Protein AF-0000000066831039 (afdb_homodimer)

Secondary structure (DSSP, 8-state):
----GGG--SS---GGGT--GGGSHHHHHHHHHHHHHHHHHHHHHHHGGGT--HHHHHHHHHHHHSTTTGGGSHHHHHHHS-HHHHHHHHHHHHHHHHHHHHHHHHHS-HHHHHHTHHHHHHHHHHHHHHHHHHHHHHHHHHHHHTT---TTS-HHHHHHHHHHHHH---HHHHHHHHHHTT-TTSHHHHHHHHHHHHHHHHHHHHHHHHHHHHSS-HHHHHHHHHHHHHHHHHHHHHIIIIIHHHHHHHHHHHHHS-S---HHHHHHHHHHHHHHHHHHHHHTS-HHHHHHHHHHTSPTTSHHHHHHHHHHHHHIIIIIHHHHHHHHHHT--GGG--SHHHHHHHHHHHHHHHHHHHHHHHHHHHHHHHHHHHH-/----GGG--SS---GGGT--GGGSHHHHHHHHHHHHHHHHHHHHHHHGGGT--HHHHHHHHHHHHSTTTGGGSHHHHHHHS-HHHHHHHHHHHHHHHHHHHHHHHHHS-HHHHHHTHHHHHHHHHHHHHHHHHHHHHHHHHHHHHTT---TTS-HHHHHHHHHHHHH---HHHHHHHHHHTT-TTSHHHHHHHHHHHHHHHHHHHHHHHHHHHHSS-HHHHHHHHHHHHHHHHHHHHHIIIIIHHHHHHHHHHHHHS-S---HHHHHHHHHHHHHHHHHHHHHTS-HHHHHHHHHHHSPTTSHHHHHHHHHHHHHIIIIIHHHHHHHHHHT--GGG--SHHHHHHHHHHHHHHHHHHHHHHHHHHHHHHHHHHHH-

Structure (mmCIF, N/CA/C/O backbone):
data_AF-0000000066831039-model_v1
#
loop_
_entity.id
_entity.type
_entity.pdbx_description
1 polymer CHX1
#
loop_
_atom_site.group_PDB
_atom_site.id
_atom_site.type_symbol
_atom_site.label_atom_id
_atom_site.label_alt_id
_atom_site.label_comp_id
_atom_site.label_asym_id
_atom_site.label_entity_id
_atom_site.label_seq_id
_atom_site.pdbx_PDB_ins_code
_atom_site.Cartn_x
_atom_site.Cartn_y
_atom_site.Cartn_z
_atom_site.occupancy
_atom_site.B_iso_or_equiv
_atom_site.auth_seq_id
_atom_site.auth_comp_id
_atom_site.auth_asym_id
_atom_site.auth_atom_id
_atom_site.pdbx_PDB_model_num
ATOM 1 N N . MET A 1 1 ? 30.828 0.635 5.164 1 24.56 1 MET A N 1
ATOM 2 C CA . MET A 1 1 ? 30.406 -0.041 3.938 1 24.56 1 MET A CA 1
ATOM 3 C C . MET A 1 1 ? 29.156 0.607 3.359 1 24.56 1 MET A C 1
ATOM 5 O O . MET A 1 1 ? 28.156 0.773 4.062 1 24.56 1 MET A O 1
ATOM 9 N N . THR A 1 2 ? 29.266 1.379 2.457 1 29.72 2 THR A N 1
ATOM 10 C CA . THR A 1 2 ? 28.312 2.168 1.695 1 29.72 2 THR A CA 1
ATOM 11 C C . THR A 1 2 ? 27.156 1.295 1.212 1 29.72 2 THR A C 1
ATOM 13 O O . THR A 1 2 ? 27.359 0.335 0.468 1 29.72 2 THR A O 1
ATOM 16 N N . PHE A 1 3 ? 26.266 1.042 1.985 1 34.53 3 PHE A N 1
ATOM 17 C CA . PHE A 1 3 ? 25.078 0.245 1.706 1 34.53 3 PHE A CA 1
ATOM 18 C C . PHE A 1 3 ? 24.438 0.671 0.39 1 34.53 3 PHE A C 1
ATOM 20 O O . PHE A 1 3 ? 24.016 1.819 0.242 1 34.53 3 PHE A O 1
ATOM 27 N N . ASN A 1 4 ? 24.953 0.217 -0.651 1 38.75 4 ASN A N 1
ATOM 28 C CA . ASN A 1 4 ? 24.484 0.472 -2.008 1 38.75 4 ASN A CA 1
ATOM 29 C C . ASN A 1 4 ? 23.047 -0.01 -2.201 1 38.75 4 ASN A C 1
ATOM 31 O O . ASN A 1 4 ? 22.781 -1.211 -2.137 1 38.75 4 ASN A O 1
ATOM 35 N N . ALA A 1 5 ? 22.156 0.793 -2.066 1 46.84 5 ALA A N 1
ATOM 36 C CA . ALA A 1 5 ? 20.719 0.586 -2.256 1 46.84 5 ALA A CA 1
ATOM 37 C C . ALA A 1 5 ? 20.453 -0.319 -3.453 1 46.84 5 ALA A C 1
ATOM 39 O O . ALA A 1 5 ? 19.422 -1.007 -3.502 1 46.84 5 ALA A O 1
ATOM 40 N N . SER A 1 6 ? 21.438 -0.387 -4.43 1 47.12 6 SER A N 1
ATOM 41 C CA . SER A 1 6 ? 21.266 -1.157 -5.656 1 47.12 6 SER A CA 1
ATOM 42 C C . SER A 1 6 ? 21.312 -2.656 -5.375 1 47.12 6 SER A C 1
ATOM 44 O O . SER A 1 6 ? 20.875 -3.461 -6.207 1 47.12 6 SER A O 1
ATOM 46 N N . THR A 1 7 ? 21.828 -3.07 -4.168 1 48.62 7 THR A N 1
ATOM 47 C CA . THR A 1 7 ? 22.047 -4.492 -3.934 1 48.62 7 THR A CA 1
ATOM 48 C C . THR A 1 7 ? 20.906 -5.086 -3.107 1 48.62 7 THR A C 1
ATOM 50 O O . THR A 1 7 ? 20.891 -6.293 -2.842 1 48.62 7 THR A O 1
ATOM 53 N N . ILE A 1 8 ? 19.984 -4.184 -2.746 1 47.88 8 ILE A N 1
ATOM 54 C CA . ILE A 1 8 ? 18.922 -4.719 -1.901 1 47.88 8 ILE A CA 1
ATOM 55 C C . ILE A 1 8 ? 17.891 -5.441 -2.766 1 47.88 8 ILE A C 1
ATOM 57 O O . ILE A 1 8 ? 17.391 -4.883 -3.742 1 47.88 8 ILE A O 1
ATOM 61 N N . THR A 1 9 ? 17.781 -6.711 -2.43 1 66.12 9 THR A N 1
ATOM 62 C CA . THR A 1 9 ? 16.797 -7.523 -3.145 1 66.12 9 THR A CA 1
ATOM 63 C C . THR A 1 9 ? 15.445 -7.469 -2.455 1 66.12 9 THR A C 1
ATOM 65 O O . THR A 1 9 ? 15.352 -7.105 -1.279 1 66.12 9 THR A O 1
ATOM 68 N N . THR A 1 10 ? 14.477 -7.676 -3.117 1 67.94 10 THR A N 1
ATOM 69 C CA . THR A 1 10 ? 13.102 -7.617 -2.635 1 67.94 10 THR A CA 1
ATOM 70 C C . THR A 1 10 ? 12.828 -8.742 -1.646 1 67.94 10 THR A C 1
ATOM 72 O O . THR A 1 10 ? 12.258 -8.516 -0.576 1 67.94 10 THR A O 1
ATOM 75 N N . ALA A 1 11 ? 13.305 -9.938 -1.99 1 72.06 11 ALA A N 1
ATOM 76 C CA . ALA A 1 11 ? 12.992 -11.086 -1.153 1 72.06 11 ALA A CA 1
ATOM 77 C C . ALA A 1 11 ? 14.266 -11.766 -0.65 1 72.06 11 ALA A C 1
ATOM 79 O O . ALA A 1 11 ? 15.32 -11.648 -1.271 1 72.06 11 ALA A O 1
ATOM 80 N N . SER A 1 12 ? 14.109 -12.43 0.55 1 67.94 12 SER A N 1
ATOM 81 C CA . SER A 1 12 ? 15.234 -13.117 1.163 1 67.94 12 SER A CA 1
ATOM 82 C C . SER A 1 12 ? 15.359 -14.547 0.646 1 67.94 12 SER A C 1
ATOM 84 O O . SER A 1 12 ? 14.383 -15.125 0.165 1 67.94 12 SER A O 1
ATOM 86 N N . GLU A 1 13 ? 16.547 -15.07 0.644 1 65.75 13 GLU A N 1
ATOM 87 C CA . GLU A 1 13 ? 16.797 -16.469 0.32 1 65.75 13 GLU A CA 1
ATOM 88 C C . GLU A 1 13 ? 16.5 -17.375 1.516 1 65.75 13 GLU A C 1
ATOM 90 O O . GLU A 1 13 ? 16.562 -18.594 1.403 1 65.75 13 GLU A O 1
ATOM 95 N N . GLY A 1 14 ? 16.062 -16.781 2.635 1 72.19 14 GLY A N 1
ATOM 96 C CA . GLY A 1 14 ? 15.688 -17.547 3.816 1 72.19 14 GLY A CA 1
ATOM 97 C C . GLY A 1 14 ? 16.781 -17.609 4.859 1 72.19 14 GLY A C 1
ATOM 98 O O . GLY A 1 14 ? 17.969 -17.5 4.531 1 72.19 14 GLY A O 1
ATOM 99 N N . ALA A 1 15 ? 16.469 -17.781 6.117 1 67.5 15 ALA A N 1
ATOM 100 C CA . ALA A 1 15 ? 17.375 -17.797 7.258 1 67.5 15 ALA A CA 1
ATOM 101 C C . ALA A 1 15 ? 18.266 -19.047 7.234 1 67.5 15 ALA A C 1
ATOM 103 O O . ALA A 1 15 ? 19.406 -19.016 7.664 1 67.5 15 ALA A O 1
ATOM 104 N N . TRP A 1 16 ? 17.734 -20.094 6.695 1 67.5 16 TRP A N 1
ATOM 105 C CA . TRP A 1 16 ? 18.484 -21.359 6.691 1 67.5 16 TRP A CA 1
ATOM 106 C C . TRP A 1 16 ? 19.672 -21.281 5.742 1 67.5 16 TRP A C 1
ATOM 108 O O . TRP A 1 16 ? 20.641 -22.031 5.891 1 67.5 16 TRP A O 1
ATOM 118 N N . GLN A 1 17 ? 19.594 -20.359 4.855 1 67.38 17 GLN A N 1
ATOM 119 C CA . GLN A 1 17 ? 20.688 -20.188 3.908 1 67.38 17 GLN A CA 1
ATOM 120 C C . GLN A 1 17 ? 21.656 -19.109 4.375 1 67.38 17 GLN A C 1
ATOM 122 O O . GLN A 1 17 ? 22.547 -18.703 3.629 1 67.38 17 GLN A O 1
ATOM 127 N N . GLY A 1 18 ? 21.422 -18.656 5.672 1 66.81 18 GLY A N 1
ATOM 128 C CA . GLY A 1 18 ? 22.328 -17.672 6.246 1 66.81 18 GLY A CA 1
ATOM 129 C C . GLY A 1 18 ? 21.953 -16.25 5.918 1 66.81 18 GLY A C 1
ATOM 130 O O . GLY A 1 18 ? 22.656 -15.305 6.273 1 66.81 18 GLY A O 1
ATOM 131 N N . ASP A 1 19 ? 20.906 -16.172 5.191 1 71 19 ASP A N 1
ATOM 132 C CA . ASP A 1 19 ? 20.453 -14.828 4.801 1 71 19 ASP A CA 1
ATOM 133 C C . ASP A 1 19 ? 19.562 -14.219 5.879 1 71 19 ASP A C 1
ATOM 135 O O . ASP A 1 19 ? 18.766 -14.922 6.512 1 71 19 ASP A O 1
ATOM 139 N N . ASN A 1 20 ? 19.859 -12.984 6.293 1 72.06 20 ASN A N 1
ATOM 140 C CA . ASN A 1 20 ? 18.984 -12.266 7.211 1 72.06 20 ASN A CA 1
ATOM 141 C C . ASN A 1 20 ? 17.812 -11.609 6.477 1 72.06 20 ASN A C 1
ATOM 143 O O . ASN A 1 20 ? 18.016 -10.641 5.742 1 72.06 20 ASN A O 1
ATOM 147 N N . PRO A 1 21 ? 16.734 -12.148 6.625 1 74.31 21 PRO A N 1
ATOM 148 C CA . PRO A 1 21 ? 15.555 -11.641 5.91 1 74.31 21 PRO A CA 1
ATOM 149 C C . PRO A 1 21 ? 15.344 -10.141 6.109 1 74.31 21 PRO A C 1
ATOM 151 O O . PRO A 1 21 ? 14.742 -9.477 5.258 1 74.31 21 PRO A O 1
ATOM 154 N N . LEU A 1 22 ? 15.883 -9.586 7.105 1 72.69 22 LEU A N 1
ATOM 155 C CA . LEU A 1 22 ? 15.656 -8.18 7.422 1 72.69 22 LEU A CA 1
ATOM 156 C C . LEU A 1 22 ? 16.547 -7.277 6.574 1 72.69 22 LEU A C 1
ATOM 158 O O . LEU A 1 22 ? 16.391 -6.059 6.57 1 72.69 22 LEU A O 1
ATOM 162 N N . ASN A 1 23 ? 17.375 -7.949 5.797 1 72.12 23 ASN A N 1
ATOM 163 C CA . ASN A 1 23 ? 18.219 -7.18 4.891 1 72.12 23 ASN A CA 1
ATOM 164 C C . ASN A 1 23 ? 17.562 -7.008 3.523 1 72.12 23 ASN A C 1
ATOM 166 O O . ASN A 1 23 ? 18.141 -6.414 2.617 1 72.12 23 ASN A O 1
ATOM 170 N N . HIS A 1 24 ? 16.359 -7.539 3.512 1 78.62 24 HIS A N 1
ATOM 171 C CA . HIS A 1 24 ? 15.625 -7.426 2.264 1 78.62 24 HIS A CA 1
ATOM 172 C C . HIS A 1 24 ? 14.406 -6.523 2.428 1 78.62 24 HIS A C 1
ATOM 174 O O . HIS A 1 24 ? 13.852 -6.418 3.525 1 78.62 24 HIS A O 1
ATOM 180 N N . ALA A 1 25 ? 14.016 -5.895 1.436 1 81.94 25 ALA A N 1
ATOM 181 C CA . ALA A 1 25 ? 13.062 -4.789 1.456 1 81.94 25 ALA A CA 1
ATOM 182 C C . ALA A 1 25 ? 11.68 -5.27 1.89 1 81.94 25 ALA A C 1
ATOM 184 O O . ALA A 1 25 ? 11.062 -4.68 2.779 1 81.94 25 ALA A O 1
ATOM 185 N N . LEU A 1 26 ? 11.242 -6.375 1.343 1 84.44 26 LEU A N 1
ATOM 186 C CA . LEU A 1 26 ? 9.875 -6.793 1.61 1 84.44 26 LEU A CA 1
ATOM 187 C C . LEU A 1 26 ? 9.727 -7.309 3.039 1 84.44 26 LEU A C 1
ATOM 189 O O . LEU A 1 26 ? 8.867 -6.84 3.789 1 84.44 26 LEU A O 1
ATOM 193 N N . PRO A 1 27 ? 10.594 -8.25 3.473 1 86.62 27 PRO A N 1
ATOM 194 C CA . PRO A 1 27 ? 10.469 -8.711 4.859 1 86.62 27 PRO A CA 1
ATOM 195 C C . PRO A 1 27 ? 10.625 -7.578 5.867 1 86.62 27 PRO A C 1
ATOM 197 O O . PRO A 1 27 ? 9.938 -7.562 6.895 1 86.62 27 PRO A O 1
ATOM 200 N N . LEU A 1 28 ? 11.477 -6.73 5.57 1 88.06 28 LEU A N 1
ATOM 201 C CA . LEU A 1 28 ? 11.672 -5.594 6.461 1 88.06 28 LEU A CA 1
ATOM 202 C C . LEU A 1 28 ? 10.414 -4.734 6.527 1 88.06 28 LEU A C 1
ATOM 204 O O . LEU A 1 28 ? 10.008 -4.301 7.609 1 88.06 28 LEU A O 1
ATOM 208 N N . LEU A 1 29 ? 9.852 -4.441 5.391 1 88.69 29 LEU A N 1
ATOM 209 C CA . LEU A 1 29 ? 8.609 -3.668 5.344 1 88.69 29 LEU A CA 1
ATOM 210 C C . LEU A 1 29 ? 7.512 -4.355 6.141 1 88.69 29 LEU A C 1
ATOM 212 O O . LEU A 1 29 ? 6.746 -3.695 6.852 1 88.69 29 LEU A O 1
ATOM 216 N N . ILE A 1 30 ? 7.434 -5.629 6.031 1 91 30 ILE A N 1
ATOM 217 C CA . ILE A 1 30 ? 6.434 -6.414 6.746 1 91 30 ILE A CA 1
ATOM 218 C C . ILE A 1 30 ? 6.668 -6.301 8.25 1 91 30 ILE A C 1
ATOM 220 O O . ILE A 1 30 ? 5.742 -6.016 9.016 1 91 30 ILE A O 1
ATOM 224 N N . VAL A 1 31 ? 7.895 -6.461 8.68 1 91.12 31 VAL A N 1
ATOM 225 C CA . VAL A 1 31 ? 8.242 -6.391 10.094 1 91.12 31 VAL A CA 1
ATOM 226 C C . VAL A 1 31 ? 7.93 -4.996 10.633 1 91.12 31 VAL A C 1
ATOM 228 O O . VAL A 1 31 ? 7.359 -4.852 11.719 1 91.12 31 VAL A O 1
ATOM 231 N N . GLN A 1 32 ? 8.336 -4.008 9.906 1 93 32 GLN A N 1
ATOM 232 C CA . GLN A 1 32 ? 8.086 -2.627 10.312 1 93 32 GLN A CA 1
ATOM 233 C C . GLN A 1 32 ? 6.59 -2.359 10.461 1 93 32 GLN A C 1
ATOM 235 O O . GLN A 1 32 ? 6.156 -1.742 11.438 1 93 32 GLN A O 1
ATOM 240 N N . THR A 1 33 ? 5.844 -2.828 9.516 1 92.69 33 THR A N 1
ATOM 241 C CA . THR A 1 33 ? 4.402 -2.609 9.539 1 92.69 33 THR A CA 1
ATOM 242 C C . THR A 1 33 ? 3.766 -3.332 10.727 1 92.69 33 THR A C 1
ATOM 244 O O . THR A 1 33 ? 2.949 -2.754 11.445 1 92.69 33 THR A O 1
ATOM 247 N N . ILE A 1 34 ? 4.16 -4.551 10.953 1 92.5 34 ILE A N 1
ATOM 248 C CA . ILE A 1 34 ? 3.619 -5.332 12.062 1 92.5 34 ILE A CA 1
ATOM 249 C C . ILE A 1 34 ? 3.951 -4.648 13.383 1 92.5 34 ILE A C 1
ATOM 251 O O . ILE A 1 34 ? 3.084 -4.504 14.25 1 92.5 34 ILE A O 1
ATOM 255 N N . LEU A 1 35 ? 5.145 -4.273 13.477 1 92.94 35 LEU A N 1
ATOM 256 C CA . LEU A 1 35 ? 5.605 -3.658 14.719 1 92.94 35 LEU A CA 1
ATOM 257 C C . LEU A 1 35 ? 4.867 -2.35 14.984 1 92.94 35 LEU A C 1
ATOM 259 O O . LEU A 1 35 ? 4.387 -2.117 16.094 1 92.94 35 LEU A O 1
ATOM 263 N N . VAL A 1 36 ? 4.746 -1.49 14.008 1 94 36 VAL A N 1
ATOM 264 C CA . VAL A 1 36 ? 4.098 -0.189 14.141 1 94 36 VAL A CA 1
ATOM 265 C C . VAL A 1 36 ? 2.621 -0.38 14.477 1 94 36 VAL A C 1
ATOM 267 O O . VAL A 1 36 ? 2.092 0.271 15.383 1 94 36 VAL A O 1
ATOM 270 N N . VAL A 1 37 ? 2.008 -1.252 13.75 1 92.69 37 VAL A N 1
ATOM 271 C CA . VAL A 1 37 ? 0.583 -1.485 13.961 1 92.69 37 VAL A CA 1
ATOM 272 C C . VAL A 1 37 ? 0.363 -2.074 15.359 1 92.69 37 VAL A C 1
ATOM 274 O O . VAL A 1 37 ? -0.543 -1.652 16.078 1 92.69 37 VAL A O 1
ATOM 277 N N . PHE A 1 38 ? 1.183 -2.992 15.742 1 92.56 38 PHE A N 1
ATOM 278 C CA . PHE A 1 38 ? 1.052 -3.627 17.047 1 92.56 38 PHE A CA 1
ATOM 279 C C . PHE A 1 38 ? 1.222 -2.605 18.156 1 92.56 38 PHE A C 1
ATOM 281 O O . PHE A 1 38 ? 0.399 -2.535 19.078 1 92.56 38 PHE A O 1
ATOM 288 N N . VAL A 1 39 ? 2.25 -1.83 18.109 1 94 39 VAL A N 1
ATOM 289 C CA . VAL A 1 39 ? 2.539 -0.842 19.141 1 94 39 VAL A CA 1
ATOM 290 C C . VAL A 1 39 ? 1.438 0.216 19.172 1 94 39 VAL A C 1
ATOM 292 O O . VAL A 1 39 ? 0.961 0.597 20.234 1 94 39 VAL A O 1
ATOM 295 N N . SER A 1 40 ? 1.068 0.673 18 1 93.44 40 SER A N 1
ATOM 296 C CA . SER A 1 40 ? 0.041 1.706 17.906 1 93.44 40 SER A CA 1
ATOM 297 C C . SER A 1 40 ? -1.29 1.211 18.469 1 93.44 40 SER A C 1
ATOM 299 O O . SER A 1 40 ? -1.971 1.934 19.188 1 93.44 40 SER A O 1
ATOM 301 N N . ARG A 1 41 ? -1.654 0.004 18.172 1 91 41 ARG A N 1
ATOM 302 C CA . ARG A 1 41 ? -2.926 -0.54 18.641 1 91 41 ARG A CA 1
ATOM 303 C C . ARG A 1 41 ? -2.887 -0.805 20.141 1 91 41 ARG A C 1
ATOM 305 O O . ARG A 1 41 ? -3.885 -0.609 20.828 1 91 41 ARG A O 1
ATOM 312 N N . THR A 1 42 ? -1.826 -1.331 20.609 1 93.19 42 THR A N 1
ATOM 313 C CA . THR A 1 42 ? -1.674 -1.555 22.047 1 93.19 42 THR A CA 1
ATOM 314 C C . THR A 1 42 ? -1.777 -0.24 22.812 1 93.19 42 THR A C 1
ATOM 316 O O . THR A 1 42 ? -2.477 -0.158 23.828 1 93.19 42 THR A O 1
ATOM 319 N N . LEU A 1 43 ? -1.141 0.742 22.312 1 94.44 43 LEU A N 1
ATOM 320 C CA . LEU A 1 43 ? -1.186 2.051 22.953 1 94.44 43 LEU A CA 1
ATOM 321 C C . LEU A 1 43 ? -2.586 2.65 22.859 1 94.44 43 LEU A C 1
ATOM 323 O O . LEU A 1 43 ? -3.037 3.322 23.797 1 94.44 43 LEU A O 1
ATOM 327 N N . ALA A 1 44 ? -3.164 2.51 21.703 1 91.75 44 ALA A N 1
ATOM 328 C CA . ALA A 1 44 ? -4.527 3.006 21.547 1 91.75 44 ALA A CA 1
ATOM 329 C C . ALA A 1 44 ? -5.461 2.375 22.578 1 91.75 44 ALA A C 1
ATOM 331 O O . ALA A 1 44 ? -6.348 3.043 23.109 1 91.75 44 ALA A O 1
ATOM 332 N N . PHE A 1 45 ? -5.25 1.095 22.828 1 90.81 45 PHE A N 1
ATOM 333 C CA . PHE A 1 45 ? -6.047 0.383 23.812 1 90.81 45 PHE A CA 1
ATOM 334 C C . PHE A 1 45 ? -5.773 0.922 25.219 1 90.81 45 PHE A C 1
ATOM 336 O O . PHE A 1 45 ? -6.699 1.111 26 1 90.81 45 PHE A O 1
ATOM 343 N N . LEU A 1 46 ? -4.574 1.176 25.484 1 93.19 46 LEU A N 1
ATOM 344 C CA . LEU A 1 46 ? -4.18 1.66 26.797 1 93.19 46 LEU A CA 1
ATOM 345 C C . LEU A 1 46 ? -4.641 3.098 27.016 1 93.19 46 LEU A C 1
ATOM 347 O O . LEU A 1 46 ? -4.93 3.502 28.141 1 93.19 46 LEU A O 1
ATOM 351 N N . LEU A 1 47 ? -4.762 3.867 25.969 1 92.69 47 LEU A N 1
ATOM 352 C CA . LEU A 1 47 ? -5.098 5.281 26.078 1 92.69 47 LEU A CA 1
ATOM 353 C C . LEU A 1 47 ? -6.602 5.496 25.906 1 92.69 47 LEU A C 1
ATOM 355 O O . LEU A 1 47 ? -7.09 6.617 26.062 1 92.69 47 LEU A O 1
ATOM 359 N N . LYS A 1 48 ? -7.289 4.434 25.625 1 88.12 48 LYS A N 1
ATOM 360 C CA . LYS A 1 48 ? -8.727 4.504 25.391 1 88.12 48 LYS A CA 1
ATOM 361 C C . LYS A 1 48 ? -9.445 5.141 26.578 1 88.12 48 LYS A C 1
ATOM 363 O O . LYS A 1 48 ? -10.328 5.984 26.391 1 88.12 48 LYS A O 1
ATOM 368 N N . PRO A 1 49 ? -9.086 4.75 27.828 1 89.88 49 PRO A N 1
ATOM 369 C CA . PRO A 1 49 ? -9.773 5.355 28.969 1 89.88 49 PRO A CA 1
ATOM 370 C C . PRO A 1 49 ? -9.57 6.867 29.047 1 89.88 49 PRO A C 1
ATOM 372 O O . PRO A 1 49 ? -10.391 7.57 29.656 1 89.88 49 PRO A O 1
ATOM 375 N N . PHE A 1 50 ? -8.602 7.383 28.438 1 91.12 50 PHE A N 1
ATOM 376 C CA . PHE A 1 50 ? -8.32 8.812 28.453 1 91.12 50 PHE A CA 1
ATOM 377 C C . PHE A 1 50 ? -8.977 9.508 27.266 1 91.12 50 PHE A C 1
ATOM 379 O O . PHE A 1 50 ? -8.727 10.688 27.016 1 91.12 50 PHE A O 1
ATOM 386 N N . ARG A 1 51 ? -9.664 8.789 26.422 1 87.69 51 ARG A N 1
ATOM 387 C CA . ARG A 1 51 ? -10.438 9.289 25.297 1 87.69 51 ARG A CA 1
ATOM 388 C C . ARG A 1 51 ? -9.523 9.969 24.266 1 87.69 51 ARG A C 1
ATOM 390 O O . ARG A 1 51 ? -9.859 11.031 23.734 1 87.69 51 ARG A O 1
ATOM 397 N N . GLN A 1 52 ? -8.406 9.484 24.125 1 87.38 52 GLN A N 1
ATOM 398 C CA . GLN A 1 52 ? -7.461 10.023 23.141 1 87.38 52 GLN A CA 1
ATOM 399 C C . GLN A 1 52 ? -7.695 9.414 21.766 1 87.38 52 GLN A C 1
ATOM 401 O O . GLN A 1 52 ? -7.996 8.227 21.641 1 87.38 52 GLN A O 1
ATOM 406 N N . PRO A 1 53 ? -7.582 10.281 20.797 1 88.12 53 PRO A N 1
ATOM 407 C CA . PRO A 1 53 ? -7.719 9.758 19.422 1 88.12 53 PRO A CA 1
ATOM 408 C C . PRO A 1 53 ? -6.613 8.773 19.062 1 88.12 53 PRO A C 1
ATOM 410 O O . PRO A 1 53 ? -5.52 8.82 19.641 1 88.12 53 PRO A O 1
ATOM 413 N N . LYS A 1 54 ? -6.863 7.867 18.109 1 91 54 LYS A N 1
ATOM 414 C CA . LYS A 1 54 ? -5.938 6.824 17.688 1 91 54 LYS A CA 1
ATOM 415 C C . LYS A 1 54 ? -4.656 7.43 17.109 1 91 54 LYS A C 1
ATOM 417 O O . LYS A 1 54 ? -3.576 6.852 17.25 1 91 54 LYS A O 1
ATOM 422 N N . VAL A 1 55 ? -4.84 8.562 16.562 1 90.5 55 VAL A N 1
ATOM 423 C CA . VAL A 1 55 ? -3.695 9.203 15.914 1 90.5 55 VAL A CA 1
ATOM 424 C C . VAL A 1 55 ? -2.627 9.523 16.953 1 90.5 55 VAL A C 1
ATOM 426 O O . VAL A 1 55 ? -1.43 9.414 16.672 1 90.5 55 VAL A O 1
ATOM 429 N N . VAL A 1 56 ? -3.027 9.922 18.094 1 91 56 VAL A N 1
ATOM 430 C CA . VAL A 1 56 ? -2.096 10.227 19.172 1 91 56 VAL A CA 1
ATOM 431 C C . VAL A 1 56 ? -1.312 8.969 19.562 1 91 56 VAL A C 1
ATOM 433 O O . VAL A 1 56 ? -0.096 9.023 19.75 1 91 56 VAL A O 1
ATOM 436 N N . ALA A 1 57 ? -1.992 7.844 19.625 1 93.25 57 ALA A N 1
ATOM 437 C CA . ALA A 1 57 ? -1.348 6.566 19.938 1 93.25 57 ALA A CA 1
ATOM 438 C C . ALA A 1 57 ? -0.333 6.195 18.859 1 93.25 57 ALA A C 1
ATOM 440 O O . ALA A 1 57 ? 0.737 5.664 19.156 1 93.25 57 ALA A O 1
ATOM 441 N N . GLU A 1 58 ? -0.656 6.434 17.656 1 93.94 58 GLU A N 1
ATOM 442 C CA . GLU A 1 58 ? 0.229 6.117 16.547 1 93.94 58 GLU A CA 1
ATOM 443 C C . GLU A 1 58 ? 1.483 6.988 16.562 1 93.94 58 GLU A C 1
ATOM 445 O O . GLU A 1 58 ? 2.59 6.492 16.344 1 93.94 58 GLU A O 1
ATOM 450 N N . ILE A 1 59 ? 1.316 8.258 16.891 1 92.94 59 ILE A N 1
ATOM 451 C CA . ILE A 1 59 ? 2.451 9.172 16.969 1 92.94 59 ILE A CA 1
ATOM 452 C C . ILE A 1 59 ? 3.344 8.789 18.141 1 92.94 59 ILE A C 1
ATOM 454 O O . ILE A 1 59 ? 4.562 8.688 18 1 92.94 59 ILE A O 1
ATOM 458 N N . ILE A 1 60 ? 2.746 8.547 19.25 1 93.94 60 ILE A N 1
ATOM 459 C CA . ILE A 1 60 ? 3.492 8.141 20.438 1 93.94 60 ILE A CA 1
ATOM 460 C C . ILE A 1 60 ? 4.203 6.816 20.172 1 93.94 60 ILE A C 1
ATOM 462 O O . ILE A 1 60 ? 5.332 6.609 20.609 1 93.94 60 ILE A O 1
ATOM 466 N N . GLY A 1 61 ? 3.475 5.93 19.516 1 94.25 61 GLY A N 1
ATOM 467 C CA . GLY A 1 61 ? 4.113 4.68 19.125 1 94.25 61 GLY A CA 1
ATOM 468 C C . GLY A 1 61 ? 5.375 4.887 18.312 1 94.25 61 GLY A C 1
ATOM 469 O O . GLY A 1 61 ? 6.387 4.215 18.547 1 94.25 61 GLY A O 1
ATOM 470 N N . GLY A 1 62 ? 5.34 5.77 17.359 1 93.44 62 GLY A N 1
ATOM 471 C CA . GLY A 1 62 ? 6.52 6.117 16.594 1 93.44 62 GLY A CA 1
ATOM 472 C C . GLY A 1 62 ? 7.645 6.68 17.438 1 93.44 62 GLY A C 1
ATOM 473 O O . GLY A 1 62 ? 8.812 6.348 17.234 1 93.44 62 GLY A O 1
ATOM 474 N N . ILE A 1 63 ? 7.273 7.523 18.375 1 93.06 63 ILE A N 1
ATOM 475 C CA . ILE A 1 63 ? 8.258 8.125 19.266 1 93.06 63 ILE A CA 1
ATOM 476 C C . ILE A 1 63 ? 8.93 7.039 20.109 1 93.06 63 ILE A C 1
ATOM 478 O O . ILE A 1 63 ? 10.148 7.055 20.297 1 93.06 63 ILE A O 1
ATOM 482 N N . LEU A 1 64 ? 8.148 6.102 20.547 1 93.81 64 LEU A N 1
ATOM 483 C CA . LEU A 1 64 ? 8.664 5.016 21.375 1 93.81 64 LEU A CA 1
ATOM 484 C C . LEU A 1 64 ? 9.602 4.121 20.578 1 93.81 64 LEU A C 1
ATOM 486 O O . LEU A 1 64 ? 10.609 3.643 21.109 1 93.81 64 LEU A O 1
ATOM 490 N N . LEU A 1 65 ? 9.305 3.904 19.359 1 93.88 65 LEU A N 1
ATOM 491 C CA . LEU A 1 65 ? 10.109 3.041 18.516 1 93.88 65 LEU A CA 1
ATOM 492 C C . LEU A 1 65 ? 11.336 3.785 17.984 1 93.88 65 LEU A C 1
ATOM 494 O O . LEU A 1 65 ? 12.281 3.164 17.5 1 93.88 65 LEU A O 1
ATOM 498 N N . GLY A 1 66 ? 11.258 5.113 18.062 1 91.56 66 GLY A N 1
ATOM 499 C CA . GLY A 1 66 ? 12.312 5.953 17.516 1 91.56 66 GLY A CA 1
ATOM 500 C C . GLY A 1 66 ? 13.453 6.176 18.5 1 91.56 66 GLY A C 1
ATOM 501 O O . GLY A 1 66 ? 13.562 5.473 19.5 1 91.56 66 GLY A O 1
ATOM 502 N N . PRO A 1 67 ? 14.305 7.062 18.141 1 90.25 67 PRO A N 1
ATOM 503 C CA . PRO A 1 67 ? 15.508 7.309 18.953 1 90.25 67 PRO A CA 1
ATOM 504 C C . PRO A 1 67 ? 15.18 7.859 20.344 1 90.25 67 PRO A C 1
ATOM 506 O O . PRO A 1 67 ? 16.047 7.852 21.234 1 90.25 67 PRO A O 1
ATOM 509 N N . SER A 1 68 ? 13.977 8.219 20.547 1 89.69 68 SER A N 1
ATOM 510 C CA . SER A 1 68 ? 13.578 8.797 21.828 1 89.69 68 SER A CA 1
ATOM 511 C C . SER A 1 68 ? 13.445 7.715 22.906 1 89.69 68 SER A C 1
ATOM 513 O O . SER A 1 68 ? 13.539 8.008 24.094 1 89.69 68 SER A O 1
ATOM 515 N N . ALA A 1 69 ? 13.219 6.438 22.516 1 92.56 69 ALA A N 1
ATOM 516 C CA . ALA A 1 69 ? 13.023 5.371 23.5 1 92.56 69 ALA A CA 1
ATOM 517 C C . ALA A 1 69 ? 13.75 4.098 23.062 1 92.56 69 ALA A C 1
ATOM 519 O O . ALA A 1 69 ? 14.977 4.004 23.188 1 92.56 69 ALA A O 1
ATOM 520 N N . ILE A 1 70 ? 13.078 3.182 22.359 1 89.5 70 ILE A N 1
ATOM 521 C CA . ILE A 1 70 ? 13.648 1.891 21.984 1 89.5 70 ILE A CA 1
ATOM 522 C C . ILE A 1 70 ? 14.727 2.086 20.922 1 89.5 70 ILE A C 1
ATOM 524 O O . ILE A 1 70 ? 15.719 1.354 20.891 1 89.5 70 ILE A O 1
ATOM 528 N N . GLY A 1 71 ? 14.523 3.049 20.141 1 86.88 71 GLY A N 1
ATOM 529 C CA . GLY A 1 71 ? 15.445 3.316 19.047 1 86.88 71 GLY A CA 1
ATOM 530 C C . GLY A 1 71 ? 16.75 3.957 19.5 1 86.88 71 GLY A C 1
ATOM 531 O O . GLY A 1 71 ? 17.609 4.262 18.688 1 86.88 71 GLY A O 1
ATOM 532 N N . ARG A 1 72 ? 16.812 4.203 20.766 1 87 72 ARG A N 1
ATOM 533 C CA . ARG A 1 72 ? 18.094 4.652 21.297 1 87 72 ARG A CA 1
ATOM 534 C C . ARG A 1 72 ? 19.172 3.592 21.094 1 87 72 ARG A C 1
ATOM 536 O O . ARG A 1 72 ? 20.344 3.918 20.984 1 87 72 ARG A O 1
ATOM 543 N N . ASN A 1 73 ? 18.609 2.377 21.047 1 88.81 73 ASN A N 1
ATOM 544 C CA . ASN A 1 73 ? 19.5 1.282 20.672 1 88.81 73 ASN A CA 1
ATOM 545 C C . ASN A 1 73 ? 19.828 1.298 19.188 1 88.81 73 ASN A C 1
ATOM 547 O O . ASN A 1 73 ? 18.969 0.967 18.359 1 88.81 73 ASN A O 1
ATOM 551 N N . LYS A 1 74 ? 21 1.62 18.906 1 86.69 74 LYS A N 1
ATOM 552 C CA . LYS A 1 74 ? 21.422 1.792 17.531 1 86.69 74 LYS A CA 1
ATOM 553 C C . LYS A 1 74 ? 21.297 0.487 16.75 1 86.69 74 LYS A C 1
ATOM 555 O O . LYS A 1 74 ? 21.016 0.503 15.539 1 86.69 74 LYS A O 1
ATOM 560 N N . LYS A 1 75 ? 21.5 -0.579 17.453 1 88.12 75 LYS A N 1
ATOM 561 C CA . LYS A 1 75 ? 21.375 -1.873 16.797 1 88.12 75 LYS A CA 1
ATOM 562 C C . LYS A 1 75 ? 19.938 -2.117 16.328 1 88.12 75 LYS A C 1
ATOM 564 O O . LYS A 1 75 ? 19.719 -2.572 15.211 1 88.12 75 LYS A O 1
ATOM 569 N N . PHE A 1 76 ? 19.047 -1.763 17.203 1 88.5 76 PHE A N 1
ATOM 570 C CA . PHE A 1 76 ? 17.641 -1.909 16.859 1 88.5 76 PHE A CA 1
ATOM 571 C C . PHE A 1 76 ? 17.266 -1.035 15.672 1 88.5 76 PHE A C 1
ATOM 573 O O . PHE A 1 76 ? 16.609 -1.494 14.742 1 88.5 76 PHE A O 1
ATOM 580 N N . MET A 1 77 ? 17.734 0.143 15.695 1 87.38 77 MET A N 1
ATOM 581 C CA . MET A 1 77 ? 17.391 1.09 14.641 1 87.38 77 MET A CA 1
ATOM 582 C C . MET A 1 77 ? 18.016 0.662 13.312 1 87.38 77 MET A C 1
ATOM 584 O O . MET A 1 77 ? 17.391 0.806 12.258 1 87.38 77 MET A O 1
ATOM 588 N N . HIS A 1 78 ? 19.125 0.099 13.383 1 85.56 78 HIS A N 1
ATOM 589 C CA . HIS A 1 78 ? 19.828 -0.317 12.172 1 85.56 78 HIS A CA 1
ATOM 590 C C . HIS A 1 78 ? 19.172 -1.562 11.57 1 85.56 78 HIS A C 1
ATOM 592 O O . HIS A 1 78 ? 19.172 -1.74 10.352 1 85.56 78 HIS A O 1
ATOM 598 N N . ILE A 1 79 ? 18.656 -2.34 12.461 1 84.62 79 ILE A N 1
ATOM 599 C CA . ILE A 1 79 ? 18.094 -3.605 12 1 84.62 79 ILE A CA 1
ATOM 600 C C . ILE A 1 79 ? 16.656 -3.389 11.531 1 84.62 79 ILE A C 1
ATOM 602 O O . ILE A 1 79 ? 16.25 -3.885 10.469 1 84.62 79 ILE A O 1
ATOM 606 N N . VAL A 1 80 ? 15.945 -2.604 12.211 1 88.62 80 VAL A N 1
ATOM 607 C CA . VAL A 1 80 ? 14.5 -2.533 11.984 1 88.62 80 VAL A CA 1
ATOM 608 C C . VAL A 1 80 ? 14.172 -1.296 11.148 1 88.62 80 VAL A C 1
ATOM 610 O O . VAL A 1 80 ? 13.281 -1.331 10.297 1 88.62 80 VAL A O 1
ATOM 613 N N . PHE A 1 81 ? 14.859 -0.225 11.398 1 89.25 81 PHE A N 1
ATOM 614 C CA . PHE A 1 81 ? 14.555 1.015 10.695 1 89.25 81 PHE A CA 1
ATOM 615 C C . PHE A 1 81 ? 15.828 1.619 10.102 1 89.25 81 PHE A C 1
ATOM 617 O O . PHE A 1 81 ? 16.125 2.789 10.336 1 89.25 81 PHE A O 1
ATOM 624 N N . PRO A 1 82 ? 16.453 0.858 9.234 1 84.25 82 PRO A N 1
ATOM 625 C CA . PRO A 1 82 ? 17.641 1.448 8.594 1 84.25 82 PRO A CA 1
ATOM 626 C C . PRO A 1 82 ? 17.281 2.625 7.688 1 84.25 82 PRO A C 1
ATOM 628 O O . PRO A 1 82 ? 16.141 2.742 7.238 1 84.25 82 PRO A O 1
ATOM 631 N N . ALA A 1 83 ? 18.188 3.438 7.375 1 77.56 83 ALA A N 1
ATOM 632 C CA . ALA A 1 83 ? 17.984 4.68 6.633 1 77.56 83 ALA A CA 1
ATOM 633 C C . ALA A 1 83 ? 17.375 4.402 5.258 1 77.56 83 ALA A C 1
ATOM 635 O O . ALA A 1 83 ? 16.484 5.129 4.809 1 77.56 83 ALA A O 1
ATOM 636 N N . TRP A 1 84 ? 17.844 3.312 4.66 1 76.06 84 TRP A N 1
ATOM 637 C CA . TRP A 1 84 ? 17.391 3.02 3.307 1 76.06 84 TRP A CA 1
ATOM 638 C C . TRP A 1 84 ? 15.922 2.586 3.314 1 76.06 84 TRP A C 1
ATOM 640 O O . TRP A 1 84 ? 15.203 2.789 2.332 1 76.06 84 TRP A O 1
ATOM 650 N N . SER A 1 85 ? 15.508 1.981 4.352 1 82.38 85 SER A N 1
ATOM 651 C CA . SER A 1 85 ? 14.148 1.452 4.422 1 82.38 85 SER A CA 1
ATOM 652 C C . SER A 1 85 ? 13.156 2.525 4.859 1 82.38 85 SER A C 1
ATOM 654 O O . SER A 1 85 ? 11.953 2.402 4.625 1 82.38 85 SER A O 1
ATOM 656 N N . THR A 1 86 ? 13.672 3.58 5.492 1 81.75 86 THR A N 1
ATOM 657 C CA . THR A 1 86 ? 12.781 4.605 6.023 1 81.75 86 THR A CA 1
ATOM 658 C C . THR A 1 86 ? 12.125 5.387 4.891 1 81.75 86 THR A C 1
ATOM 660 O O . THR A 1 86 ? 10.953 5.766 4.988 1 81.75 86 THR A O 1
ATOM 663 N N . THR A 1 87 ? 12.883 5.551 3.826 1 81.38 87 THR A N 1
ATOM 664 C CA . THR A 1 87 ? 12.328 6.242 2.666 1 81.38 87 THR A CA 1
ATOM 665 C C . THR A 1 87 ? 11.18 5.438 2.055 1 81.38 87 THR A C 1
ATOM 667 O O . THR A 1 87 ? 10.148 6 1.683 1 81.38 87 THR A O 1
ATOM 670 N N . MET A 1 88 ? 11.383 4.145 1.984 1 85 88 MET A N 1
ATOM 671 C CA . MET A 1 88 ? 10.344 3.273 1.446 1 85 88 MET A CA 1
ATOM 672 C C . MET A 1 88 ? 9.117 3.273 2.348 1 85 88 MET A C 1
ATOM 674 O O . MET A 1 88 ? 7.988 3.402 1.867 1 85 88 MET A O 1
ATOM 678 N N . LEU A 1 89 ? 9.391 3.158 3.609 1 87.44 89 LEU A N 1
ATOM 679 C CA . LEU A 1 89 ? 8.305 3.154 4.586 1 87.44 89 LEU A CA 1
ATOM 680 C C . LEU A 1 89 ? 7.488 4.441 4.496 1 87.44 89 LEU A C 1
ATOM 682 O O . LEU A 1 89 ? 6.258 4.398 4.449 1 87.44 89 LEU A O 1
ATOM 686 N N . GLU A 1 90 ? 8.141 5.531 4.395 1 89.31 90 GLU A N 1
ATOM 687 C CA . GLU A 1 90 ? 7.48 6.836 4.336 1 89.31 90 GLU A CA 1
ATOM 688 C C . GLU A 1 90 ? 6.703 7 3.031 1 89.31 90 GLU A C 1
ATOM 690 O O . GLU A 1 90 ? 5.621 7.586 3.02 1 89.31 90 GLU A O 1
ATOM 695 N N . SER A 1 91 ? 7.301 6.512 1.98 1 88.06 91 SER A N 1
ATOM 696 C CA . SER A 1 91 ? 6.645 6.633 0.683 1 88.06 91 SER A CA 1
ATOM 697 C C . SER A 1 91 ? 5.352 5.82 0.642 1 88.06 91 SER A C 1
ATOM 699 O O . SER A 1 91 ? 4.324 6.301 0.166 1 88.06 91 SER A O 1
ATOM 701 N N . VAL A 1 92 ? 5.43 4.645 1.164 1 88.81 92 VAL A N 1
ATOM 702 C CA . VAL A 1 92 ? 4.258 3.775 1.2 1 88.81 92 VAL A CA 1
ATOM 703 C C . VAL A 1 92 ? 3.199 4.375 2.123 1 88.81 92 VAL A C 1
ATOM 705 O O . VAL A 1 92 ? 2.01 4.367 1.801 1 88.81 92 VAL A O 1
ATOM 708 N N . ALA A 1 93 ? 3.645 4.871 3.246 1 92.06 93 ALA A N 1
ATOM 709 C CA . ALA A 1 93 ? 2.742 5.504 4.203 1 92.06 93 ALA A CA 1
ATOM 710 C C . ALA A 1 93 ? 2.074 6.734 3.596 1 92.06 93 ALA A C 1
ATOM 712 O O . ALA A 1 93 ? 0.874 6.949 3.777 1 92.06 93 ALA A O 1
ATOM 713 N N . SER A 1 94 ? 2.854 7.527 2.885 1 91.5 94 SER A N 1
ATOM 714 C CA . SER A 1 94 ? 2.324 8.727 2.242 1 91.5 94 SER A CA 1
ATOM 715 C C . SER A 1 94 ? 1.349 8.375 1.126 1 91.5 94 SER A C 1
ATOM 717 O O . SER A 1 94 ? 0.382 9.102 0.886 1 91.5 94 SER A O 1
ATOM 719 N N . PHE A 1 95 ? 1.673 7.309 0.447 1 91.81 95 PHE A N 1
ATOM 720 C CA . PHE A 1 95 ? 0.767 6.797 -0.573 1 91.81 95 PHE A CA 1
ATOM 721 C C . PHE A 1 95 ? -0.591 6.457 0.03 1 91.81 95 PHE A C 1
ATOM 723 O O . PHE A 1 95 ? -1.631 6.801 -0.533 1 91.81 95 PHE A O 1
ATOM 730 N N . GLY A 1 96 ? -0.575 5.777 1.156 1 92 96 GLY A N 1
ATOM 731 C CA . GLY A 1 96 ? -1.807 5.484 1.872 1 92 96 GLY A CA 1
ATOM 732 C C . GLY A 1 96 ? -2.529 6.73 2.348 1 92 96 GLY A C 1
ATOM 733 O O . GLY A 1 96 ? -3.756 6.816 2.252 1 92 96 GLY A O 1
ATOM 734 N N . LEU A 1 97 ? -1.77 7.68 2.84 1 93.44 97 LEU A N 1
ATOM 735 C CA . LEU A 1 97 ? -2.357 8.922 3.326 1 93.44 97 LEU A CA 1
ATOM 736 C C . LEU A 1 97 ? -3.053 9.672 2.197 1 93.44 97 LEU A C 1
ATOM 738 O O . LEU A 1 97 ? -4.078 10.32 2.416 1 93.44 97 LEU A O 1
ATOM 742 N N . LEU A 1 98 ? -2.473 9.609 1.022 1 94.44 98 LEU A N 1
ATOM 743 C CA . LEU A 1 98 ? -3.078 10.219 -0.158 1 94.44 98 LEU A CA 1
ATOM 744 C C . LEU A 1 98 ? -4.5 9.703 -0.362 1 94.44 98 LEU A C 1
ATOM 746 O O . LEU A 1 98 ? -5.43 10.5 -0.535 1 94.44 98 LEU A O 1
ATOM 750 N N . PHE A 1 99 ? -4.695 8.445 -0.254 1 94.62 99 PHE A N 1
ATOM 751 C CA . PHE A 1 99 ? -6.012 7.852 -0.461 1 94.62 99 PHE A CA 1
ATOM 752 C C . PHE A 1 99 ? -6.918 8.117 0.736 1 94.62 99 PHE A C 1
ATOM 754 O O . PHE A 1 99 ? -8.133 8.266 0.581 1 94.62 99 PHE A O 1
ATOM 761 N N . TYR A 1 100 ? -6.352 8.148 1.864 1 93.19 100 TYR A N 1
ATOM 762 C CA . TYR A 1 100 ? -7.168 8.453 3.035 1 93.19 100 TYR A CA 1
ATOM 763 C C . TYR A 1 100 ? -7.777 9.852 2.926 1 93.19 100 TYR A C 1
ATOM 765 O O . TYR A 1 100 ? -8.961 10.039 3.227 1 93.19 100 TYR A O 1
ATOM 773 N N . LEU A 1 101 ? -6.984 10.773 2.588 1 93 101 LEU A N 1
ATOM 774 C CA . LEU A 1 101 ? -7.492 12.141 2.494 1 93 101 LEU A CA 1
ATOM 775 C C . LEU A 1 101 ? -8.477 12.281 1.337 1 93 101 LEU A C 1
ATOM 777 O O . LEU A 1 101 ? -9.375 13.125 1.376 1 93 101 LEU A O 1
ATOM 781 N N . PHE A 1 102 ? -8.312 11.453 0.311 1 95.06 102 PHE A N 1
ATOM 782 C CA . PHE A 1 102 ? -9.344 11.336 -0.712 1 95.06 102 PHE A CA 1
ATOM 783 C C . PHE A 1 102 ? -10.68 10.938 -0.094 1 95.06 102 PHE A C 1
ATOM 785 O O . PHE A 1 102 ? -11.719 11.531 -0.404 1 95.06 102 PHE A O 1
ATOM 792 N N . LEU A 1 103 ? -10.633 9.969 0.796 1 92.25 103 LEU A N 1
ATOM 793 C CA . LEU A 1 103 ? -11.844 9.5 1.455 1 92.25 103 LEU A CA 1
ATOM 794 C C . LEU A 1 103 ? -12.438 10.586 2.35 1 92.25 103 LEU A C 1
ATOM 796 O O . LEU A 1 103 ? -13.656 10.711 2.449 1 92.25 103 LEU A O 1
ATOM 800 N N . VAL A 1 104 ? -11.562 11.312 2.998 1 89.81 104 VAL A N 1
ATOM 801 C CA . VAL A 1 104 ? -12.008 12.422 3.834 1 89.81 104 VAL A CA 1
ATOM 802 C C . VAL A 1 104 ? -12.734 13.461 2.973 1 89.81 104 VAL A C 1
ATOM 804 O O . VAL A 1 104 ? -13.805 13.953 3.35 1 89.81 104 VAL A O 1
ATOM 807 N N . GLY A 1 105 ? -12.156 13.797 1.842 1 90.38 105 GLY A N 1
ATOM 808 C CA . GLY A 1 105 ? -12.805 14.711 0.913 1 90.38 105 GLY A CA 1
ATOM 809 C C . GLY A 1 105 ? -14.133 14.188 0.394 1 90.38 105 GLY A C 1
ATOM 810 O O . GLY A 1 105 ? -15.062 14.961 0.172 1 90.38 105 GLY A O 1
ATOM 811 N N . LEU A 1 106 ? -14.148 12.922 0.193 1 90.31 106 LEU A N 1
ATOM 812 C CA . LEU A 1 106 ? -15.352 12.258 -0.306 1 90.31 106 LEU A CA 1
ATOM 813 C C . LEU A 1 106 ? -16.5 12.406 0.683 1 90.31 106 LEU A C 1
ATOM 815 O O . LEU A 1 106 ? -17.672 12.406 0.288 1 90.31 106 LEU A O 1
ATOM 819 N N . GLU A 1 107 ? -16.234 12.484 1.914 1 87.62 107 GLU A N 1
ATOM 820 C CA . GLU A 1 107 ? -17.25 12.586 2.963 1 87.62 107 GLU A CA 1
ATOM 821 C C . GLU A 1 107 ? -17.734 14.023 3.129 1 87.62 107 GLU A C 1
ATOM 823 O O . GLU A 1 107 ? -18.781 14.266 3.723 1 87.62 107 GLU A O 1
ATOM 828 N N . LEU A 1 108 ? -16.969 14.938 2.625 1 86 108 LEU A N 1
ATOM 829 C CA . LEU A 1 108 ? -17.297 16.344 2.787 1 86 108 LEU A CA 1
ATOM 830 C C . LEU A 1 108 ? -18.047 16.875 1.571 1 86 108 LEU A C 1
ATOM 832 O O . LEU A 1 108 ? -17.922 16.328 0.473 1 86 108 LEU A O 1
ATOM 836 N N . ASP A 1 109 ? -18.844 17.844 1.818 1 81.62 109 ASP A N 1
ATOM 837 C CA . ASP A 1 109 ? -19.578 18.5 0.749 1 81.62 109 ASP A CA 1
ATOM 838 C C . ASP A 1 109 ? -18.922 19.812 0.341 1 81.62 109 ASP A C 1
ATOM 840 O O . ASP A 1 109 ? -18.766 20.719 1.163 1 81.62 109 ASP A O 1
ATOM 844 N N . PHE A 1 110 ? -18.562 19.828 -0.891 1 80.12 110 PHE A N 1
ATOM 845 C CA . PHE A 1 110 ? -17.891 21.016 -1.4 1 80.12 110 PHE A CA 1
ATOM 846 C C . PHE A 1 110 ? -18.75 22.266 -1.227 1 80.12 110 PHE A C 1
ATOM 848 O O . PHE A 1 110 ? -18.25 23.359 -0.982 1 80.12 110 PHE A O 1
ATOM 855 N N . ARG A 1 111 ? -20.156 22.156 -1.32 1 79.56 111 ARG A N 1
ATOM 856 C CA . ARG A 1 111 ? -21.062 23.297 -1.221 1 79.56 111 ARG A CA 1
ATOM 857 C C . ARG A 1 111 ? -21.031 23.906 0.18 1 79.56 111 ARG A C 1
ATOM 859 O O . ARG A 1 111 ? -21.047 25.125 0.337 1 79.56 111 ARG A O 1
ATOM 866 N N . THR A 1 112 ? -20.828 23.031 1.063 1 75.06 112 THR A N 1
ATOM 867 C CA . THR A 1 112 ? -20.812 23.5 2.447 1 75.06 112 THR A CA 1
ATOM 868 C C . THR A 1 112 ? -19.469 24.141 2.789 1 75.06 112 THR A C 1
ATOM 870 O O . THR A 1 112 ? -19.406 25.141 3.504 1 75.06 112 THR A O 1
ATOM 873 N N . ILE A 1 113 ? -18.438 23.656 2.238 1 76.5 113 ILE A N 1
ATOM 874 C CA . ILE A 1 113 ? -17.109 24.203 2.455 1 76.5 113 ILE A CA 1
ATOM 875 C C . ILE A 1 113 ? -17.031 25.594 1.819 1 76.5 113 ILE A C 1
ATOM 877 O O . ILE A 1 113 ? -16.453 26.516 2.402 1 76.5 113 ILE A O 1
ATOM 881 N N . ARG A 1 114 ? -17.656 25.625 0.713 1 79.38 114 ARG A N 1
ATOM 882 C CA . ARG A 1 114 ? -17.641 26.906 0.016 1 79.38 114 ARG A CA 1
ATOM 883 C C . ARG A 1 114 ? -18.453 27.953 0.783 1 79.38 114 ARG A C 1
ATOM 885 O O . ARG A 1 114 ? -18.047 29.109 0.855 1 79.38 114 ARG A O 1
ATOM 892 N N . ARG A 1 115 ? -19.531 27.531 1.332 1 79.12 115 ARG A N 1
ATOM 893 C CA . ARG A 1 115 ? -20.406 28.438 2.072 1 79.12 115 ARG A CA 1
ATOM 894 C C . ARG A 1 115 ? -19.719 28.938 3.344 1 79.12 115 ARG A C 1
ATOM 896 O O . ARG A 1 115 ? -19.906 30.094 3.746 1 79.12 115 ARG A O 1
ATOM 903 N N . SER A 1 116 ? -18.938 28.078 3.887 1 78.75 116 SER A N 1
ATOM 904 C CA . SER A 1 116 ? -18.25 28.438 5.121 1 78.75 116 SER A CA 1
ATOM 905 C C . SER A 1 116 ? -16.859 29 4.836 1 78.75 116 SER A C 1
ATOM 907 O O . SER A 1 116 ? -16.016 29.094 5.738 1 78.75 116 SER A O 1
ATOM 909 N N . GLY A 1 117 ? -16.625 29.266 3.645 1 81.56 117 GLY A N 1
ATOM 910 C CA . GLY A 1 117 ? -15.281 29.641 3.219 1 81.56 117 GLY A CA 1
ATOM 911 C C . GLY A 1 117 ? -14.789 30.906 3.887 1 81.56 117 GLY A C 1
ATOM 912 O O . GLY A 1 117 ? -13.633 30.984 4.309 1 81.56 117 GLY A O 1
ATOM 913 N N . LYS A 1 118 ? -15.68 31.875 4.004 1 83.5 118 LYS A N 1
ATOM 914 C CA . LYS A 1 118 ? -15.281 33.125 4.613 1 83.5 118 LYS A CA 1
ATOM 915 C C . LYS A 1 118 ? -14.945 32.938 6.09 1 83.5 118 LYS A C 1
ATOM 917 O O . LYS A 1 118 ? -13.93 33.469 6.566 1 83.5 118 LYS A O 1
ATOM 922 N N . GLN A 1 119 ? -15.828 32.312 6.738 1 84.25 119 GLN A N 1
ATOM 923 C CA . GLN A 1 119 ? -15.578 32.031 8.148 1 84.25 119 GLN A CA 1
ATOM 924 C C . GLN A 1 119 ? -14.312 31.188 8.32 1 84.25 119 GLN A C 1
ATOM 926 O O . GLN A 1 119 ? -13.508 31.469 9.211 1 84.25 119 GLN A O 1
ATOM 931 N N . ALA A 1 120 ? -14.195 30.203 7.488 1 86.62 120 ALA A N 1
ATOM 932 C CA . ALA A 1 120 ? -13.031 29.328 7.543 1 86.62 120 ALA A CA 1
ATOM 933 C C . ALA A 1 120 ? -11.742 30.109 7.285 1 86.62 120 ALA A C 1
ATOM 935 O O . ALA A 1 120 ? -10.719 29.875 7.934 1 86.62 120 ALA A O 1
ATOM 936 N N . PHE A 1 121 ? -11.867 31 6.391 1 87 121 PHE A N 1
ATOM 937 C CA . PHE A 1 121 ? -10.711 31.828 6.055 1 87 121 PHE A CA 1
ATOM 938 C C . PHE A 1 121 ? -10.305 32.688 7.242 1 87 121 PHE A C 1
ATOM 940 O O . PHE A 1 121 ? -9.125 32.781 7.57 1 87 121 PHE A O 1
ATOM 947 N N . ASN A 1 122 ? -11.242 33.344 7.852 1 86.19 122 ASN A N 1
ATOM 948 C CA . ASN A 1 122 ? -10.961 34.188 9.008 1 86.19 122 ASN A CA 1
ATOM 949 C C . ASN A 1 122 ? -10.383 33.375 10.164 1 86.19 122 ASN A C 1
ATOM 951 O O . ASN A 1 122 ? -9.477 33.844 10.859 1 86.19 122 ASN A O 1
ATOM 955 N N . ILE A 1 123 ? -10.883 32.281 10.32 1 84.94 123 ILE A N 1
ATOM 956 C CA . ILE A 1 123 ? -10.398 31.375 11.367 1 84.94 123 ILE A CA 1
ATOM 957 C C . ILE A 1 123 ? -8.961 30.953 11.055 1 84.94 123 ILE A C 1
ATOM 959 O O . ILE A 1 123 ? -8.117 30.906 11.953 1 84.94 123 ILE A O 1
ATOM 963 N N . ALA A 1 124 ? -8.742 30.594 9.789 1 86.5 124 ALA A N 1
ATOM 964 C CA . ALA A 1 124 ? -7.398 30.203 9.367 1 86.5 124 ALA A CA 1
ATOM 965 C C . ALA A 1 124 ? -6.398 31.328 9.586 1 86.5 124 ALA A C 1
ATOM 967 O O . ALA A 1 124 ? -5.297 31.109 10.094 1 86.5 124 ALA A O 1
ATOM 968 N N . VAL A 1 125 ? -6.801 32.5 9.211 1 86.5 125 VAL A N 1
ATOM 969 C CA . VAL A 1 125 ? -5.922 33.656 9.352 1 86.5 125 VAL A CA 1
ATOM 970 C C . VAL A 1 125 ? -5.613 33.906 10.82 1 86.5 125 VAL A C 1
ATOM 972 O O . VAL A 1 125 ? -4.453 34.094 11.195 1 86.5 125 VAL A O 1
ATOM 975 N N . ALA A 1 126 ? -6.57 33.875 11.617 1 84.69 126 ALA A N 1
ATOM 976 C CA . ALA A 1 126 ? -6.379 34.094 13.047 1 84.69 126 ALA A CA 1
ATOM 977 C C . ALA A 1 126 ? -5.551 32.969 13.656 1 84.69 126 ALA A C 1
ATOM 979 O O . ALA A 1 126 ? -4.715 33.188 14.531 1 84.69 126 ALA A O 1
ATOM 980 N N . GLY A 1 127 ? -5.832 31.797 13.203 1 84 127 GLY A N 1
ATOM 981 C CA . GLY A 1 127 ? -5.152 30.625 13.727 1 84 127 GLY A CA 1
ATOM 982 C C . GLY A 1 127 ? -3.678 30.578 13.367 1 84 127 GLY A C 1
ATOM 983 O O . GLY A 1 127 ? -2.887 29.922 14.047 1 84 127 GLY A O 1
ATOM 984 N N . ILE A 1 128 ? -3.35 31.203 12.305 1 86 128 ILE A N 1
ATOM 985 C CA . ILE A 1 128 ? -1.953 31.219 11.891 1 86 128 ILE A CA 1
ATOM 986 C C . ILE A 1 128 ? -1.261 32.469 12.477 1 86 128 ILE A C 1
ATOM 988 O O . ILE A 1 128 ? -0.148 32.344 13 1 86 128 ILE A O 1
ATOM 992 N N . THR A 1 129 ? -1.937 33.594 12.406 1 85.81 129 THR A N 1
ATOM 993 C CA . THR A 1 129 ? -1.319 34.875 12.742 1 85.81 129 THR A CA 1
ATOM 994 C C . THR A 1 129 ? -0.986 34.938 14.227 1 85.81 129 THR A C 1
ATOM 996 O O . THR A 1 129 ? 0.12 35.344 14.602 1 85.81 129 THR A O 1
ATOM 999 N N . LEU A 1 130 ? -1.887 34.562 15.039 1 85.06 130 LEU A N 1
ATOM 1000 C CA . LEU A 1 130 ? -1.668 34.719 16.484 1 85.06 130 LEU A CA 1
ATOM 1001 C C . LEU A 1 130 ? -0.539 33.812 16.938 1 85.06 130 LEU A C 1
ATOM 1003 O O . LEU A 1 130 ? 0.392 34.25 17.609 1 85.06 130 LEU A O 1
ATOM 1007 N N . PRO A 1 131 ? -0.615 32.562 16.609 1 86.19 131 PRO A N 1
ATOM 1008 C CA . PRO A 1 131 ? 0.516 31.703 16.984 1 86.19 131 PRO A CA 1
ATOM 1009 C C . PRO A 1 131 ? 1.833 32.156 16.375 1 86.19 131 PRO A C 1
ATOM 1011 O O . PRO A 1 131 ? 2.891 32.031 16.984 1 86.19 131 PRO A O 1
ATOM 1014 N N . PHE A 1 132 ? 1.77 32.594 15.164 1 87.12 132 PHE A N 1
ATOM 1015 C CA . PHE A 1 132 ? 2.969 33.094 14.5 1 87.12 132 PHE A CA 1
ATOM 1016 C C . PHE A 1 132 ? 3.584 34.25 15.289 1 87.12 132 PHE A C 1
ATOM 1018 O O . PHE A 1 132 ? 4.789 34.25 15.547 1 87.12 132 PHE A O 1
ATOM 1025 N N . ILE A 1 133 ? 2.805 35.188 15.664 1 87.12 133 ILE A N 1
ATOM 1026 C CA . ILE A 1 133 ? 3.273 36.344 16.406 1 87.12 133 ILE A CA 1
ATOM 1027 C C . ILE A 1 133 ? 3.82 35.906 17.766 1 87.12 133 ILE A C 1
ATOM 1029 O O . ILE A 1 133 ? 4.867 36.375 18.203 1 87.12 133 ILE A O 1
ATOM 1033 N N . CYS A 1 134 ? 3.123 35.031 18.422 1 86.31 134 CYS A N 1
ATOM 1034 C CA . CYS A 1 134 ? 3.568 34.531 19.703 1 86.31 134 CYS A CA 1
ATOM 1035 C C . CYS A 1 134 ? 4.898 33.781 19.562 1 86.31 134 CYS A C 1
ATOM 1037 O O . CYS A 1 134 ? 5.781 33.938 20.422 1 86.31 134 CYS A O 1
ATOM 1039 N N . ALA A 1 135 ? 4.984 33 18.5 1 84.19 135 ALA A N 1
ATOM 1040 C CA . ALA A 1 135 ? 6.211 32.25 18.266 1 84.19 135 ALA A CA 1
ATOM 1041 C C . ALA A 1 135 ? 7.395 33.188 18 1 84.19 135 ALA A C 1
ATOM 1043 O O . ALA A 1 135 ? 8.5 32.938 18.5 1 84.19 135 ALA A O 1
ATOM 1044 N N . VAL A 1 136 ? 7.184 34.156 17.234 1 83 136 VAL A N 1
ATOM 1045 C CA . VAL A 1 136 ? 8.219 35.156 16.953 1 83 136 VAL A CA 1
ATOM 1046 C C . VAL A 1 136 ? 8.617 35.875 18.234 1 83 136 VAL A C 1
ATOM 1048 O O . VAL A 1 136 ? 9.805 36.125 18.469 1 83 136 VAL A O 1
ATOM 1051 N N . GLY A 1 137 ? 7.629 36.188 19 1 83.56 137 GLY A N 1
ATOM 1052 C CA . GLY A 1 137 ? 7.898 36.844 20.266 1 83.56 137 GLY A CA 1
ATOM 1053 C C . GLY A 1 137 ? 8.75 35.969 21.203 1 83.56 137 GLY A C 1
ATOM 1054 O O . GLY A 1 137 ? 9.711 36.469 21.797 1 83.56 137 GLY A O 1
ATOM 1055 N N . VAL A 1 138 ? 8.406 34.75 21.297 1 82.06 138 VAL A N 1
ATOM 1056 C CA . VAL A 1 138 ? 9.141 33.844 22.156 1 82.06 138 VAL A CA 1
ATOM 1057 C C . VAL A 1 138 ? 10.57 33.656 21.641 1 82.06 138 VAL A C 1
ATOM 1059 O O . VAL A 1 138 ? 11.516 33.594 22.422 1 82.06 138 VAL A O 1
ATOM 1062 N N . THR A 1 139 ? 10.703 33.5 20.328 1 79.75 139 THR A N 1
ATOM 1063 C CA . THR A 1 139 ? 12.023 33.344 19.734 1 79.75 139 THR A CA 1
ATOM 1064 C C . THR A 1 139 ? 12.891 34.594 20.016 1 79.75 139 THR A C 1
ATOM 1066 O O . THR A 1 139 ? 14.086 34.469 20.281 1 79.75 139 THR A O 1
ATOM 1069 N N . PHE A 1 140 ? 12.281 35.719 19.891 1 78.94 140 PHE A N 1
ATOM 1070 C CA . PHE A 1 140 ? 12.984 36.969 20.172 1 78.94 140 PHE A CA 1
ATOM 1071 C C . PHE A 1 140 ? 13.453 37.031 21.609 1 78.94 140 PHE A C 1
ATOM 1073 O O . PHE A 1 140 ? 14.586 37.406 21.891 1 78.94 140 PHE A O 1
ATOM 1080 N N . LEU A 1 141 ? 12.625 36.594 22.453 1 76.56 141 LEU A N 1
ATOM 1081 C CA . LEU A 1 141 ? 12.953 36.625 23.875 1 76.56 141 LEU A CA 1
ATOM 1082 C C . LEU A 1 141 ? 14.039 35.594 24.203 1 76.56 141 LEU A C 1
ATOM 1084 O O . LEU A 1 141 ? 14.906 35.844 25.031 1 76.56 141 LEU A O 1
ATOM 1088 N N . LEU A 1 142 ? 13.969 34.438 23.562 1 74.19 142 LEU A N 1
ATOM 1089 C CA . LEU A 1 142 ? 14.953 33.406 23.781 1 74.19 142 LEU A CA 1
ATOM 1090 C C . LEU A 1 142 ? 16.312 33.812 23.234 1 74.19 142 LEU A C 1
ATOM 1092 O O . LEU A 1 142 ? 17.344 33.5 23.828 1 74.19 142 LEU A O 1
ATOM 1096 N N . GLN A 1 143 ? 16.297 34.375 22.062 1 73.56 143 GLN A N 1
ATOM 1097 C CA . GLN A 1 143 ? 17.547 34.812 21.484 1 73.56 143 GLN A CA 1
ATOM 1098 C C . GLN A 1 143 ? 18.203 35.875 22.375 1 73.56 143 GLN A C 1
ATOM 1100 O O . GLN A 1 143 ? 19.438 35.938 22.484 1 73.56 143 GLN A O 1
ATOM 1105 N N . ARG A 1 144 ? 17.422 36.656 22.859 1 67.88 144 ARG A N 1
ATOM 1106 C CA . ARG A 1 144 ? 17.953 37.688 23.75 1 67.88 144 ARG A CA 1
ATOM 1107 C C . ARG A 1 144 ? 18.484 37.062 25.047 1 67.88 144 ARG A C 1
ATOM 1109 O O . ARG A 1 144 ? 19.469 37.531 25.594 1 67.88 144 ARG A O 1
ATOM 1116 N N . ALA A 1 145 ? 17.719 36.094 25.406 1 63.09 145 ALA A N 1
ATOM 1117 C CA . ALA A 1 145 ? 18.125 35.438 26.656 1 63.09 145 ALA A CA 1
ATOM 1118 C C . ALA A 1 145 ? 19.359 34.594 26.453 1 63.09 145 ALA A C 1
ATOM 1120 O O . ALA A 1 145 ? 20.203 34.469 27.359 1 63.09 145 ALA A O 1
ATOM 1121 N N . ILE A 1 146 ? 19.172 33.719 25.422 1 58.25 146 ILE A N 1
ATOM 1122 C CA . ILE A 1 146 ? 20.312 32.844 25.188 1 58.25 146 ILE A CA 1
ATOM 1123 C C . ILE A 1 146 ? 21.375 33.594 24.359 1 58.25 146 ILE A C 1
ATOM 1125 O O . ILE A 1 146 ? 21.078 34.125 23.281 1 58.25 146 ILE A O 1
ATOM 1129 N N . ARG A 1 147 ? 22.031 34.625 24.922 1 51.72 147 ARG A N 1
ATOM 1130 C CA . ARG A 1 147 ? 23.172 35.281 24.297 1 51.72 147 ARG A CA 1
ATOM 1131 C C . ARG A 1 147 ? 23.719 34.469 23.156 1 51.72 147 ARG A C 1
ATOM 1133 O O . ARG A 1 147 ? 24.75 33.812 23.297 1 51.72 147 ARG A O 1
ATOM 1140 N N . SER A 1 148 ? 22.891 33.719 22.469 1 48.81 148 SER A N 1
ATOM 1141 C CA . SER A 1 148 ? 23.547 32.844 21.5 1 48.81 148 SER A CA 1
ATOM 1142 C C . SER A 1 148 ? 24.297 33.656 20.453 1 48.81 148 SER A C 1
ATOM 1144 O O . SER A 1 148 ? 23.75 34.594 19.859 1 48.81 148 SER A O 1
ATOM 1146 N N . GLU A 1 149 ? 25.5 33.719 20.547 1 42.75 149 GLU A N 1
ATOM 1147 C CA . GLU A 1 149 ? 26.578 34.188 19.688 1 42.75 149 GLU A CA 1
ATOM 1148 C C . GLU A 1 149 ? 26.312 33.844 18.234 1 42.75 149 GLU A C 1
ATOM 1150 O O . GLU A 1 149 ? 27.125 34.156 17.359 1 42.75 149 GLU A O 1
ATOM 1155 N N . ASN A 1 150 ? 25.625 32.844 17.922 1 45.75 150 ASN A N 1
ATOM 1156 C CA . ASN A 1 150 ? 25.703 32.469 16.5 1 45.75 150 ASN A CA 1
ATOM 1157 C C . ASN A 1 150 ? 25 33.469 15.617 1 45.75 150 ASN A C 1
ATOM 1159 O O . ASN A 1 150 ? 23.781 33.438 15.445 1 45.75 150 ASN A O 1
ATOM 1163 N N . HIS A 1 151 ? 25.484 34.594 15.445 1 45.09 151 HIS A N 1
ATOM 1164 C CA . HIS A 1 151 ? 25.25 35.75 14.609 1 45.09 151 HIS A CA 1
ATOM 1165 C C . HIS A 1 151 ? 24.875 35.344 13.188 1 45.09 151 HIS A C 1
ATOM 1167 O O . HIS A 1 151 ? 24.453 36.188 12.391 1 45.09 151 HIS A O 1
ATOM 1173 N N . ASN A 1 152 ? 25.312 34.219 12.703 1 45.72 152 ASN A N 1
ATOM 1174 C CA . ASN A 1 152 ? 25.344 34 11.266 1 45.72 152 ASN A CA 1
ATOM 1175 C C . ASN A 1 152 ? 24 33.469 10.758 1 45.72 152 ASN A C 1
ATOM 1177 O O . ASN A 1 152 ? 23.844 33.219 9.562 1 45.72 152 ASN A O 1
ATOM 1181 N N . ILE A 1 153 ? 23.328 32.719 11.508 1 50.97 153 ILE A N 1
ATOM 1182 C CA . ILE A 1 153 ? 22.094 32.25 10.852 1 50.97 153 ILE A CA 1
ATOM 1183 C C . ILE A 1 153 ? 21.125 33.406 10.719 1 50.97 153 ILE A C 1
ATOM 1185 O O . ILE A 1 153 ? 20.906 34.156 11.68 1 50.97 153 ILE A O 1
ATOM 1189 N N . GLY A 1 154 ? 20.844 33.812 9.523 1 56.88 154 GLY A N 1
ATOM 1190 C CA . GLY A 1 154 ? 20.031 34.969 9.219 1 56.88 154 GLY A CA 1
ATOM 1191 C C . GLY A 1 154 ? 18.797 35.094 10.117 1 56.88 154 GLY A C 1
ATOM 1192 O O . GLY A 1 154 ? 18.016 34.156 10.211 1 56.88 154 GLY A O 1
ATOM 1193 N N . TYR A 1 155 ? 18.766 35.969 11.078 1 62.62 155 TYR A N 1
ATOM 1194 C CA . TYR A 1 155 ? 17.797 36.375 12.102 1 62.62 155 TYR A CA 1
ATOM 1195 C C . TYR A 1 155 ? 16.375 36.219 11.586 1 62.62 155 TYR A C 1
ATOM 1197 O O . TYR A 1 155 ? 15.523 35.625 12.234 1 62.62 155 TYR A O 1
ATOM 1205 N N . VAL A 1 156 ? 16.188 36.5 10.367 1 69.88 156 VAL A N 1
ATOM 1206 C CA . VAL A 1 156 ? 14.828 36.562 9.828 1 69.88 156 VAL A CA 1
ATOM 1207 C C . VAL A 1 156 ? 14.359 35.156 9.469 1 69.88 156 VAL A C 1
ATOM 1209 O O . VAL A 1 156 ? 13.195 34.812 9.688 1 69.88 156 VAL A O 1
ATOM 1212 N N . GLN A 1 157 ? 15.305 34.312 9.07 1 70.88 157 GLN A N 1
ATOM 1213 C CA . GLN A 1 157 ? 14.961 32.938 8.664 1 70.88 157 GLN A CA 1
ATOM 1214 C C . GLN A 1 157 ? 14.531 32.094 9.859 1 70.88 157 GLN A C 1
ATOM 1216 O O . GLN A 1 157 ? 13.57 31.344 9.773 1 70.88 157 GLN A O 1
ATOM 1221 N N . HIS A 1 158 ? 15.203 32.281 10.828 1 74.62 158 HIS A N 1
ATOM 1222 C CA . HIS A 1 158 ? 14.891 31.531 12.039 1 74.62 158 HIS A CA 1
ATOM 1223 C C . HIS A 1 158 ? 13.523 31.906 12.586 1 74.62 158 HIS A C 1
ATOM 1225 O O . HIS A 1 158 ? 12.75 31.031 12.992 1 74.62 158 HIS A O 1
ATOM 1231 N N . PHE A 1 159 ? 13.242 33.219 12.477 1 76.25 159 PHE A N 1
ATOM 1232 C CA . PHE A 1 159 ? 11.977 33.719 12.992 1 76.25 159 PHE A CA 1
ATOM 1233 C C . PHE A 1 159 ? 10.812 33.219 12.141 1 76.25 159 PHE A C 1
ATOM 1235 O O . PHE A 1 159 ? 9.797 32.75 12.672 1 76.25 159 PHE A O 1
ATOM 1242 N N . VAL A 1 160 ? 11.07 33.188 10.891 1 74.88 160 VAL A N 1
ATOM 1243 C CA . VAL A 1 160 ? 10.008 32.781 9.992 1 74.88 160 VAL A CA 1
ATOM 1244 C C . VAL A 1 160 ? 9.797 31.266 10.117 1 74.88 160 VAL A C 1
ATOM 1246 O O . VAL A 1 160 ? 8.664 30.797 10.156 1 74.88 160 VAL A O 1
ATOM 1249 N N . PHE A 1 161 ? 10.867 30.578 10.25 1 75.38 161 PHE A N 1
ATOM 1250 C CA . PHE A 1 161 ? 10.781 29.125 10.344 1 75.38 161 PHE A CA 1
ATOM 1251 C C . PHE A 1 161 ? 10.047 28.719 11.617 1 75.38 161 PHE A C 1
ATOM 1253 O O . PHE A 1 161 ? 9.156 27.859 11.578 1 75.38 161 PHE A O 1
ATOM 1260 N N . LEU A 1 162 ? 10.43 29.328 12.648 1 77.06 162 LEU A N 1
ATOM 1261 C CA . LEU A 1 162 ? 9.797 28.969 13.914 1 77.06 162 LEU A CA 1
ATOM 1262 C C . LEU A 1 162 ? 8.352 29.453 13.953 1 77.06 162 LEU A C 1
ATOM 1264 O O . LEU A 1 162 ? 7.48 28.75 14.484 1 77.06 162 LEU A O 1
ATOM 1268 N N . GLY A 1 163 ? 8.148 30.641 13.453 1 79.25 163 GLY A N 1
ATOM 1269 C CA . GLY A 1 163 ? 6.789 31.141 13.375 1 79.25 163 GLY A CA 1
ATOM 1270 C C . GLY A 1 163 ? 5.863 30.25 12.578 1 79.25 163 GLY A C 1
ATOM 1271 O O . GLY A 1 163 ? 4.766 29.922 13.031 1 79.25 163 GLY A O 1
ATOM 1272 N N . VAL A 1 164 ? 6.383 29.75 11.477 1 78.25 164 VAL A N 1
ATOM 1273 C CA . VAL A 1 164 ? 5.578 28.922 10.602 1 78.25 164 VAL A CA 1
ATOM 1274 C C . VAL A 1 164 ? 5.391 27.547 11.234 1 78.25 164 VAL A C 1
ATOM 1276 O O . VAL A 1 164 ? 4.285 27 11.227 1 78.25 164 VAL A O 1
ATOM 1279 N N . SER A 1 165 ? 6.391 27.016 11.742 1 79.12 165 SER A N 1
ATOM 1280 C CA . SER A 1 165 ? 6.348 25.672 12.312 1 79.12 165 SER A CA 1
ATOM 1281 C C . SER A 1 165 ? 5.34 25.578 13.453 1 79.12 165 SER A C 1
ATOM 1283 O O . SER A 1 165 ? 4.688 24.547 13.641 1 79.12 165 SER A O 1
ATOM 1285 N N . LEU A 1 166 ? 5.18 26.703 14.109 1 81.5 166 LEU A N 1
ATOM 1286 C CA . LEU A 1 166 ? 4.328 26.672 15.297 1 81.5 166 LEU A CA 1
ATOM 1287 C C . LEU A 1 166 ? 2.914 27.125 14.969 1 81.5 166 LEU A C 1
ATOM 1289 O O . LEU A 1 166 ? 2.016 27.047 15.805 1 81.5 166 LEU A O 1
ATOM 1293 N N . SER A 1 167 ? 2.766 27.578 13.797 1 82.5 167 SER A N 1
ATOM 1294 C CA . SER A 1 167 ? 1.468 28.141 13.438 1 82.5 167 SER A CA 1
ATOM 1295 C C . SER A 1 167 ? 0.688 27.188 12.531 1 82.5 167 SER A C 1
ATOM 1297 O O . SER A 1 167 ? -0.497 27.406 12.273 1 82.5 167 SER A O 1
ATOM 1299 N N . ILE A 1 168 ? 1.312 26.141 12.148 1 77.56 168 ILE A N 1
ATOM 1300 C CA . ILE A 1 168 ? 0.701 25.312 11.117 1 77.56 168 ILE A CA 1
ATOM 1301 C C . ILE A 1 168 ? -0.1 24.188 11.773 1 77.56 168 ILE A C 1
ATOM 1303 O O . ILE A 1 168 ? 0.317 23.625 12.789 1 77.56 168 ILE A O 1
ATOM 1307 N N . THR A 1 169 ? -1.232 23.969 11.242 1 77.69 169 THR A N 1
ATOM 1308 C CA . THR A 1 169 ? -2.09 22.859 11.641 1 77.69 169 THR A CA 1
ATOM 1309 C C . THR A 1 169 ? -1.911 21.672 10.695 1 77.69 169 THR A C 1
ATOM 1311 O O . THR A 1 169 ? -1.855 21.844 9.477 1 77.69 169 THR A O 1
ATOM 1314 N N . ALA A 1 170 ? -1.743 20.578 11.344 1 80.62 170 ALA A N 1
ATOM 1315 C CA . ALA A 1 170 ? -1.603 19.359 10.547 1 80.62 170 ALA A CA 1
ATOM 1316 C C . ALA A 1 170 ? -2.949 18.922 9.977 1 80.62 170 ALA A C 1
ATOM 1318 O O . ALA A 1 170 ? -3.789 18.391 10.711 1 80.62 170 ALA A O 1
ATOM 1319 N N . PHE A 1 171 ? -3.053 19.062 8.727 1 83.94 171 PHE A N 1
ATOM 1320 C CA . PHE A 1 171 ? -4.289 18.766 8.016 1 83.94 171 PHE A CA 1
ATOM 1321 C C . PHE A 1 171 ? -4.676 17.312 8.195 1 83.94 171 PHE A C 1
ATOM 1323 O O . PHE A 1 171 ? -5.812 17 8.57 1 83.94 171 PHE A O 1
ATOM 1330 N N . PRO A 1 172 ? -3.764 16.359 8.055 1 85.12 172 PRO A N 1
ATOM 1331 C CA . PRO A 1 172 ? -4.133 14.945 8.18 1 85.12 172 PRO A CA 1
ATOM 1332 C C . PRO A 1 172 ? -4.555 14.562 9.594 1 85.12 172 PRO A C 1
ATOM 1334 O O . PRO A 1 172 ? -5.465 13.75 9.781 1 85.12 172 PRO A O 1
ATOM 1337 N N . VAL A 1 173 ? -3.889 15.172 10.539 1 87.31 173 VAL A N 1
ATOM 1338 C CA . VAL A 1 173 ? -4.195 14.852 11.93 1 87.31 173 VAL A CA 1
ATOM 1339 C C . VAL A 1 173 ? -5.598 15.352 12.273 1 87.31 173 VAL A C 1
ATOM 1341 O O . VAL A 1 173 ? -6.379 14.625 12.906 1 87.31 173 VAL A O 1
ATOM 1344 N N . LEU A 1 174 ? -5.863 16.547 11.898 1 88 174 LEU A N 1
ATOM 1345 C CA . LEU A 1 174 ? -7.191 17.094 12.141 1 88 174 LEU A CA 1
ATOM 1346 C C . LEU A 1 174 ? -8.266 16.25 11.461 1 88 174 LEU A C 1
ATOM 1348 O O . LEU A 1 174 ? -9.305 15.969 12.047 1 88 174 LEU A O 1
ATOM 1352 N N . ALA A 1 175 ? -7.965 15.898 10.227 1 88.44 175 ALA A N 1
ATOM 1353 C CA . ALA A 1 175 ? -8.906 15.062 9.477 1 88.44 175 ALA A CA 1
ATOM 1354 C C . ALA A 1 175 ? -9.18 13.75 10.203 1 88.44 175 ALA A C 1
ATOM 1356 O O . ALA A 1 175 ? -10.336 13.336 10.328 1 88.44 175 ALA A O 1
ATOM 1357 N N . ARG A 1 176 ? -8.188 13.227 10.641 1 88.12 176 ARG A N 1
ATOM 1358 C CA . ARG A 1 176 ? -8.312 11.945 11.328 1 88.12 176 ARG A CA 1
ATOM 1359 C C . ARG A 1 176 ? -9.086 12.094 12.633 1 88.12 176 ARG A C 1
ATOM 1361 O O . ARG A 1 176 ? -9.922 11.25 12.961 1 88.12 176 ARG A O 1
ATOM 1368 N N . ILE A 1 177 ? -8.859 13.102 13.398 1 88.75 177 ILE A N 1
ATOM 1369 C CA . ILE A 1 177 ? -9.531 13.328 14.672 1 88.75 177 ILE A CA 1
ATOM 1370 C C . ILE A 1 177 ? -11.023 13.578 14.43 1 88.75 177 ILE A C 1
ATOM 1372 O O . ILE A 1 177 ? -11.875 12.977 15.094 1 88.75 177 ILE A O 1
ATOM 1376 N N . LEU A 1 178 ? -11.297 14.375 13.477 1 89.19 178 LEU A N 1
ATOM 1377 C CA . LEU A 1 178 ? -12.688 14.688 13.172 1 89.19 178 LEU A CA 1
ATOM 1378 C C . LEU A 1 178 ? -13.422 13.453 12.664 1 89.19 178 LEU A C 1
ATOM 1380 O O . LEU A 1 178 ? -14.602 13.258 12.984 1 89.19 178 LEU A O 1
ATOM 1384 N N . ALA A 1 179 ? -12.719 12.656 11.867 1 86.69 179 ALA A N 1
ATOM 1385 C CA . ALA A 1 179 ? -13.32 11.43 11.359 1 86.69 179 ALA A CA 1
ATOM 1386 C C . ALA A 1 179 ? -13.609 10.453 12.492 1 86.69 179 ALA A C 1
ATOM 1388 O O . ALA A 1 179 ? -14.688 9.859 12.555 1 86.69 179 ALA A O 1
ATOM 1389 N N . GLU A 1 180 ? -12.695 10.328 13.383 1 85.06 180 GLU A N 1
ATOM 1390 C CA . GLU A 1 180 ? -12.852 9.414 14.508 1 85.06 180 GLU A CA 1
ATOM 1391 C C . GLU A 1 180 ? -13.984 9.852 15.422 1 85.06 180 GLU A C 1
ATOM 1393 O O . GLU A 1 180 ? -14.695 9.023 15.992 1 85.06 180 GLU A O 1
ATOM 1398 N N . LEU A 1 181 ? -14.156 11.156 15.539 1 86.5 181 LEU A N 1
ATOM 1399 C CA . LEU A 1 181 ? -15.195 11.703 16.406 1 86.5 181 LEU A CA 1
ATOM 1400 C C . LEU A 1 181 ? -16.516 11.852 15.648 1 86.5 181 LEU A C 1
ATOM 1402 O O . LEU A 1 181 ? -17.5 12.344 16.203 1 86.5 181 LEU A O 1
ATOM 1406 N N . LYS A 1 182 ? -16.516 11.461 14.305 1 87 182 LYS A N 1
ATOM 1407 C CA . LYS A 1 182 ? -17.688 11.547 13.43 1 87 182 LYS A CA 1
ATOM 1408 C C . LYS A 1 182 ? -18.188 12.977 13.328 1 87 182 LYS A C 1
ATOM 1410 O O . LYS A 1 182 ? -19.406 13.219 13.422 1 87 182 LYS A O 1
ATOM 1415 N N . LEU A 1 183 ? -17.312 13.906 13.297 1 88.75 183 LEU A N 1
ATOM 1416 C CA . LEU A 1 183 ? -17.672 15.32 13.242 1 88.75 183 LEU A CA 1
ATOM 1417 C C . LEU A 1 183 ? -17.375 15.898 11.859 1 88.75 183 LEU A C 1
ATOM 1419 O O . LEU A 1 183 ? -17.578 17.094 11.625 1 88.75 183 LEU A O 1
ATOM 1423 N N . LEU A 1 184 ? -16.953 15.07 10.914 1 86.38 184 LEU A N 1
ATOM 1424 C CA . LEU A 1 184 ? -16.516 15.539 9.609 1 86.38 184 LEU A CA 1
ATOM 1425 C C . LEU A 1 184 ? -17.641 16.219 8.859 1 86.38 184 LEU A C 1
ATOM 1427 O O . LEU A 1 184 ? -17.438 17.25 8.203 1 86.38 184 LEU A O 1
ATOM 1431 N N . THR A 1 185 ? -18.828 15.703 9.008 1 85.06 185 THR A N 1
ATOM 1432 C CA . THR A 1 185 ? -19.938 16.188 8.195 1 85.06 185 THR A CA 1
ATOM 1433 C C . THR A 1 185 ? -20.734 17.25 8.938 1 85.06 185 THR A C 1
ATOM 1435 O O . THR A 1 185 ? -21.766 17.719 8.445 1 85.06 185 THR A O 1
ATOM 1438 N N . THR A 1 186 ? -20.344 17.594 10.086 1 86.56 186 THR A N 1
ATOM 1439 C CA . THR A 1 186 ? -20.984 18.672 10.828 1 86.56 186 THR A CA 1
ATOM 1440 C C . THR A 1 186 ? -20.469 20.031 10.367 1 86.56 186 THR A C 1
ATOM 1442 O O . THR A 1 186 ? -19.453 20.109 9.672 1 86.56 186 THR A O 1
ATOM 1445 N N . ARG A 1 187 ? -21.188 20.984 10.781 1 84.44 187 ARG A N 1
ATOM 1446 C CA . ARG A 1 187 ? -20.797 22.344 10.414 1 84.44 187 ARG A CA 1
ATOM 1447 C C . ARG A 1 187 ? -19.422 22.672 10.969 1 84.44 187 ARG A C 1
ATOM 1449 O O . ARG A 1 187 ? -18.594 23.297 10.289 1 84.44 187 ARG A O 1
ATOM 1456 N N . VAL A 1 188 ? -19.172 22.281 12.156 1 84.19 188 VAL A N 1
ATOM 1457 C CA . VAL A 1 188 ? -17.891 22.531 12.82 1 84.19 188 VAL A CA 1
ATOM 1458 C C . VAL A 1 188 ? -16.781 21.781 12.086 1 84.19 188 VAL A C 1
ATOM 1460 O O . VAL A 1 188 ? -15.703 22.344 11.859 1 84.19 188 VAL A O 1
ATOM 1463 N N . GLY A 1 189 ? -17.047 20.547 11.734 1 86.69 189 GLY A N 1
ATOM 1464 C CA . GLY A 1 189 ? -16.062 19.75 11.031 1 86.69 189 GLY A CA 1
ATOM 1465 C C . GLY A 1 189 ? -15.711 20.297 9.656 1 86.69 189 GLY A C 1
ATOM 1466 O O . GLY A 1 189 ? -14.539 20.375 9.289 1 86.69 189 GLY A O 1
ATOM 1467 N N . GLU A 1 190 ? -16.703 20.703 9 1 87.31 190 GLU A N 1
ATOM 1468 C CA . GLU A 1 190 ? -16.5 21.25 7.66 1 87.31 190 GLU A CA 1
ATOM 1469 C C . GLU A 1 190 ? -15.734 22.562 7.703 1 87.31 190 GLU A C 1
ATOM 1471 O O . GLU A 1 190 ? -14.844 22.797 6.883 1 87.31 190 GLU A O 1
ATOM 1476 N N . THR A 1 191 ? -16.094 23.406 8.625 1 86.5 191 THR A N 1
ATOM 1477 C CA . THR A 1 191 ? -15.406 24.688 8.781 1 86.5 191 THR A CA 1
ATOM 1478 C C . THR A 1 191 ? -13.961 24.484 9.211 1 86.5 191 THR A C 1
ATOM 1480 O O . THR A 1 191 ? -13.055 25.156 8.727 1 86.5 191 THR A O 1
ATOM 1483 N N . ALA A 1 192 ? -13.797 23.547 10.133 1 86.94 192 ALA A N 1
ATOM 1484 C CA . ALA A 1 192 ? -12.453 23.25 10.617 1 86.94 192 ALA A CA 1
ATOM 1485 C C . ALA A 1 192 ? -11.57 22.703 9.492 1 86.94 192 ALA A C 1
ATOM 1487 O O . ALA A 1 192 ? -10.406 23.094 9.367 1 86.94 192 ALA A O 1
ATOM 1488 N N . MET A 1 193 ? -12.133 21.828 8.711 1 86.5 193 MET A N 1
ATOM 1489 C CA . MET A 1 193 ? -11.375 21.25 7.602 1 86.5 193 MET A CA 1
ATOM 1490 C C . MET A 1 193 ? -11.031 22.312 6.562 1 86.5 193 MET A C 1
ATOM 1492 O O . MET A 1 193 ? -9.922 22.328 6.031 1 86.5 193 MET A O 1
ATOM 1496 N N . ALA A 1 194 ? -11.992 23.141 6.277 1 86.12 194 ALA A N 1
ATOM 1497 C CA . ALA A 1 194 ? -11.742 24.234 5.344 1 86.12 194 ALA A CA 1
ATOM 1498 C C . ALA A 1 194 ? -10.648 25.172 5.863 1 86.12 194 ALA A C 1
ATOM 1500 O O . ALA A 1 194 ? -9.758 25.562 5.109 1 86.12 194 ALA A O 1
ATOM 1501 N N . ALA A 1 195 ? -10.742 25.484 7.117 1 86.25 195 ALA A N 1
ATOM 1502 C CA . ALA A 1 195 ? -9.734 26.344 7.742 1 86.25 195 ALA A CA 1
ATOM 1503 C C . ALA A 1 195 ? -8.359 25.688 7.688 1 86.25 195 ALA A C 1
ATOM 1505 O O . ALA A 1 195 ? -7.355 26.359 7.438 1 86.25 195 ALA A O 1
ATOM 1506 N N . ALA A 1 196 ? -8.328 24.422 7.938 1 86.06 19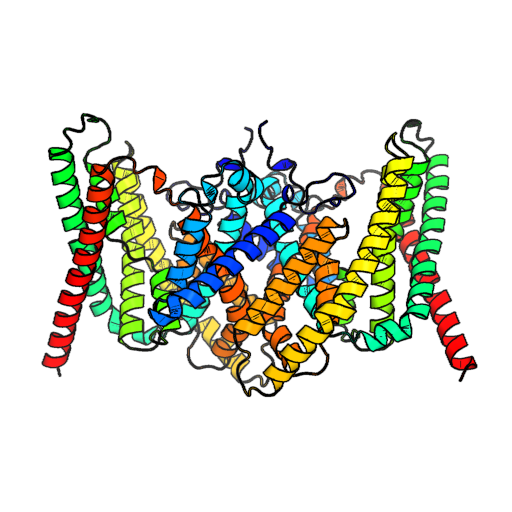6 ALA A N 1
ATOM 1507 C CA . ALA A 1 196 ? -7.066 23.688 7.906 1 86.06 196 ALA A CA 1
ATOM 1508 C C . ALA A 1 196 ? -6.473 23.672 6.5 1 86.06 196 ALA A C 1
ATOM 1510 O O . ALA A 1 196 ? -5.254 23.703 6.332 1 86.06 196 ALA A O 1
ATOM 1511 N N . ALA A 1 197 ? -7.324 23.531 5.566 1 82.31 197 ALA A N 1
ATOM 1512 C CA . ALA A 1 197 ? -6.867 23.562 4.18 1 82.31 197 ALA A CA 1
ATOM 1513 C C . ALA A 1 197 ? -6.223 24.891 3.836 1 82.31 197 ALA A C 1
ATOM 1515 O O . ALA A 1 197 ? -5.164 24.938 3.203 1 82.31 197 ALA A O 1
ATOM 1516 N N . PHE A 1 198 ? -6.871 25.953 4.258 1 82.62 198 PHE A N 1
ATOM 1517 C CA . PHE A 1 198 ? -6.316 27.281 4.051 1 82.62 198 PHE A CA 1
ATOM 1518 C C . PHE A 1 198 ? -4.98 27.422 4.773 1 82.62 198 PHE A C 1
ATOM 1520 O O . PHE A 1 198 ? -4.039 28.016 4.234 1 82.62 198 PHE A O 1
ATOM 1527 N N . ASN A 1 199 ? -4.949 26.906 5.93 1 83.56 199 ASN A N 1
ATOM 1528 C CA . ASN A 1 199 ? -3.729 26.953 6.734 1 83.56 199 ASN A CA 1
ATOM 1529 C C . ASN A 1 199 ? -2.578 26.234 6.043 1 83.56 199 ASN A C 1
ATOM 1531 O O . ASN A 1 199 ? -1.436 26.688 6.086 1 83.56 199 ASN A O 1
ATOM 1535 N N . ASP A 1 200 ? -2.93 25.156 5.477 1 80.25 200 ASP A N 1
ATOM 1536 C CA . ASP A 1 200 ? -1.898 24.375 4.812 1 80.25 200 ASP A CA 1
ATOM 1537 C C . ASP A 1 200 ? -1.343 25.109 3.592 1 80.25 200 ASP A C 1
ATOM 1539 O O . ASP A 1 200 ? -0.134 25.094 3.35 1 80.25 200 ASP A O 1
ATOM 1543 N N . VAL A 1 201 ? -2.174 25.656 2.873 1 75.56 201 VAL A N 1
ATOM 1544 C CA . VAL A 1 201 ? -1.73 26.422 1.722 1 75.56 201 VAL A CA 1
ATOM 1545 C C . VAL A 1 201 ? -0.862 27.594 2.188 1 75.56 201 VAL A C 1
ATOM 1547 O O . VAL A 1 201 ? 0.207 27.844 1.625 1 75.56 201 VAL A O 1
ATOM 1550 N N . ALA A 1 202 ? -1.29 28.234 3.182 1 77.56 202 ALA A N 1
ATOM 1551 C CA . ALA A 1 202 ? -0.544 29.359 3.736 1 77.56 202 ALA A CA 1
ATOM 1552 C C . ALA A 1 202 ? 0.822 28.922 4.25 1 77.56 202 ALA A C 1
ATOM 1554 O O . ALA A 1 202 ? 1.816 29.625 4.09 1 77.56 202 ALA A O 1
ATOM 1555 N N . ALA A 1 203 ? 0.794 27.766 4.879 1 77.31 203 ALA A N 1
ATOM 1556 C CA . ALA A 1 203 ? 2.039 27.234 5.426 1 77.31 203 ALA A CA 1
ATOM 1557 C C . ALA A 1 203 ? 3.072 27 4.324 1 77.31 203 ALA A C 1
ATOM 1559 O O . ALA A 1 203 ? 4.25 27.328 4.5 1 77.31 203 ALA A O 1
ATOM 1560 N N . TRP A 1 204 ? 2.682 26.484 3.262 1 72.19 204 TRP A N 1
ATOM 1561 C CA . TRP A 1 204 ? 3.602 26.203 2.164 1 72.19 204 TRP A CA 1
ATOM 1562 C C . TRP A 1 204 ? 4.109 27.5 1.533 1 72.19 204 TRP A C 1
ATOM 1564 O O . TRP A 1 204 ? 5.285 27.594 1.168 1 72.19 204 TRP A O 1
ATOM 1574 N N . VAL A 1 205 ? 3.258 28.484 1.477 1 71.19 205 VAL A N 1
ATOM 1575 C CA . VAL A 1 205 ? 3.643 29.781 0.956 1 71.19 205 VAL A CA 1
ATOM 1576 C C . VAL A 1 205 ? 4.652 30.438 1.897 1 71.19 205 VAL A C 1
ATOM 1578 O O . VAL A 1 205 ? 5.668 30.969 1.453 1 71.19 205 VAL A O 1
ATOM 1581 N N . LEU A 1 206 ? 4.355 30.344 3.139 1 73.81 206 LEU A N 1
ATOM 1582 C CA . LEU A 1 206 ? 5.227 30.969 4.137 1 73.81 206 LEU A CA 1
ATOM 1583 C C . LEU A 1 206 ? 6.574 30.266 4.188 1 73.81 206 LEU A C 1
ATOM 1585 O O . LEU A 1 206 ? 7.609 30.906 4.371 1 73.81 206 LEU A O 1
ATOM 1589 N N . LEU A 1 207 ? 6.535 28.922 4.059 1 71.88 207 LEU A N 1
ATOM 1590 C CA . LEU A 1 207 ? 7.785 28.172 4.047 1 71.88 207 LEU A CA 1
ATOM 1591 C C . LEU A 1 207 ? 8.625 28.531 2.824 1 71.88 207 LEU A C 1
ATOM 1593 O O . LEU A 1 207 ? 9.852 28.641 2.918 1 71.88 207 LEU A O 1
ATOM 1597 N N . ALA A 1 208 ? 7.988 28.594 1.715 1 68.25 208 ALA A N 1
ATOM 1598 C CA . ALA A 1 208 ? 8.695 29.016 0.507 1 68.25 208 ALA A CA 1
ATOM 1599 C C . ALA A 1 208 ? 9.32 30.391 0.692 1 68.25 208 ALA A C 1
ATOM 1601 O O . ALA A 1 208 ? 10.445 30.641 0.235 1 68.25 208 ALA A O 1
ATOM 1602 N N . LEU A 1 209 ? 8.57 31.219 1.357 1 67.31 209 LEU A N 1
ATOM 1603 C CA . LEU A 1 209 ? 9.078 32.562 1.641 1 67.31 209 LEU A CA 1
ATOM 1604 C C . LEU A 1 209 ? 10.273 32.5 2.582 1 67.31 209 LEU A C 1
ATOM 1606 O O . LEU A 1 209 ? 11.242 33.25 2.402 1 67.31 209 LEU A O 1
ATOM 1610 N N . ALA A 1 210 ? 10.203 31.656 3.562 1 69.81 210 ALA A N 1
ATOM 1611 C CA . ALA A 1 210 ? 11.305 31.5 4.512 1 69.81 210 ALA A CA 1
ATOM 1612 C C . ALA A 1 210 ? 12.57 31.016 3.811 1 69.81 210 ALA A C 1
ATOM 1614 O O . ALA A 1 210 ? 13.672 31.484 4.098 1 69.81 210 ALA A O 1
ATOM 1615 N N . VAL A 1 211 ? 12.398 30.062 2.961 1 66.56 211 VAL A N 1
ATOM 1616 C CA . VAL A 1 211 ? 13.531 29.516 2.219 1 66.56 211 VAL A CA 1
ATOM 1617 C C . VAL A 1 211 ? 14.109 30.594 1.299 1 66.56 211 VAL A C 1
ATOM 1619 O O . VAL A 1 211 ? 15.328 30.688 1.146 1 66.56 211 VAL A O 1
ATOM 1622 N N . ALA A 1 212 ? 13.258 31.344 0.693 1 65.12 212 ALA A N 1
ATOM 1623 C CA . ALA A 1 212 ? 13.688 32.438 -0.186 1 65.12 212 ALA A CA 1
ATOM 1624 C C . ALA A 1 212 ? 14.516 33.469 0.58 1 65.12 212 ALA A C 1
ATOM 1626 O O . ALA A 1 212 ? 15.508 33.969 0.065 1 65.12 212 ALA A O 1
ATOM 1627 N N . LEU A 1 213 ? 14.039 33.719 1.668 1 64.25 213 LEU A N 1
ATOM 1628 C CA . LEU A 1 213 ? 14.719 34.719 2.484 1 64.25 213 LEU A CA 1
ATOM 1629 C C . LEU A 1 213 ? 16.062 34.188 2.982 1 64.25 213 LEU A C 1
ATOM 1631 O O . LEU A 1 213 ? 16.984 34.969 3.213 1 64.25 213 LEU A O 1
ATOM 1635 N N . ALA A 1 214 ? 16 32.875 3.287 1 62.31 214 ALA A N 1
ATOM 1636 C CA . ALA A 1 214 ? 17.25 32.25 3.746 1 62.31 214 ALA A CA 1
ATOM 1637 C C . ALA A 1 214 ? 18.281 32.188 2.623 1 62.31 214 ALA A C 1
ATOM 1639 O O . ALA A 1 214 ? 19.484 32.25 2.879 1 62.31 214 ALA A O 1
ATOM 1640 N N . GLY A 1 215 ? 17.875 31.781 1.497 1 56.94 215 GLY A N 1
ATOM 1641 C CA . GLY A 1 215 ? 18.812 31.703 0.388 1 56.94 215 GLY A CA 1
ATOM 1642 C C . GLY A 1 215 ? 19.094 33.031 -0.259 1 56.94 215 GLY A C 1
ATOM 1643 O O . GLY A 1 215 ? 18.359 34 -0.05 1 56.94 215 GLY A O 1
ATOM 1644 N N . GLN A 1 216 ? 20.266 33.406 -0.633 1 51.28 216 GLN A N 1
ATOM 1645 C CA . GLN A 1 216 ? 20.75 34.594 -1.298 1 51.28 216 GLN A CA 1
ATOM 1646 C C . GLN A 1 216 ? 19.828 35 -2.438 1 51.28 216 GLN A C 1
ATOM 1648 O O . GLN A 1 216 ? 19.938 36.125 -2.961 1 51.28 216 GLN A O 1
ATOM 1653 N N . GLY A 1 217 ? 19.031 34.344 -3.08 1 50.44 217 GLY A N 1
ATOM 1654 C CA . GLY A 1 217 ? 18.312 34.781 -4.266 1 50.44 217 GLY A CA 1
ATOM 1655 C C . GLY A 1 217 ? 16.844 35.062 -4.004 1 50.44 217 GLY A C 1
ATOM 1656 O O . GLY A 1 217 ? 15.984 34.219 -4.242 1 50.44 217 GLY A O 1
ATOM 1657 N N . HIS A 1 218 ? 16.547 36.156 -3.273 1 54.47 218 HIS A N 1
ATOM 1658 C CA . HIS A 1 218 ? 15.383 36.75 -2.641 1 54.47 218 HIS A CA 1
ATOM 1659 C C . HIS A 1 218 ? 14.164 36.688 -3.555 1 54.47 218 HIS A C 1
ATOM 1661 O O . HIS A 1 218 ? 13.086 36.281 -3.131 1 54.47 218 HIS A O 1
ATOM 1667 N N . LYS A 1 219 ? 14.398 37.438 -4.742 1 53.78 219 LYS A N 1
ATOM 1668 C CA . LYS A 1 219 ? 13.289 37.781 -5.629 1 53.78 219 LYS A CA 1
ATOM 1669 C C . LYS A 1 219 ? 12.664 36.5 -6.223 1 53.78 219 LYS A C 1
ATOM 1671 O O . LYS A 1 219 ? 11.438 36.406 -6.34 1 53.78 219 LYS A O 1
ATOM 1676 N N . SER A 1 220 ? 13.516 35.469 -6.414 1 59.66 220 SER A N 1
ATOM 1677 C CA . SER A 1 220 ? 13.078 34.281 -7.141 1 59.66 220 SER A CA 1
ATOM 1678 C C . SER A 1 220 ? 12.227 33.375 -6.258 1 59.66 220 SER A C 1
ATOM 1680 O O . SER A 1 220 ? 11.266 32.75 -6.734 1 59.66 220 SER A O 1
ATOM 1682 N N . SER A 1 221 ? 12.344 33.625 -4.977 1 67.69 221 SER A N 1
ATOM 1683 C CA . SER A 1 221 ? 11.633 32.75 -4.078 1 67.69 221 SER A CA 1
ATOM 1684 C C . SER A 1 221 ? 10.219 33.25 -3.801 1 67.69 221 SER A C 1
ATOM 1686 O O . SER A 1 221 ? 9.273 32.438 -3.758 1 67.69 221 SER A O 1
ATOM 1688 N N . LEU A 1 222 ? 10.094 34.656 -3.795 1 68 222 LEU A N 1
ATOM 1689 C CA . LEU A 1 222 ? 8.766 35.219 -3.596 1 68 222 LEU A CA 1
ATOM 1690 C C . LEU A 1 222 ? 7.871 34.938 -4.801 1 68 222 LEU A C 1
ATOM 1692 O O . LEU A 1 222 ? 6.699 34.594 -4.645 1 68 222 LEU A O 1
ATOM 1696 N N . LEU A 1 223 ? 8.438 35.094 -5.934 1 75.12 223 LEU A N 1
ATOM 1697 C CA . LEU A 1 223 ? 7.699 34.812 -7.164 1 75.12 223 LEU A CA 1
ATOM 1698 C C . LEU A 1 223 ? 7.285 33.344 -7.238 1 75.12 223 LEU A C 1
ATOM 1700 O O . LEU A 1 223 ? 6.184 33.031 -7.691 1 75.12 223 LEU A O 1
ATOM 1704 N N . THR A 1 224 ? 8.141 32.562 -6.766 1 75.75 224 THR A N 1
ATOM 1705 C CA . THR A 1 224 ? 7.836 31.125 -6.766 1 75.75 224 THR A CA 1
ATOM 1706 C C . THR A 1 224 ? 6.664 30.828 -5.84 1 75.75 224 THR A C 1
ATOM 1708 O O . THR A 1 224 ? 5.801 30.016 -6.172 1 75.75 224 THR A O 1
ATOM 1711 N N . SER A 1 225 ? 6.664 31.531 -4.723 1 76 225 SER A N 1
ATOM 1712 C CA . SER A 1 225 ? 5.57 31.312 -3.779 1 76 225 SER A CA 1
ATOM 1713 C C . SER A 1 225 ? 4.242 31.781 -4.359 1 76 225 SER A C 1
ATOM 1715 O O . SER A 1 225 ? 3.209 31.141 -4.16 1 76 225 SER A O 1
ATOM 1717 N N . ILE A 1 226 ? 4.293 32.844 -4.996 1 79 226 ILE A N 1
ATOM 1718 C CA . ILE A 1 226 ? 3.086 33.406 -5.617 1 79 226 ILE A CA 1
ATOM 1719 C C . ILE A 1 226 ? 2.604 32.438 -6.715 1 79 226 ILE A C 1
ATOM 1721 O O . ILE A 1 226 ? 1.403 32.219 -6.848 1 79 226 ILE A O 1
ATOM 1725 N N . TRP A 1 227 ? 3.518 31.891 -7.422 1 82 227 TRP A N 1
ATOM 1726 C CA . TRP A 1 227 ? 3.166 30.953 -8.484 1 82 227 TRP A CA 1
ATOM 1727 C C . TRP A 1 227 ? 2.562 29.672 -7.906 1 82 227 TRP A C 1
ATOM 1729 O O . TRP A 1 227 ? 1.663 29.078 -8.508 1 82 227 TRP A O 1
ATOM 1739 N N . VAL A 1 228 ? 3.023 29.25 -6.797 1 80.81 228 VAL A N 1
ATOM 1740 C CA . VAL A 1 228 ? 2.488 28.062 -6.137 1 80.81 228 VAL A CA 1
ATOM 1741 C C . VAL A 1 228 ? 1.049 28.312 -5.699 1 80.81 228 VAL A C 1
ATOM 1743 O O . VAL A 1 228 ? 0.175 27.469 -5.891 1 80.81 228 VAL A O 1
ATOM 1746 N N . LEU A 1 229 ? 0.83 29.531 -5.16 1 81.5 229 LEU A N 1
ATOM 1747 C CA . LEU A 1 229 ? -0.51 29.891 -4.711 1 81.5 229 LEU A CA 1
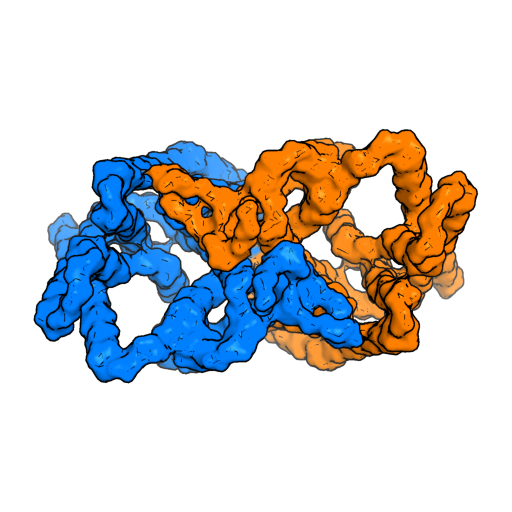ATOM 1748 C C . LEU A 1 229 ? -1.477 29.969 -5.887 1 81.5 229 LEU A C 1
ATOM 1750 O O . LEU A 1 229 ? -2.566 29.391 -5.84 1 81.5 229 LEU A O 1
ATOM 1754 N N . PHE A 1 230 ? -1.057 30.625 -6.914 1 87.31 230 PHE A N 1
ATOM 1755 C CA . PHE A 1 230 ? -1.917 30.797 -8.078 1 87.31 230 PHE A CA 1
ATOM 1756 C C . PHE A 1 230 ? -2.17 29.453 -8.766 1 87.31 230 PHE A C 1
ATOM 1758 O O . PHE A 1 230 ? -3.291 29.172 -9.195 1 87.31 230 PHE A O 1
ATOM 1765 N N . SER A 1 231 ? -1.134 28.656 -8.867 1 88.31 231 SER A N 1
ATOM 1766 C CA . SER A 1 231 ? -1.291 27.344 -9.484 1 88.31 231 SER A CA 1
ATOM 1767 C C . SER A 1 231 ? -2.207 26.453 -8.648 1 88.31 231 SER A C 1
ATOM 1769 O O . SER A 1 231 ? -2.965 25.641 -9.203 1 88.31 231 SER A O 1
ATOM 1771 N N . GLY A 1 232 ? -2.059 26.547 -7.336 1 87.62 232 GLY A N 1
ATOM 1772 C CA . GLY A 1 232 ? -2.957 25.812 -6.465 1 87.62 232 GLY A CA 1
ATOM 1773 C C . GLY A 1 232 ? -4.414 26.203 -6.641 1 87.62 232 GLY A C 1
ATOM 1774 O O . GLY A 1 232 ? -5.285 25.328 -6.73 1 87.62 232 GLY A O 1
ATOM 1775 N N . MET A 1 233 ? -4.656 27.484 -6.73 1 87.62 233 MET A N 1
ATOM 1776 C CA . MET A 1 233 ? -6.012 27.969 -6.945 1 87.62 233 MET A CA 1
ATOM 1777 C C . MET A 1 233 ? -6.539 27.531 -8.312 1 87.62 233 MET A C 1
ATOM 1779 O O . MET A 1 233 ? -7.703 27.156 -8.438 1 87.62 233 MET A O 1
ATOM 1783 N N . ALA A 1 234 ? -5.672 27.656 -9.242 1 93.19 234 ALA A N 1
ATOM 1784 C CA . ALA A 1 234 ? -6.051 27.234 -10.586 1 93.19 234 ALA A CA 1
ATOM 1785 C C . ALA A 1 234 ? -6.383 25.734 -10.617 1 93.19 234 ALA A C 1
ATOM 1787 O O . ALA A 1 234 ? -7.309 25.312 -11.305 1 93.19 234 ALA A O 1
ATOM 1788 N N . PHE A 1 235 ? -5.594 24.969 -9.883 1 92.75 235 PHE A N 1
ATOM 1789 C CA . PHE A 1 235 ? -5.824 23.531 -9.805 1 92.75 235 PHE A CA 1
ATOM 1790 C C . PHE A 1 235 ? -7.188 23.234 -9.195 1 92.75 235 PHE A C 1
ATOM 1792 O O . PHE A 1 235 ? -7.953 22.422 -9.734 1 92.75 235 PHE A O 1
ATOM 1799 N N . VAL A 1 236 ? -7.5 23.906 -8.117 1 90.88 236 VAL A N 1
ATOM 1800 C CA . VAL A 1 236 ? -8.781 23.688 -7.453 1 90.88 236 VAL A CA 1
ATOM 1801 C C . VAL A 1 236 ? -9.922 24.078 -8.383 1 90.88 236 VAL A C 1
ATOM 1803 O O . VAL A 1 236 ? -10.906 23.344 -8.516 1 90.88 236 VAL A O 1
ATOM 1806 N N . ALA A 1 237 ? -9.75 25.156 -9.008 1 92.88 237 ALA A N 1
ATOM 1807 C CA . ALA A 1 237 ? -10.766 25.625 -9.945 1 92.88 237 ALA A CA 1
ATOM 1808 C C . ALA A 1 237 ? -10.945 24.641 -11.094 1 92.88 237 ALA A C 1
ATOM 1810 O O . ALA A 1 237 ? -12.07 24.328 -11.477 1 92.88 237 ALA A O 1
ATOM 1811 N N . ALA A 1 238 ? -9.844 24.188 -11.625 1 95.44 238 ALA A N 1
ATOM 1812 C CA . ALA A 1 238 ? -9.898 23.234 -12.727 1 95.44 238 ALA A CA 1
ATOM 1813 C C . ALA A 1 238 ? -10.602 21.938 -12.297 1 95.44 238 ALA A C 1
ATOM 1815 O O . ALA A 1 238 ? -11.367 21.359 -13.07 1 95.44 238 ALA A O 1
ATOM 1816 N N . MET A 1 239 ? -10.281 21.516 -11.125 1 95.19 239 MET A N 1
ATOM 1817 C CA . MET A 1 239 ? -10.898 20.297 -10.594 1 95.19 239 MET A CA 1
ATOM 1818 C C . MET A 1 239 ? -12.406 20.484 -10.438 1 95.19 239 MET A C 1
ATOM 1820 O O . MET A 1 239 ? -13.18 19.594 -10.797 1 95.19 239 MET A O 1
ATOM 1824 N N . MET A 1 240 ? -12.859 21.625 -9.992 1 92.38 240 MET A N 1
ATOM 1825 C CA . MET A 1 240 ? -14.273 21.875 -9.727 1 92.38 240 MET A CA 1
ATOM 1826 C C . MET A 1 240 ? -15.039 22.109 -11.023 1 92.38 240 MET A C 1
ATOM 1828 O O . MET A 1 240 ? -16.219 21.781 -11.125 1 92.38 240 MET A O 1
ATOM 1832 N N . ILE A 1 241 ? -14.391 22.594 -12.008 1 94.25 241 ILE A N 1
ATOM 1833 C CA . ILE A 1 241 ? -15.07 22.969 -13.242 1 94.25 241 ILE A CA 1
ATOM 1834 C C . ILE A 1 241 ? -15.023 21.812 -14.234 1 94.25 241 ILE A C 1
ATOM 1836 O O . ILE A 1 241 ? -16.016 21.531 -14.93 1 94.25 241 ILE A O 1
ATOM 1840 N N . LEU A 1 242 ? -13.867 21.156 -14.273 1 95.56 242 LEU A N 1
ATOM 1841 C CA . LEU A 1 242 ? -13.68 20.156 -15.328 1 95.56 242 LEU A CA 1
ATOM 1842 C C . LEU A 1 242 ? -13.914 18.75 -14.789 1 95.56 242 LEU A C 1
ATOM 1844 O O . LEU A 1 242 ? -14.57 17.938 -15.438 1 95.56 242 LEU A O 1
ATOM 1848 N N . VAL A 1 243 ? -13.398 18.453 -13.641 1 94.94 243 VAL A N 1
ATOM 1849 C CA . VAL A 1 243 ? -13.398 17.078 -13.133 1 94.94 243 VAL A CA 1
ATOM 1850 C C . VAL A 1 243 ? -14.719 16.797 -12.422 1 94.94 243 VAL A C 1
ATOM 1852 O O . VAL A 1 243 ? -15.258 15.688 -12.531 1 94.94 243 VAL A O 1
ATOM 1855 N N . ARG A 1 244 ? -15.25 17.734 -11.719 1 94 244 ARG A N 1
ATOM 1856 C CA . ARG A 1 244 ? -16.469 17.531 -10.93 1 94 244 ARG A CA 1
ATOM 1857 C C . ARG A 1 244 ? -17.625 17.078 -11.812 1 94 244 ARG A C 1
ATOM 1859 O O . ARG A 1 244 ? -18.312 16.109 -11.492 1 94 244 ARG A O 1
ATOM 1866 N N . PRO A 1 245 ? -17.891 17.734 -12.922 1 93.88 245 PRO A N 1
ATOM 1867 C CA . PRO A 1 245 ? -18.984 17.266 -13.773 1 93.88 245 PRO A CA 1
ATOM 1868 C C . PRO A 1 245 ? -18.766 15.852 -14.297 1 93.88 245 PRO A C 1
ATOM 1870 O O . PRO A 1 245 ? -19.734 15.094 -14.453 1 93.88 245 PRO A O 1
ATOM 1873 N N . VAL A 1 246 ? -17.562 15.508 -14.594 1 93.06 246 VAL A N 1
ATOM 1874 C CA . VAL A 1 246 ? -17.25 14.164 -15.078 1 93.06 246 VAL A CA 1
ATOM 1875 C C . VAL A 1 246 ? -17.547 13.141 -13.984 1 93.06 246 VAL A C 1
ATOM 1877 O O . VAL A 1 246 ? -18.172 12.102 -14.25 1 93.06 246 VAL A O 1
ATOM 1880 N N . MET A 1 247 ? -17.141 13.438 -12.797 1 92.44 247 MET A N 1
ATOM 1881 C CA . MET A 1 247 ? -17.344 12.508 -11.688 1 92.44 247 MET A CA 1
ATOM 1882 C C . MET A 1 247 ? -18.812 12.43 -11.312 1 92.44 247 MET A C 1
ATOM 1884 O O . MET A 1 247 ? -19.281 11.383 -10.859 1 92.44 247 MET A O 1
ATOM 1888 N N . ASN A 1 248 ? -19.531 13.516 -11.484 1 91.06 248 ASN A N 1
ATOM 1889 C CA . ASN A 1 248 ? -20.969 13.477 -11.297 1 91.06 248 ASN A CA 1
ATOM 1890 C C . ASN A 1 248 ? -21.641 12.516 -12.281 1 91.06 248 ASN A C 1
ATOM 1892 O O . ASN A 1 248 ? -22.578 11.805 -11.914 1 91.06 248 ASN A O 1
ATOM 1896 N N . ARG A 1 249 ? -21.203 12.5 -13.492 1 90.12 249 ARG A N 1
ATOM 1897 C CA . ARG A 1 249 ? -21.734 11.586 -14.5 1 90.12 249 ARG A CA 1
ATOM 1898 C C . ARG A 1 249 ? -21.406 10.141 -14.148 1 90.12 249 ARG A C 1
ATOM 1900 O O . ARG A 1 249 ? -22.266 9.258 -14.281 1 90.12 249 ARG A O 1
ATOM 1907 N N . VAL A 1 250 ? -20.172 9.945 -13.648 1 88.62 250 VAL A N 1
ATOM 1908 C CA . VAL A 1 250 ? -19.75 8.609 -13.266 1 88.62 250 VAL A CA 1
ATOM 1909 C C . VAL A 1 250 ? -20.578 8.117 -12.086 1 88.62 250 VAL A C 1
ATOM 1911 O O . VAL A 1 250 ? -21.047 6.973 -12.078 1 88.62 250 VAL A O 1
ATOM 1914 N N . ALA A 1 251 ? -20.781 8.922 -11.117 1 88 251 ALA A N 1
ATOM 1915 C CA . ALA A 1 251 ? -21.547 8.57 -9.93 1 88 251 ALA A CA 1
ATOM 1916 C C . ALA A 1 251 ? -23 8.25 -10.281 1 88 251 ALA A C 1
ATOM 1918 O O . ALA A 1 251 ? -23.594 7.336 -9.719 1 88 251 ALA A O 1
ATOM 1919 N N . ARG A 1 252 ? -23.547 8.992 -11.188 1 85.31 252 ARG A N 1
ATOM 1920 C CA . ARG A 1 252 ? -24.938 8.773 -11.609 1 85.31 252 ARG A CA 1
ATOM 1921 C C . ARG A 1 252 ? -25.078 7.453 -12.352 1 85.31 252 ARG A C 1
ATOM 1923 O O . ARG A 1 252 ? -26.078 6.746 -12.188 1 85.31 252 ARG A O 1
ATOM 1930 N N . LYS A 1 253 ? -24.156 7.168 -13.117 1 83.94 253 LYS A N 1
ATOM 1931 C CA . LYS A 1 253 ? -24.188 5.922 -13.875 1 83.94 253 LYS A CA 1
ATOM 1932 C C . LYS A 1 253 ? -24.078 4.715 -12.945 1 83.94 253 LYS A C 1
ATOM 1934 O O . LYS A 1 253 ? -24.688 3.668 -13.203 1 83.94 253 LYS A O 1
ATOM 1939 N N . CYS A 1 254 ? -23.281 4.879 -11.945 1 80.56 254 CYS A N 1
ATOM 1940 C CA . CYS A 1 254 ? -23.078 3.783 -11.008 1 80.56 254 CYS A CA 1
ATOM 1941 C C . CYS A 1 254 ? -24.281 3.621 -10.094 1 80.56 254 CYS A C 1
ATOM 1943 O O . CYS A 1 254 ? -24.5 2.545 -9.531 1 80.56 254 CYS A O 1
ATOM 1945 N N . SER A 1 255 ? -24.938 4.66 -9.805 1 73.12 255 SER A N 1
ATOM 1946 C CA . SER A 1 255 ? -26.125 4.594 -8.969 1 73.12 255 SER A CA 1
ATOM 1947 C C . SER A 1 255 ? -27.219 3.762 -9.625 1 73.12 255 SER A C 1
ATOM 1949 O O . SER A 1 255 ? -28.031 3.129 -8.938 1 73.12 255 SER A O 1
ATOM 1951 N N . HIS A 1 256 ? -27.172 3.824 -10.844 1 65.62 256 HIS A N 1
ATOM 1952 C CA . HIS A 1 256 ? -28.219 3.107 -11.578 1 65.62 256 HIS A CA 1
ATOM 1953 C C . HIS A 1 256 ? -27.875 1.624 -11.695 1 65.62 256 HIS A C 1
ATOM 1955 O O . HIS A 1 256 ? -28.781 0.793 -11.844 1 65.62 256 HIS A O 1
ATOM 1961 N N . GLU A 1 257 ? -26.656 1.508 -11.781 1 61.81 257 GLU A N 1
ATOM 1962 C CA . GLU A 1 257 ? -26.25 0.116 -11.961 1 61.81 257 GLU A CA 1
ATOM 1963 C C . GLU A 1 257 ? -26.234 -0.634 -10.633 1 61.81 257 GLU A C 1
ATOM 1965 O O . GLU A 1 257 ? -25.922 -0.054 -9.594 1 61.81 257 GLU A O 1
ATOM 1970 N N . GLN A 1 258 ? -27.156 -1.446 -10.414 1 59.41 258 GLN A N 1
ATOM 1971 C CA . GLN A 1 258 ? -27.484 -2.152 -9.18 1 59.41 258 GLN A CA 1
ATOM 1972 C C . GLN A 1 258 ? -26.219 -2.389 -8.336 1 59.41 258 GLN A C 1
ATOM 1974 O O . GLN A 1 258 ? -25.203 -1.716 -8.531 1 59.41 258 GLN A O 1
ATOM 1979 N N . ASP A 1 259 ? -25.719 -3.674 -8.031 1 58.12 259 ASP A N 1
ATOM 1980 C CA . ASP A 1 259 ? -25.047 -4.219 -6.848 1 58.12 259 ASP A CA 1
ATOM 1981 C C . ASP A 1 259 ? -23.547 -4.023 -6.926 1 58.12 259 ASP A C 1
ATOM 1983 O O . ASP A 1 259 ? -22.875 -3.939 -5.898 1 58.12 259 ASP A O 1
ATOM 1987 N N . VAL A 1 260 ? -22.969 -4.051 -8.242 1 63.34 260 VAL A N 1
ATOM 1988 C CA . VAL A 1 260 ? -21.516 -4.188 -8.211 1 63.34 260 VAL A CA 1
ATOM 1989 C C . VAL A 1 260 ? -20.859 -2.988 -8.898 1 63.34 260 VAL A C 1
ATOM 1991 O O . VAL A 1 260 ? -21.297 -2.582 -9.984 1 63.34 260 VAL A O 1
ATOM 1994 N N . LEU A 1 261 ? -20.141 -2.057 -8.188 1 69.75 261 LEU A N 1
ATOM 1995 C CA . LEU A 1 261 ? -19.312 -1.002 -8.773 1 69.75 261 LEU A CA 1
ATOM 1996 C C . LEU A 1 261 ? -18.375 -1.57 -9.828 1 69.75 261 LEU A C 1
ATOM 1998 O O . LEU A 1 261 ? -17.484 -2.363 -9.508 1 69.75 261 LEU A O 1
ATOM 2002 N N . PRO A 1 262 ? -18.703 -1.194 -11.086 1 78.06 262 PRO A N 1
ATOM 2003 C CA . PRO A 1 262 ? -17.797 -1.706 -12.117 1 78.06 262 PRO A CA 1
ATOM 2004 C C . PRO A 1 262 ? -16.344 -1.349 -11.852 1 78.06 262 PRO A C 1
ATOM 2006 O O . PRO A 1 262 ? -16.047 -0.255 -11.367 1 78.06 262 PRO A O 1
ATOM 2009 N N . GLU A 1 263 ? -15.5 -2.23 -12.141 1 80.62 263 GLU A N 1
ATOM 2010 C CA . GLU A 1 263 ? -14.07 -2.131 -11.883 1 80.62 263 GLU A CA 1
ATOM 2011 C C . GLU A 1 263 ? -13.469 -0.915 -12.578 1 80.62 263 GLU A C 1
ATOM 2013 O O . GLU A 1 263 ? -12.523 -0.301 -12.07 1 80.62 263 GLU A O 1
ATOM 2018 N N . ILE A 1 264 ? -14.078 -0.528 -13.664 1 82.56 264 ILE A N 1
ATOM 2019 C CA . ILE A 1 264 ? -13.531 0.564 -14.461 1 82.56 264 ILE A CA 1
ATOM 2020 C C . ILE A 1 264 ? -13.648 1.876 -13.688 1 82.56 264 ILE A C 1
ATOM 2022 O O . ILE A 1 264 ? -12.766 2.73 -13.758 1 82.56 264 ILE A O 1
ATOM 2026 N N . TYR A 1 265 ? -14.703 2.035 -12.984 1 86.44 265 TYR A N 1
ATOM 2027 C CA . TYR A 1 265 ? -14.906 3.273 -12.242 1 86.44 265 TYR A CA 1
ATOM 2028 C C . TYR A 1 265 ? -13.984 3.332 -11.023 1 86.44 265 TYR A C 1
ATOM 2030 O O . TYR A 1 265 ? -13.523 4.41 -10.641 1 86.44 265 TYR A O 1
ATOM 2038 N N . ILE A 1 266 ? -13.695 2.188 -10.477 1 87.25 266 ILE A N 1
ATOM 2039 C CA . ILE A 1 266 ? -12.75 2.133 -9.367 1 87.25 266 ILE A CA 1
ATOM 2040 C C . ILE A 1 266 ? -11.352 2.512 -9.859 1 87.25 266 ILE A C 1
ATOM 2042 O O . ILE A 1 266 ? -10.672 3.34 -9.25 1 87.25 266 ILE A O 1
ATOM 2046 N N . CYS A 1 267 ? -11.023 1.939 -10.969 1 88.12 267 CYS A N 1
ATOM 2047 C CA . CYS A 1 267 ? -9.719 2.213 -11.562 1 88.12 267 CYS A CA 1
ATOM 2048 C C . CYS A 1 267 ? -9.578 3.688 -11.922 1 88.12 267 CYS A C 1
ATOM 2050 O O . CYS A 1 267 ? -8.555 4.305 -11.633 1 88.12 267 CYS A O 1
ATOM 2052 N N . LEU A 1 268 ? -10.594 4.238 -12.5 1 88.81 268 LEU A N 1
ATOM 2053 C CA . LEU A 1 268 ? -10.578 5.641 -12.906 1 88.81 268 LEU A CA 1
ATOM 2054 C C . LEU A 1 268 ? -10.461 6.555 -11.688 1 88.81 268 LEU A C 1
ATOM 2056 O O . LEU A 1 268 ? -9.734 7.551 -11.727 1 88.81 268 LEU A O 1
ATOM 2060 N N . THR A 1 269 ? -11.195 6.207 -10.695 1 92.44 269 THR A N 1
ATOM 2061 C CA . THR A 1 269 ? -11.172 7.016 -9.484 1 92.44 269 THR A CA 1
ATOM 2062 C C . THR A 1 269 ? -9.797 6.961 -8.82 1 92.44 269 THR A C 1
ATOM 2064 O O . THR A 1 269 ? -9.242 8 -8.461 1 92.44 269 THR A O 1
ATOM 2067 N N . LEU A 1 270 ? -9.25 5.785 -8.695 1 93 270 LEU A N 1
ATOM 2068 C CA . LEU A 1 270 ? -7.938 5.641 -8.062 1 93 270 LEU A CA 1
ATOM 2069 C C . LEU A 1 270 ? -6.863 6.344 -8.883 1 93 270 LEU A C 1
ATOM 2071 O O . LEU A 1 270 ? -5.973 6.992 -8.328 1 93 270 LEU A O 1
ATOM 2075 N N . ALA A 1 271 ? -6.988 6.258 -10.164 1 92.25 271 ALA A N 1
ATOM 2076 C CA . ALA A 1 271 ? -6.066 6.961 -11.055 1 92.25 271 ALA A CA 1
ATOM 2077 C C . ALA A 1 271 ? -6.211 8.469 -10.914 1 92.25 271 ALA A C 1
ATOM 2079 O O . ALA A 1 271 ? -5.215 9.203 -10.922 1 92.25 271 ALA A O 1
ATOM 2080 N N . GLY A 1 272 ? -7.453 8.914 -10.844 1 94.38 272 GLY A N 1
ATOM 2081 C CA . GLY A 1 272 ? -7.699 10.336 -10.656 1 94.38 272 GLY A CA 1
ATOM 2082 C C . GLY A 1 272 ? -7.102 10.883 -9.375 1 94.3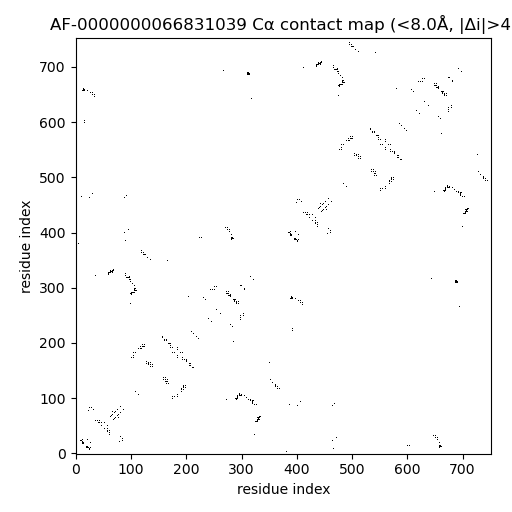8 272 GLY A C 1
ATOM 2083 O O . GLY A 1 272 ? -6.531 11.977 -9.367 1 94.38 272 GLY A O 1
ATOM 2084 N N . VAL A 1 273 ? -7.211 10.117 -8.289 1 95.44 273 VAL A N 1
ATOM 2085 C CA . VAL A 1 273 ? -6.629 10.5 -7.004 1 95.44 273 VAL A CA 1
ATOM 2086 C C . VAL A 1 273 ? -5.113 10.625 -7.141 1 95.44 273 VAL A C 1
ATOM 2088 O O . VAL A 1 273 ? -4.527 11.625 -6.703 1 95.44 273 VAL A O 1
ATOM 2091 N N . MET A 1 274 ? -4.527 9.68 -7.773 1 95.56 274 MET A N 1
ATOM 2092 C CA . MET A 1 274 ? -3.074 9.672 -7.926 1 95.56 274 MET A CA 1
ATOM 2093 C C . MET A 1 274 ? -2.613 10.805 -8.836 1 95.56 274 MET A C 1
ATOM 2095 O O . MET A 1 274 ? -1.625 11.477 -8.547 1 95.56 274 MET A O 1
ATOM 2099 N N . LEU A 1 275 ? -3.312 11.008 -9.891 1 94.75 275 LEU A N 1
ATOM 2100 C CA . LEU A 1 275 ? -2.971 12.094 -10.812 1 94.75 275 LEU A CA 1
ATOM 2101 C C . LEU A 1 275 ? -3.096 13.445 -10.125 1 94.75 275 LEU A C 1
ATOM 2103 O O . LEU A 1 275 ? -2.262 14.336 -10.328 1 94.75 275 LEU A O 1
ATOM 2107 N N . SER A 1 276 ? -4.164 13.586 -9.398 1 95.62 276 SER A N 1
ATOM 2108 C CA . SER A 1 276 ? -4.344 14.82 -8.656 1 95.62 276 SER A CA 1
ATOM 2109 C C . SER A 1 276 ? -3.213 15.039 -7.656 1 95.62 276 SER A C 1
ATOM 2111 O O . SER A 1 276 ? -2.75 16.156 -7.465 1 95.62 276 SER A O 1
ATOM 2113 N N . GLY A 1 277 ? -2.836 13.953 -6.977 1 93.5 277 GLY A N 1
ATOM 2114 C CA . GLY A 1 277 ? -1.699 14.039 -6.074 1 93.5 277 GLY A CA 1
ATOM 2115 C C . GLY A 1 277 ? -0.407 14.414 -6.777 1 93.5 277 GLY A C 1
ATOM 2116 O O . GLY A 1 277 ? 0.383 15.203 -6.254 1 93.5 277 GLY A O 1
ATOM 2117 N N . LEU A 1 278 ? -0.204 13.914 -7.953 1 91.88 278 LEU A N 1
ATOM 2118 C CA . LEU A 1 278 ? 0.993 14.211 -8.734 1 91.88 278 LEU A CA 1
ATOM 2119 C C . LEU A 1 278 ? 1.022 15.68 -9.156 1 91.88 278 LEU A C 1
ATOM 2121 O O . LEU A 1 278 ? 2.062 16.328 -9.062 1 91.88 278 LEU A O 1
ATOM 2125 N N . VAL A 1 279 ? -0.049 16.156 -9.602 1 92.81 279 VAL A N 1
ATOM 2126 C CA . VAL A 1 279 ? -0.141 17.531 -10.078 1 92.81 279 VAL A CA 1
ATOM 2127 C C . VAL A 1 279 ? 0.149 18.484 -8.93 1 92.81 279 VAL A C 1
ATOM 2129 O O . VAL A 1 279 ? 0.899 19.453 -9.102 1 92.81 279 VAL A O 1
ATOM 2132 N N . THR A 1 280 ? -0.446 18.219 -7.77 1 90.25 280 THR A N 1
ATOM 2133 C CA . THR A 1 280 ? -0.208 19.109 -6.641 1 90.25 280 THR A CA 1
ATOM 2134 C C . THR A 1 280 ? 1.249 19.047 -6.191 1 90.25 280 THR A C 1
ATOM 2136 O O . THR A 1 280 ? 1.834 20.047 -5.797 1 90.25 280 THR A O 1
ATOM 2139 N N . ASP A 1 281 ? 1.774 17.859 -6.23 1 87 281 ASP A N 1
ATOM 2140 C CA . ASP A 1 281 ? 3.191 17.719 -5.91 1 87 281 ASP A CA 1
ATOM 2141 C C . ASP A 1 281 ? 4.055 18.516 -6.887 1 87 281 ASP A C 1
ATOM 2143 O O . ASP A 1 281 ? 5.027 19.156 -6.48 1 87 281 ASP A O 1
ATOM 2147 N N . MET A 1 282 ? 3.707 18.516 -8.117 1 86.06 282 MET A N 1
ATOM 2148 C CA . MET A 1 282 ? 4.449 19.234 -9.148 1 86.06 282 MET A CA 1
ATOM 2149 C C . MET A 1 282 ? 4.34 20.734 -8.945 1 86.06 282 MET A C 1
ATOM 2151 O O . MET A 1 282 ? 5.285 21.469 -9.242 1 86.06 282 MET A O 1
ATOM 2155 N N . ILE A 1 283 ? 3.205 21.156 -8.516 1 84.62 283 ILE A N 1
ATOM 2156 C CA . ILE A 1 283 ? 2.971 22.578 -8.242 1 84.62 283 ILE A CA 1
ATOM 2157 C C . ILE A 1 283 ? 3.801 23.016 -7.035 1 84.62 283 ILE A C 1
ATOM 2159 O O . ILE A 1 283 ? 4.195 24.172 -6.934 1 84.62 283 ILE A O 1
ATOM 2163 N N . GLY A 1 284 ? 4.121 22.094 -6.164 1 79.19 284 GLY A N 1
ATOM 2164 C CA . GLY A 1 284 ? 4.867 22.406 -4.953 1 79.19 284 GLY A CA 1
ATOM 2165 C C . GLY A 1 284 ? 4.031 22.281 -3.693 1 79.19 284 GLY A C 1
ATOM 2166 O O . GLY A 1 284 ? 4.449 22.719 -2.621 1 79.19 284 GLY A O 1
ATOM 2167 N N . LEU A 1 285 ? 2.844 21.828 -3.861 1 82.25 285 LEU A N 1
ATOM 2168 C CA . LEU A 1 285 ? 2.008 21.5 -2.711 1 82.25 285 LEU A CA 1
ATOM 2169 C C . LEU A 1 285 ? 2.17 20.031 -2.316 1 82.25 285 LEU A C 1
ATOM 2171 O O . LEU A 1 285 ? 2.76 19.25 -3.061 1 82.25 285 LEU A O 1
ATOM 2175 N N . HIS A 1 286 ? 1.762 19.734 -1.168 1 83.12 286 HIS A N 1
ATOM 2176 C CA . HIS A 1 286 ? 1.809 18.344 -0.755 1 83.12 286 HIS A CA 1
ATOM 2177 C C . HIS A 1 286 ? 0.819 17.5 -1.553 1 83.12 286 HIS A C 1
ATOM 2179 O O . HIS A 1 286 ? -0.301 17.938 -1.823 1 83.12 286 HIS A O 1
ATOM 2185 N N . SER A 1 287 ? 1.195 16.328 -1.937 1 88.56 287 SER A N 1
ATOM 2186 C CA . SER A 1 287 ? 0.399 15.43 -2.77 1 88.56 287 SER A CA 1
ATOM 2187 C C . SER A 1 287 ? -0.95 15.125 -2.125 1 88.56 287 SER A C 1
ATOM 2189 O O . SER A 1 287 ? -1.947 14.93 -2.822 1 88.56 287 SER A O 1
ATOM 2191 N N . ILE A 1 288 ? -1.01 15.102 -0.824 1 87.88 288 ILE A N 1
ATOM 2192 C CA . ILE A 1 288 ? -2.209 14.695 -0.097 1 87.88 288 ILE A CA 1
ATOM 2193 C C . ILE A 1 288 ? -3.33 15.703 -0.354 1 87.88 288 ILE A C 1
ATOM 2195 O O . ILE A 1 288 ? -4.512 15.352 -0.302 1 87.88 288 ILE A O 1
ATOM 2199 N N . PHE A 1 289 ? -3 16.938 -0.671 1 88.31 289 PHE A N 1
ATOM 2200 C CA . PHE A 1 289 ? -3.998 17.953 -0.976 1 88.31 289 PHE A CA 1
ATOM 2201 C C . PHE A 1 289 ? -4.746 17.609 -2.26 1 88.31 289 PHE A C 1
ATOM 2203 O O . PHE A 1 289 ? -5.941 17.875 -2.375 1 88.31 289 PHE A O 1
ATOM 2210 N N . GLY A 1 290 ? -3.975 17.125 -3.213 1 91.56 290 GLY A N 1
ATOM 2211 C CA . GLY A 1 290 ? -4.617 16.703 -4.441 1 91.56 290 GLY A CA 1
ATOM 2212 C C . GLY A 1 290 ? -5.66 15.625 -4.227 1 91.56 290 GLY A C 1
ATOM 2213 O O . GLY A 1 290 ? -6.75 15.68 -4.797 1 91.56 290 GLY A O 1
ATOM 2214 N N . GLY A 1 291 ? -5.309 14.609 -3.426 1 93.81 291 GLY A N 1
ATOM 2215 C CA . GLY A 1 291 ? -6.281 13.578 -3.096 1 93.81 291 GLY A CA 1
ATOM 2216 C C . GLY A 1 291 ? -7.531 14.125 -2.438 1 93.81 291 GLY A C 1
ATOM 2217 O O . GLY A 1 291 ? -8.648 13.742 -2.789 1 93.81 291 GLY A O 1
ATOM 2218 N N . PHE A 1 292 ? -7.383 15.062 -1.536 1 91.94 292 PHE A N 1
ATOM 2219 C CA . PHE A 1 292 ? -8.484 15.68 -0.811 1 91.94 292 PHE A CA 1
ATOM 2220 C C . PHE A 1 292 ? -9.406 16.438 -1.764 1 91.94 292 PHE A C 1
ATOM 2222 O O . PHE A 1 292 ? -10.625 16.266 -1.724 1 91.94 292 PHE A O 1
ATOM 2229 N N . VAL A 1 293 ? -8.82 17.234 -2.627 1 93.31 293 VAL A N 1
ATOM 2230 C CA . VAL A 1 293 ? -9.586 18.047 -3.562 1 93.31 293 VAL A CA 1
ATOM 2231 C C . VAL A 1 293 ? -10.352 17.141 -4.527 1 93.31 293 VAL A C 1
ATOM 2233 O O . VAL A 1 293 ? -11.516 17.391 -4.844 1 93.31 293 VAL A O 1
ATOM 2236 N N . PHE A 1 294 ? -9.648 16.094 -5.012 1 95.75 294 PHE A N 1
ATOM 2237 C CA . PHE A 1 294 ? -10.336 15.148 -5.887 1 95.75 294 PHE A CA 1
ATOM 2238 C C . PHE A 1 294 ? -11.555 14.547 -5.191 1 95.75 294 PHE A C 1
ATOM 2240 O O . PHE A 1 294 ? -12.609 14.383 -5.809 1 95.75 294 PHE A O 1
ATOM 2247 N N . GLY A 1 295 ? -11.391 14.156 -3.939 1 93.88 295 GLY A N 1
ATOM 2248 C CA . GLY A 1 295 ? -12.516 13.648 -3.168 1 93.88 295 GLY A CA 1
ATOM 2249 C C . GLY A 1 295 ? -13.688 14.609 -3.117 1 93.88 295 GLY A C 1
ATOM 2250 O O . GLY A 1 295 ? -14.844 14.188 -3.182 1 93.88 295 GLY A O 1
ATOM 2251 N N . LEU A 1 296 ? -13.43 15.875 -3.053 1 91.69 296 LEU A N 1
ATOM 2252 C CA . LEU A 1 296 ? -14.453 16.906 -2.965 1 91.69 296 LEU A CA 1
ATOM 2253 C C . LEU A 1 296 ? -15.242 17 -4.266 1 91.69 296 LEU A C 1
ATOM 2255 O O . LEU A 1 296 ? -16.344 17.547 -4.289 1 91.69 296 LEU A O 1
ATOM 2259 N N . THR A 1 297 ? -14.648 16.516 -5.355 1 93.56 297 THR A N 1
ATOM 2260 C CA . THR A 1 297 ? -15.305 16.641 -6.652 1 93.56 297 THR A CA 1
ATOM 2261 C C . THR A 1 297 ? -16.406 15.594 -6.801 1 93.56 297 THR A C 1
ATOM 2263 O O . THR A 1 297 ? -17.25 15.703 -7.688 1 93.56 297 THR A O 1
ATOM 2266 N N . ILE A 1 298 ? -16.391 14.586 -6.016 1 91.5 298 ILE A N 1
ATOM 2267 C CA . ILE A 1 298 ? -17.359 13.5 -6.113 1 91.5 298 ILE A CA 1
ATOM 2268 C C . ILE A 1 298 ? -18.594 13.836 -5.285 1 91.5 298 ILE A C 1
ATOM 2270 O O . ILE A 1 298 ? -18.484 14.227 -4.121 1 91.5 298 ILE A O 1
ATOM 2274 N N . PRO A 1 299 ? -19.75 13.656 -5.887 1 84.81 299 PRO A N 1
ATOM 2275 C CA . PRO A 1 299 ? -20.984 14.008 -5.176 1 84.81 299 PRO A CA 1
ATOM 2276 C C . PRO A 1 299 ? -21.203 13.172 -3.916 1 84.81 299 PRO A C 1
ATOM 2278 O O . PRO A 1 299 ? -20.922 11.969 -3.918 1 84.81 299 PRO A O 1
ATOM 2281 N N . LYS A 1 300 ? -21.672 13.82 -2.969 1 79.25 300 LYS A N 1
ATOM 2282 C CA . LYS A 1 300 ? -21.875 13.18 -1.674 1 79.25 300 LYS A CA 1
ATOM 2283 C C . LYS A 1 300 ? -23.219 12.453 -1.629 1 79.25 300 LYS A C 1
ATOM 2285 O O . LYS A 1 300 ? -24.156 12.82 -2.344 1 79.25 300 LYS A O 1
ATOM 2290 N N . GLY A 1 301 ? -23.25 11.531 -0.728 1 69.88 301 GLY A N 1
ATOM 2291 C CA . GLY A 1 301 ? -24.516 10.898 -0.386 1 69.88 301 GLY A CA 1
ATOM 2292 C C . GLY A 1 301 ? -24.953 9.844 -1.388 1 69.88 301 GLY A C 1
ATOM 2293 O O . GLY A 1 301 ? -25.969 9.18 -1.198 1 69.88 301 GLY A O 1
ATOM 2294 N N . GLY A 1 302 ? -24.188 9.703 -2.367 1 75.5 302 GLY A N 1
ATOM 2295 C CA . GLY A 1 302 ? -24.578 8.664 -3.305 1 75.5 302 GLY A CA 1
ATOM 2296 C C . GLY A 1 302 ? -23.953 7.316 -2.998 1 75.5 302 GLY A C 1
ATOM 2297 O O . GLY A 1 302 ? -23.125 7.199 -2.092 1 75.5 302 GLY A O 1
ATOM 2298 N N . GLU A 1 303 ? -24.422 6.324 -3.602 1 83.75 303 GLU A N 1
ATOM 2299 C CA . GLU A 1 303 ? -23.969 4.945 -3.436 1 83.75 303 GLU A CA 1
ATOM 2300 C C . GLU A 1 303 ? -22.5 4.797 -3.848 1 83.75 303 GLU A C 1
ATOM 2302 O O . GLU A 1 303 ? -21.766 4.016 -3.248 1 83.75 303 GLU A O 1
ATOM 2307 N N . PHE A 1 304 ? -22.125 5.656 -4.691 1 86.44 304 PHE A N 1
ATOM 2308 C CA . PHE A 1 304 ? -20.766 5.574 -5.207 1 86.44 304 PHE A CA 1
ATOM 2309 C C . PHE A 1 304 ? -19.75 5.91 -4.117 1 86.44 304 PHE A C 1
ATOM 2311 O O . PHE A 1 304 ? -18.781 5.172 -3.91 1 86.44 304 PHE A O 1
ATOM 2318 N N . ALA A 1 305 ? -20 6.988 -3.438 1 86.25 305 ALA A N 1
ATOM 2319 C CA . ALA A 1 305 ? -19.094 7.426 -2.379 1 86.25 305 ALA A CA 1
ATOM 2320 C C . ALA A 1 305 ? -19 6.383 -1.269 1 86.25 305 ALA A C 1
ATOM 2322 O O . ALA A 1 305 ? -17.906 6.086 -0.776 1 86.25 305 ALA A O 1
ATOM 2323 N N . ASN A 1 306 ? -20.047 5.797 -0.96 1 85.75 306 ASN A N 1
ATOM 2324 C CA . ASN A 1 306 ? -20.094 4.793 0.099 1 85.75 306 ASN A CA 1
ATOM 2325 C C . ASN A 1 306 ? -19.359 3.52 -0.304 1 85.75 306 ASN A C 1
ATOM 2327 O O . ASN A 1 306 ? -18.641 2.932 0.505 1 85.75 306 ASN A O 1
ATOM 2331 N N . ARG A 1 307 ? -19.547 3.176 -1.504 1 84.94 307 ARG A N 1
ATOM 2332 C CA . ARG A 1 307 ? -18.891 1.971 -2.006 1 84.94 307 ARG A CA 1
ATOM 2333 C C . ARG A 1 307 ? -17.391 2.156 -2.074 1 84.94 307 ARG A C 1
ATOM 2335 O O . ARG A 1 307 ? -16.625 1.259 -1.701 1 84.94 307 ARG A O 1
ATOM 2342 N N . MET A 1 308 ? -17.016 3.318 -2.516 1 87 308 MET A N 1
ATOM 2343 C CA . MET A 1 308 ? -15.594 3.621 -2.6 1 87 308 MET A CA 1
ATOM 2344 C C . MET A 1 308 ? -14.953 3.615 -1.216 1 87 308 MET A C 1
ATOM 2346 O O . MET A 1 308 ? -13.859 3.074 -1.035 1 87 308 MET A O 1
ATOM 2350 N N . THR A 1 309 ? -15.617 4.176 -0.273 1 86.75 309 THR A N 1
ATOM 2351 C CA . THR A 1 309 ? -15.109 4.242 1.095 1 86.75 309 THR A CA 1
ATOM 2352 C C . THR A 1 309 ? -14.953 2.842 1.683 1 86.75 309 THR A C 1
ATOM 2354 O O . THR A 1 309 ? -13.922 2.521 2.275 1 86.75 309 THR A O 1
ATOM 2357 N N . ARG A 1 310 ? -15.867 1.98 1.45 1 82.94 310 ARG A N 1
ATOM 2358 C CA . ARG A 1 310 ? -15.836 0.626 1.994 1 82.94 310 ARG A CA 1
ATOM 2359 C C . ARG A 1 310 ? -14.703 -0.186 1.379 1 82.94 310 ARG A C 1
ATOM 2361 O O . ARG A 1 310 ? -14.102 -1.032 2.047 1 82.94 310 ARG A O 1
ATOM 2368 N N . ARG A 1 311 ? -14.398 0.147 0.223 1 83.81 311 ARG A N 1
ATOM 2369 C CA . ARG A 1 311 ? -13.445 -0.661 -0.533 1 83.81 311 ARG A CA 1
ATOM 2370 C C . ARG A 1 311 ? -12.008 -0.23 -0.245 1 83.81 311 ARG A C 1
ATOM 2372 O O . ARG A 1 311 ? -11.07 -1.011 -0.428 1 83.81 311 ARG A O 1
ATOM 2379 N N . ILE A 1 312 ? -11.875 0.988 0.236 1 86.56 312 ILE A N 1
ATOM 2380 C CA . ILE A 1 312 ? -10.523 1.523 0.338 1 86.56 312 ILE A CA 1
ATOM 2381 C C . ILE A 1 312 ? -10.188 1.8 1.802 1 86.56 312 ILE A C 1
ATOM 2383 O O . ILE A 1 312 ? -9.031 1.663 2.217 1 86.56 312 ILE A O 1
ATOM 2387 N N . GLU A 1 313 ? -11.133 2.119 2.566 1 86.06 313 GLU A N 1
ATOM 2388 C CA . GLU A 1 313 ? -10.922 2.721 3.879 1 86.06 313 GLU A CA 1
ATOM 2389 C C . GLU A 1 313 ? -10.234 1.747 4.832 1 86.06 313 GLU A C 1
ATOM 2391 O O . GLU A 1 313 ? -9.227 2.09 5.457 1 86.06 313 GLU A O 1
ATOM 2396 N N . ASP A 1 314 ? -10.688 0.534 4.863 1 84.56 314 ASP A N 1
ATOM 2397 C CA . ASP A 1 314 ? -10.195 -0.387 5.883 1 84.56 314 ASP A CA 1
ATOM 2398 C C . ASP A 1 314 ? -8.727 -0.732 5.656 1 84.56 314 ASP A C 1
ATOM 2400 O O . ASP A 1 314 ? -7.922 -0.685 6.59 1 84.56 314 ASP A O 1
ATOM 2404 N N . PHE A 1 315 ? -8.445 -1.031 4.488 1 86.56 315 PHE A N 1
ATOM 2405 C CA . PHE A 1 315 ? -7.074 -1.389 4.152 1 86.56 315 PHE A CA 1
ATOM 2406 C C . PHE A 1 315 ? -6.133 -0.217 4.41 1 86.56 315 PHE A C 1
ATOM 2408 O O . PHE A 1 315 ? -5.09 -0.38 5.043 1 86.56 315 PHE A O 1
ATOM 2415 N N . VAL A 1 316 ? -6.516 0.964 4.043 1 89.6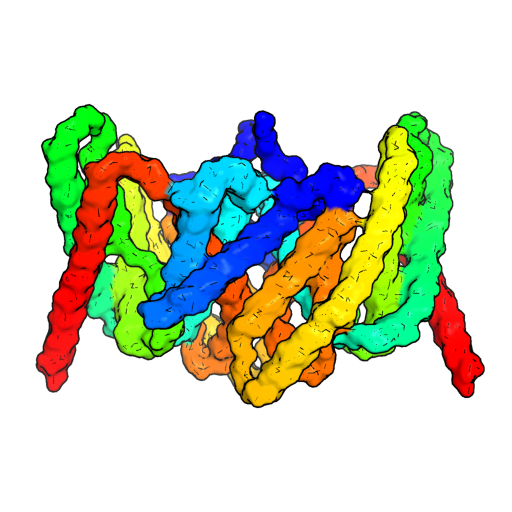2 316 VAL A N 1
ATOM 2416 C CA . VAL A 1 316 ? -5.691 2.164 4.125 1 89.62 316 VAL A CA 1
ATOM 2417 C C . VAL A 1 316 ? -5.578 2.613 5.582 1 89.62 316 VAL A C 1
ATOM 2419 O O . VAL A 1 316 ? -4.477 2.867 6.074 1 89.62 316 VAL A O 1
ATOM 2422 N N . SER A 1 317 ? -6.652 2.652 6.285 1 88.38 317 SER A N 1
ATOM 2423 C CA . SER A 1 317 ? -6.684 3.182 7.645 1 88.38 317 SER A CA 1
ATOM 2424 C C . SER A 1 317 ? -6.008 2.229 8.625 1 88.38 317 SER A C 1
ATOM 2426 O O . SER A 1 317 ? -5.414 2.666 9.609 1 88.38 317 SER A O 1
ATOM 2428 N N . THR A 1 318 ? -6.066 0.978 8.32 1 86.75 318 THR A N 1
ATOM 2429 C CA . THR A 1 318 ? -5.551 -0.002 9.273 1 86.75 318 THR A CA 1
ATOM 2430 C C . THR A 1 318 ? -4.055 -0.215 9.07 1 86.75 318 THR A C 1
ATOM 2432 O O . THR A 1 318 ? -3.312 -0.415 10.031 1 86.75 318 THR A O 1
ATOM 2435 N N . LEU A 1 319 ? -3.639 -0.116 7.824 1 89.81 319 LEU A N 1
ATOM 2436 C CA . LEU A 1 319 ? -2.254 -0.492 7.559 1 89.81 319 LEU A CA 1
ATOM 2437 C C . LEU A 1 319 ? -1.397 0.741 7.293 1 89.81 319 LEU A C 1
ATOM 2439 O O . LEU A 1 319 ? -0.375 0.945 7.953 1 89.81 319 LEU A O 1
ATOM 2443 N N . PHE A 1 320 ? -1.815 1.614 6.488 1 91.69 320 PHE A N 1
ATOM 2444 C CA . PHE A 1 320 ? -0.937 2.662 5.98 1 91.69 320 PHE A CA 1
ATOM 2445 C C . PHE A 1 320 ? -0.963 3.881 6.898 1 91.69 320 PHE A C 1
ATOM 2447 O O . PHE A 1 320 ? 0.065 4.527 7.109 1 91.69 320 PHE A O 1
ATOM 2454 N N . LEU A 1 321 ? -2.09 4.203 7.504 1 91.94 321 LEU A N 1
ATOM 2455 C CA . LEU A 1 321 ? -2.213 5.418 8.297 1 91.94 321 LEU A CA 1
ATOM 2456 C C . LEU A 1 321 ? -1.34 5.344 9.547 1 91.94 321 LEU A C 1
ATOM 2458 O O . LEU A 1 321 ? -0.618 6.289 9.867 1 91.94 321 LEU A O 1
ATOM 2462 N N . PRO A 1 322 ? -1.377 4.211 10.227 1 92.5 322 PRO A N 1
ATOM 2463 C CA . PRO A 1 322 ? -0.478 4.102 11.375 1 92.5 322 PRO A CA 1
ATOM 2464 C C . PRO A 1 322 ? 0.993 4.254 10.992 1 92.5 322 PRO A C 1
ATOM 2466 O O . PRO A 1 322 ? 1.781 4.805 11.766 1 92.5 322 PRO A O 1
ATOM 2469 N N . LEU A 1 323 ? 1.285 3.746 9.828 1 93.19 323 LEU A N 1
ATOM 2470 C CA . LEU A 1 323 ? 2.66 3.867 9.359 1 93.19 323 LEU A CA 1
ATOM 2471 C C . LEU A 1 323 ? 3.041 5.332 9.164 1 93.19 323 LEU A C 1
ATOM 2473 O O . LEU A 1 323 ? 4.156 5.734 9.5 1 93.19 323 LEU A O 1
ATOM 2477 N N . TYR A 1 324 ? 2.182 6.09 8.688 1 92.31 324 TYR A N 1
ATOM 2478 C CA . TYR A 1 324 ? 2.459 7.496 8.414 1 92.31 324 TYR A CA 1
ATOM 2479 C C . TYR A 1 324 ? 2.693 8.266 9.711 1 92.31 324 TYR A C 1
ATOM 2481 O O . TYR A 1 324 ? 3.693 8.977 9.844 1 92.31 324 TYR A O 1
ATOM 2489 N N . PHE A 1 325 ? 1.814 8.109 10.617 1 92.19 325 PHE A N 1
ATOM 2490 C CA . PHE A 1 325 ? 1.9 8.875 11.852 1 92.19 325 PHE A CA 1
ATOM 2491 C C . PHE A 1 325 ? 3.035 8.359 12.727 1 92.19 325 PHE A C 1
ATOM 2493 O O . PHE A 1 325 ? 3.672 9.133 13.445 1 92.19 325 PHE A O 1
ATOM 2500 N N . ALA A 1 326 ? 3.27 7.082 12.625 1 92.88 326 ALA A N 1
ATOM 2501 C CA . ALA A 1 326 ? 4.414 6.535 13.344 1 92.88 326 ALA A CA 1
ATOM 2502 C C . ALA A 1 326 ? 5.727 7.047 12.766 1 92.88 326 ALA A C 1
ATOM 2504 O O . ALA A 1 326 ? 6.699 7.25 13.5 1 92.88 326 ALA A O 1
ATOM 2505 N N . ALA A 1 327 ? 5.777 7.18 11.477 1 90.81 327 ALA A N 1
ATOM 2506 C CA . ALA A 1 327 ? 6.98 7.691 10.82 1 90.81 327 ALA A CA 1
ATOM 2507 C C . ALA A 1 327 ? 7.312 9.102 11.312 1 90.81 327 ALA A C 1
ATOM 2509 O O . ALA A 1 327 ? 8.484 9.453 11.453 1 90.81 327 ALA A O 1
ATOM 2510 N N . SER A 1 328 ? 6.281 9.922 11.523 1 86.12 328 SER A N 1
ATOM 2511 C CA . SER A 1 328 ? 6.48 11.258 12.078 1 86.12 328 SER A CA 1
ATOM 2512 C C . SER A 1 328 ? 7.098 11.195 13.469 1 86.12 328 SER A C 1
ATOM 2514 O O . SER A 1 328 ? 7.969 12 13.805 1 86.12 328 SER A O 1
ATOM 2516 N N . GLY A 1 329 ? 6.68 10.211 14.25 1 87.5 329 GLY A N 1
ATOM 2517 C CA . GLY A 1 329 ? 7.238 10.016 15.578 1 87.5 329 GLY A CA 1
ATOM 2518 C C . GLY A 1 329 ? 8.656 9.477 15.562 1 87.5 329 GLY A C 1
ATOM 2519 O O . GLY A 1 329 ? 9.469 9.82 16.422 1 87.5 329 GLY A O 1
ATOM 2520 N N . LEU A 1 330 ? 8.961 8.617 14.586 1 89.38 330 LEU A N 1
ATOM 2521 C CA . LEU A 1 330 ? 10.266 7.984 14.469 1 89.38 330 LEU A CA 1
ATOM 2522 C C . LEU A 1 330 ? 11.359 9.031 14.258 1 89.38 330 LEU A C 1
ATOM 2524 O O . LEU A 1 330 ? 12.531 8.781 14.555 1 89.38 330 LEU A O 1
ATOM 2528 N N . LYS A 1 331 ? 10.953 10.203 13.797 1 87 331 LYS A N 1
ATOM 2529 C CA . LYS A 1 331 ? 11.914 11.258 13.492 1 87 331 LYS A CA 1
ATOM 2530 C C . LYS A 1 331 ? 12.156 12.148 14.711 1 87 331 LYS A C 1
ATOM 2532 O O . LYS A 1 331 ? 13.055 12.992 14.695 1 87 331 LYS A O 1
ATOM 2537 N N . THR A 1 332 ? 11.422 11.945 15.688 1 83.06 332 THR A N 1
ATOM 2538 C CA . THR A 1 332 ? 11.531 12.766 16.891 1 83.06 332 THR A CA 1
ATOM 2539 C C . THR A 1 332 ? 12.594 12.203 17.828 1 83.06 332 THR A C 1
ATOM 2541 O O . THR A 1 332 ? 12.57 11.023 18.172 1 83.06 332 THR A O 1
ATOM 2544 N N . ASP A 1 333 ? 13.547 12.992 18.156 1 86.62 333 ASP A N 1
ATOM 2545 C CA . ASP A 1 333 ? 14.594 12.586 19.094 1 86.62 333 ASP A CA 1
ATOM 2546 C C . ASP A 1 333 ? 14.617 13.508 20.312 1 86.62 333 ASP A C 1
ATOM 2548 O O . ASP A 1 333 ? 15.312 14.523 20.328 1 86.62 333 ASP A O 1
ATOM 2552 N N . VAL A 1 334 ? 14.008 13.102 21.359 1 81 334 VAL A N 1
ATOM 2553 C CA . VAL A 1 334 ? 13.898 13.922 22.562 1 81 334 VAL A CA 1
ATOM 2554 C C . VAL A 1 334 ? 15.195 13.844 23.359 1 81 334 VAL A C 1
ATOM 2556 O O . VAL A 1 334 ? 15.453 14.688 24.219 1 81 334 VAL A O 1
ATOM 2559 N N . THR A 1 335 ? 16 12.906 23 1 80.62 335 THR A N 1
ATOM 2560 C CA . THR A 1 335 ? 17.25 12.742 23.719 1 80.62 335 THR A CA 1
ATOM 2561 C C . THR A 1 335 ? 18.219 13.867 23.391 1 80.62 335 THR A C 1
ATOM 2563 O O . THR A 1 335 ? 19.219 14.07 24.109 1 80.62 335 THR A O 1
ATOM 2566 N N . LYS A 1 336 ? 17.891 14.531 22.406 1 78 336 LYS A N 1
ATOM 2567 C CA . LYS A 1 336 ? 18.734 15.672 22.047 1 78 336 LYS A CA 1
ATOM 2568 C C . LYS A 1 336 ? 18.516 16.828 23 1 78 336 LYS A C 1
ATOM 2570 O O . LYS A 1 336 ? 19.328 17.766 23.047 1 78 336 LYS A O 1
ATOM 2575 N N . LEU A 1 337 ? 17.406 16.703 23.734 1 77.81 337 LEU A N 1
ATOM 2576 C CA . LEU A 1 337 ? 17.172 17.672 24.781 1 77.81 337 LEU A CA 1
ATOM 2577 C C . LEU A 1 337 ? 17.953 17.312 26.047 1 77.81 337 LEU A C 1
ATOM 2579 O O . LEU A 1 337 ? 17.562 16.406 26.781 1 77.81 337 LEU A O 1
ATOM 2583 N N . ARG A 1 338 ? 19.047 17.75 26.281 1 76.5 338 ARG A N 1
ATOM 2584 C CA . ARG A 1 338 ? 19.969 17.328 27.328 1 76.5 338 ARG A CA 1
ATOM 2585 C C . ARG A 1 338 ? 19.844 18.219 28.562 1 76.5 338 ARG A C 1
ATOM 2587 O O . ARG A 1 338 ? 19.938 17.734 29.703 1 76.5 338 ARG A O 1
ATOM 2594 N N . SER A 1 339 ? 19.469 19.484 28.422 1 80 339 SER A N 1
ATOM 2595 C CA . SER A 1 339 ? 19.484 20.438 29.531 1 80 339 SER A CA 1
ATOM 2596 C C . SER A 1 339 ? 18.062 20.781 29.984 1 80 339 SER A C 1
ATOM 2598 O O . SER A 1 339 ? 17.109 20.578 29.25 1 80 339 SER A O 1
ATOM 2600 N N . VAL A 1 340 ? 17.953 21.141 31.219 1 83.69 340 VAL A N 1
ATOM 2601 C CA . VAL A 1 340 ? 16.688 21.609 31.797 1 83.69 340 VAL A CA 1
ATOM 2602 C C . VAL A 1 340 ? 16.188 22.812 31.016 1 83.69 340 VAL A C 1
ATOM 2604 O O . VAL A 1 340 ? 14.969 22.984 30.844 1 83.69 340 VAL A O 1
ATOM 2607 N N . VAL A 1 341 ? 17.125 23.484 30.531 1 79.19 341 VAL A N 1
ATOM 2608 C CA . VAL A 1 341 ? 16.781 24.656 29.734 1 79.19 341 VAL A CA 1
ATOM 2609 C C . VAL A 1 341 ? 16.094 24.219 28.438 1 79.19 341 VAL A C 1
ATOM 2611 O O . VAL A 1 341 ? 15.125 24.844 28 1 79.19 341 VAL A O 1
ATOM 2614 N N . ASP A 1 342 ? 16.578 23.125 27.891 1 82.06 342 ASP A N 1
ATOM 2615 C CA . ASP A 1 342 ? 15.992 22.609 26.656 1 82.06 342 ASP A CA 1
ATOM 2616 C C . ASP A 1 342 ? 14.539 22.188 26.875 1 82.06 342 ASP A C 1
ATOM 2618 O O . ASP A 1 342 ? 13.672 22.453 26.047 1 82.06 342 ASP A O 1
ATOM 2622 N N . TRP A 1 343 ? 14.336 21.594 27.984 1 85.31 343 TRP A N 1
ATOM 2623 C CA . TRP A 1 343 ? 12.984 21.141 28.312 1 85.31 343 TRP A CA 1
ATOM 2624 C C . TRP A 1 343 ? 12.055 22.312 28.578 1 85.31 343 TRP A C 1
ATOM 2626 O O . TRP A 1 343 ? 10.891 22.297 28.188 1 85.31 343 TRP A O 1
ATOM 2636 N N . GLY A 1 344 ? 12.539 23.25 29.266 1 82.31 344 GLY A N 1
ATOM 2637 C CA . GLY A 1 344 ? 11.758 24.453 29.484 1 82.31 344 GLY A CA 1
ATOM 2638 C C . GLY A 1 344 ? 11.383 25.172 28.203 1 82.31 344 GLY A C 1
ATOM 2639 O O . GLY A 1 344 ? 10.258 25.641 28.062 1 82.31 344 GLY A O 1
ATOM 2640 N N . LEU A 1 345 ? 12.344 25.141 27.312 1 78.5 345 LEU A N 1
ATOM 2641 C CA . LEU A 1 345 ? 12.109 25.766 26.031 1 78.5 345 LEU A CA 1
ATOM 2642 C C . LEU A 1 345 ? 11.055 25 25.234 1 78.5 345 LEU A C 1
ATOM 2644 O O . LEU A 1 345 ? 10.211 25.609 24.562 1 78.5 345 LEU A O 1
ATOM 2648 N N . LEU A 1 346 ? 11.172 23.734 25.266 1 81.69 346 LEU A N 1
ATOM 2649 C CA . LEU A 1 346 ? 10.18 22.906 24.578 1 81.69 346 LEU A CA 1
ATOM 2650 C C . LEU A 1 346 ? 8.781 23.172 25.125 1 81.69 346 LEU A C 1
ATOM 2652 O O . LEU A 1 346 ? 7.828 23.312 24.359 1 81.69 346 LEU A O 1
ATOM 2656 N N . LEU A 1 347 ? 8.688 23.234 26.406 1 85.19 347 LEU A N 1
ATOM 2657 C CA . LEU A 1 347 ? 7.406 23.484 27.047 1 85.19 347 LEU A CA 1
ATOM 2658 C C . LEU A 1 347 ? 6.887 24.875 26.688 1 85.19 347 LEU A C 1
ATOM 2660 O O . LEU A 1 347 ? 5.691 25.047 26.453 1 85.19 347 LEU A O 1
ATOM 2664 N N . LEU A 1 348 ? 7.766 25.812 26.734 1 82.31 348 LEU A N 1
ATOM 2665 C CA . LEU A 1 348 ? 7.391 27.188 26.406 1 82.31 348 LEU A CA 1
ATOM 2666 C C . LEU A 1 348 ? 6.891 27.297 24.969 1 82.31 348 LEU A C 1
ATOM 2668 O O . LEU A 1 348 ? 5.84 27.891 24.719 1 82.31 348 LEU A O 1
ATOM 2672 N N . VAL A 1 349 ? 7.605 26.672 24.078 1 81.19 349 VAL A N 1
ATOM 2673 C CA . VAL A 1 349 ? 7.266 26.766 22.672 1 81.19 349 VAL A CA 1
ATOM 2674 C C . VAL A 1 349 ? 5.965 26.016 22.391 1 81.19 349 VAL A C 1
ATOM 2676 O O . VAL A 1 349 ? 5.09 26.516 21.688 1 81.19 349 VAL A O 1
ATOM 2679 N N . THR A 1 350 ? 5.82 24.844 22.969 1 83.12 350 THR A N 1
ATOM 2680 C CA . THR A 1 350 ? 4.629 24.031 22.734 1 83.12 350 THR A CA 1
ATOM 2681 C C . THR A 1 350 ? 3.4 24.688 23.375 1 83.12 350 THR A C 1
ATOM 2683 O O . THR A 1 350 ? 2.314 24.672 22.781 1 83.12 350 THR A O 1
ATOM 2686 N N . SER A 1 351 ? 3.594 25.219 24.547 1 86.44 351 SER A N 1
ATOM 2687 C CA . SER A 1 351 ? 2.48 25.891 25.219 1 86.44 351 SER A CA 1
ATOM 2688 C C . SER A 1 351 ? 2.059 27.141 24.484 1 86.44 351 SER A C 1
ATOM 2690 O O . SER A 1 351 ? 0.864 27.422 24.344 1 86.44 351 SER A O 1
ATOM 2692 N N . THR A 1 352 ? 3.02 27.891 24.062 1 82.31 352 THR A N 1
ATOM 2693 C CA . THR A 1 352 ? 2.725 29.109 23.312 1 82.31 352 THR A CA 1
ATOM 2694 C C . THR A 1 352 ? 2.006 28.781 22.016 1 82.31 352 THR A C 1
ATOM 2696 O O . THR A 1 352 ? 1.062 29.469 21.625 1 82.31 352 THR A O 1
ATOM 2699 N N . ALA A 1 353 ? 2.486 27.75 21.344 1 82.31 353 ALA A N 1
ATOM 2700 C CA . ALA A 1 353 ? 1.855 27.344 20.094 1 82.31 353 ALA A CA 1
ATOM 2701 C C . ALA A 1 353 ? 0.421 26.875 20.328 1 82.31 353 ALA A C 1
ATOM 2703 O O . ALA A 1 353 ? -0.489 27.25 19.578 1 82.31 353 ALA A O 1
ATOM 2704 N N . SER A 1 354 ? 0.214 26.141 21.375 1 85.75 354 SER A N 1
ATOM 2705 C CA . SER A 1 354 ? -1.104 25.594 21.672 1 85.75 354 SER A CA 1
ATOM 2706 C C . SER A 1 354 ? -2.07 26.688 22.125 1 85.75 354 SER A C 1
ATOM 2708 O O . SER A 1 354 ? -3.203 26.75 21.641 1 85.75 354 SER A O 1
ATOM 2710 N N . VAL A 1 355 ? -1.579 27.5 22.984 1 85.5 355 VAL A N 1
ATOM 2711 C CA . VAL A 1 355 ? -2.42 28.578 23.5 1 85.5 355 VAL A CA 1
ATOM 2712 C C . VAL A 1 355 ? -2.721 29.578 22.391 1 85.5 355 VAL A C 1
ATOM 2714 O O . VAL A 1 355 ? -3.852 30.047 22.266 1 85.5 355 VAL A O 1
ATOM 2717 N N . GLY A 1 356 ? -1.682 29.906 21.672 1 81.62 356 GLY A N 1
ATOM 2718 C CA . GLY A 1 356 ? -1.892 30.812 20.547 1 81.62 356 GLY A CA 1
ATOM 2719 C C . GLY A 1 356 ? -2.926 30.297 19.562 1 81.62 356 GLY A C 1
ATOM 2720 O O . GLY A 1 356 ? -3.781 31.062 19.094 1 81.62 356 GLY A O 1
ATOM 2721 N N . LYS A 1 357 ? -2.861 29.047 19.281 1 84.06 357 LYS A N 1
ATOM 2722 C CA . LYS A 1 357 ? -3.793 28.469 18.328 1 84.06 357 LYS A CA 1
ATOM 2723 C C . LYS A 1 357 ? -5.203 28.391 18.906 1 84.06 357 LYS A C 1
ATOM 2725 O O . LYS A 1 357 ? -6.18 28.703 18.219 1 84.06 357 LYS A O 1
ATOM 2730 N N . ILE A 1 358 ? -5.332 27.984 20.109 1 84.44 358 ILE A N 1
ATOM 2731 C CA . ILE A 1 358 ? -6.633 27.828 20.75 1 84.44 358 ILE A CA 1
ATOM 2732 C C . ILE A 1 358 ? -7.301 29.203 20.875 1 84.44 358 ILE A C 1
ATOM 2734 O O . ILE A 1 358 ? -8.461 29.375 20.484 1 84.44 358 ILE A O 1
ATOM 2738 N N . LEU A 1 359 ? -6.531 30.094 21.344 1 83.19 359 LEU A N 1
ATOM 2739 C CA . LEU A 1 359 ? -7.086 31.422 21.562 1 83.19 359 LEU A CA 1
ATOM 2740 C C . LEU A 1 359 ? -7.395 32.094 20.234 1 83.19 359 LEU A C 1
ATOM 2742 O O . LEU A 1 359 ? -8.422 32.781 20.094 1 83.19 359 LEU A O 1
ATOM 2746 N N . GLY A 1 360 ? -6.449 31.969 19.328 1 79 360 GLY A N 1
ATOM 2747 C CA . GLY A 1 360 ? -6.676 32.562 18.031 1 79 360 GLY A CA 1
ATOM 2748 C C . GLY A 1 360 ? -7.906 32.031 17.328 1 79 360 GLY A C 1
ATOM 2749 O O . GLY A 1 360 ? -8.727 32.812 16.812 1 79 360 GLY A O 1
ATOM 2750 N N . THR A 1 361 ? -8.07 30.75 17.312 1 81.25 361 THR A N 1
ATOM 2751 C CA . THR A 1 361 ? -9.18 30.109 16.625 1 81.25 361 THR A CA 1
ATOM 2752 C C . THR A 1 361 ? -10.484 30.312 17.375 1 81.25 361 THR A C 1
ATOM 2754 O O . THR A 1 361 ? -11.531 30.562 16.781 1 81.25 361 THR A O 1
ATOM 2757 N N . PHE A 1 362 ? -10.414 30.203 18.703 1 80.88 362 PHE A N 1
ATOM 2758 C CA . PHE A 1 362 ? -11.617 30.344 19.516 1 80.88 362 PHE A CA 1
ATOM 2759 C C . PHE A 1 362 ? -12.164 31.75 19.453 1 80.88 362 PHE A C 1
ATOM 2761 O O . PHE A 1 362 ? -13.375 31.953 19.359 1 80.88 362 PHE A O 1
ATOM 2768 N N . ALA A 1 363 ? -11.328 32.656 19.547 1 81.19 363 ALA A N 1
ATOM 2769 C CA . ALA A 1 363 ? -11.766 34.062 19.516 1 81.19 363 ALA A CA 1
ATOM 2770 C C . ALA A 1 363 ? -12.477 34.406 18.203 1 81.19 363 ALA A C 1
ATOM 2772 O O . ALA A 1 363 ? -13.555 35 18.203 1 81.19 363 ALA A O 1
ATOM 2773 N N . VAL A 1 364 ? -11.891 34 17.156 1 80.38 364 VAL A N 1
ATOM 2774 C CA . VAL A 1 364 ? -12.461 34.312 15.852 1 80.38 364 VAL A CA 1
ATOM 2775 C C . VAL A 1 364 ? -13.727 33.5 15.641 1 80.38 364 VAL A C 1
ATOM 2777 O O . VAL A 1 364 ? -14.703 33.969 15.07 1 80.38 364 VAL A O 1
ATOM 2780 N N . ALA A 1 365 ? -13.727 32.219 16.047 1 78 365 ALA A N 1
ATOM 2781 C CA . ALA A 1 365 ? -14.914 31.375 15.914 1 78 365 ALA A CA 1
ATOM 2782 C C . ALA A 1 365 ? -16.094 31.953 16.688 1 78 365 ALA A C 1
ATOM 2784 O O . ALA A 1 365 ? -17.219 31.969 16.203 1 78 365 ALA A O 1
ATOM 2785 N N . MET A 1 366 ? -15.844 32.406 17.875 1 77.31 366 MET A N 1
ATOM 2786 C CA . MET A 1 366 ? -16.891 33.031 18.703 1 77.31 366 MET A CA 1
ATOM 2787 C C . MET A 1 366 ? -17.391 34.312 18.078 1 77.31 366 MET A C 1
ATOM 2789 O O . MET A 1 366 ? -18.594 34.594 18.109 1 77.31 366 MET A O 1
ATOM 2793 N N . MET A 1 367 ? -16.5 35 17.578 1 77.38 367 MET A N 1
ATOM 2794 C CA . MET A 1 367 ? -16.891 36.25 16.922 1 77.38 367 MET A CA 1
ATOM 2795 C C . MET A 1 367 ? -17.766 36 15.719 1 77.38 367 MET A C 1
ATOM 2797 O O . MET A 1 367 ? -18.75 36.719 15.484 1 77.38 367 MET A O 1
ATOM 2801 N N . CYS A 1 368 ? -17.359 35 14.945 1 72 368 CYS A N 1
ATOM 2802 C CA . CYS A 1 368 ? -18.141 34.625 13.766 1 72 368 CYS A CA 1
ATOM 2803 C C . CYS A 1 368 ? -19.5 34.094 14.156 1 72 368 CYS A C 1
ATOM 2805 O O . CYS A 1 368 ? -20.5 34.344 13.484 1 72 368 CYS A O 1
ATOM 2807 N N . MET A 1 369 ? -19.531 33.25 15.164 1 65.12 369 MET A N 1
ATOM 2808 C CA . MET A 1 369 ? -20.797 32.719 15.641 1 65.12 369 MET A CA 1
ATOM 2809 C C . MET A 1 369 ? -21.688 33.812 16.172 1 65.12 369 MET A C 1
ATOM 2811 O O . MET A 1 369 ? -22.906 33.812 15.922 1 65.12 369 MET A O 1
ATOM 2815 N N . VAL A 1 370 ? -21.141 34.625 16.891 1 55.28 370 VAL A N 1
ATOM 2816 C CA . VAL A 1 370 ? -21.891 35.75 17.438 1 55.28 370 VAL A CA 1
ATOM 2817 C C . VAL A 1 370 ? -22.438 36.625 16.297 1 55.28 370 VAL A C 1
ATOM 2819 O O . VAL A 1 370 ? -23.594 37.031 16.344 1 55.28 370 VAL A O 1
ATOM 2822 N N . LEU A 1 371 ? -21.594 36.75 15.406 1 55.59 371 LEU A N 1
ATOM 2823 C CA . LEU A 1 371 ? -22.016 37.562 14.273 1 55.59 371 LEU A CA 1
ATOM 2824 C C . LEU A 1 371 ? -23.141 36.875 13.508 1 55.59 371 LEU A C 1
ATOM 2826 O O . LEU A 1 371 ? -24.062 37.531 13.031 1 55.59 371 LEU A O 1
ATOM 2830 N N . GLU A 1 372 ? -22.953 35.594 13.359 1 60.88 372 GLU A N 1
ATOM 2831 C CA . GLU A 1 372 ? -24.016 34.875 12.688 1 60.88 372 GLU A CA 1
ATOM 2832 C C . GLU A 1 372 ? -25.312 34.906 13.484 1 60.88 372 GLU A C 1
ATOM 2834 O O . GLU A 1 372 ? -26.406 35 12.906 1 60.88 372 GLU A O 1
ATOM 2839 N N . ASN A 1 373 ? -25.203 34.719 14.805 1 55.62 373 ASN A N 1
ATOM 2840 C CA . ASN A 1 373 ? -26.391 34.812 15.648 1 55.62 373 ASN A CA 1
ATOM 2841 C C . ASN A 1 373 ? -26.984 36.219 15.633 1 55.62 373 ASN A C 1
ATOM 2843 O O . ASN A 1 373 ? -28.188 36.406 15.727 1 55.62 373 ASN A O 1
ATOM 2847 N N . LYS A 1 374 ? -26.281 37.25 15.477 1 49.28 374 LYS A N 1
ATOM 2848 C CA . LYS A 1 374 ? -26.781 38.625 15.383 1 49.28 374 LYS A CA 1
ATOM 2849 C C . LYS A 1 374 ? -27.453 38.844 14.031 1 49.28 374 LYS A C 1
ATOM 2851 O O . LYS A 1 374 ? -28.422 39.625 13.953 1 49.28 374 LYS A O 1
ATOM 2856 N N . ILE A 1 375 ? -26.859 38.281 13.055 1 44.25 375 ILE A N 1
ATOM 2857 C CA . ILE A 1 375 ? -27.453 38.5 11.742 1 44.25 375 ILE A CA 1
ATOM 2858 C C . ILE A 1 375 ? -28.75 37.688 11.633 1 44.25 375 ILE A C 1
ATOM 2860 O O . ILE A 1 375 ? -29.688 38.094 10.938 1 44.25 375 ILE A O 1
ATOM 2864 N N . LYS A 1 376 ? -28.938 36.75 12.43 1 45.69 376 LYS A N 1
ATOM 2865 C CA . LYS A 1 376 ? -30.25 36.094 12.469 1 45.69 376 LYS A CA 1
ATOM 2866 C C . LYS A 1 376 ? -31.203 36.875 13.383 1 45.69 376 LYS A C 1
ATOM 2868 O O . LYS A 1 376 ? -32.406 37 13.078 1 45.69 376 LYS A O 1
ATOM 2873 N N . MET B 1 1 ? 27.797 9.719 -10.734 1 24.56 1 MET B N 1
ATOM 2874 C CA . MET B 1 1 ? 27.391 10.227 -9.43 1 24.56 1 MET B CA 1
ATOM 2875 C C . MET B 1 1 ? 26.547 9.195 -8.68 1 24.56 1 MET B C 1
ATOM 2877 O O . MET B 1 1 ? 25.562 8.695 -9.211 1 24.56 1 MET B O 1
ATOM 2881 N N . THR B 1 2 ? 27.062 8.508 -7.84 1 29.64 2 THR B N 1
ATOM 2882 C CA . THR B 1 2 ? 26.562 7.453 -6.965 1 29.64 2 THR B CA 1
ATOM 2883 C C . THR B 1 2 ? 25.297 7.895 -6.254 1 29.64 2 THR B C 1
ATOM 2885 O O . THR B 1 2 ? 25.297 8.875 -5.504 1 29.64 2 THR B O 1
ATOM 2888 N N . PHE B 1 3 ? 24.25 7.824 -6.836 1 35.34 3 PHE B N 1
ATOM 2889 C CA . PHE B 1 3 ? 22.922 8.18 -6.332 1 35.34 3 PHE B CA 1
ATOM 2890 C C . PHE B 1 3 ? 22.688 7.578 -4.949 1 35.34 3 PHE B C 1
ATOM 2892 O O . PHE B 1 3 ? 22.703 6.355 -4.793 1 35.34 3 PHE B O 1
ATOM 2899 N N . ASN B 1 4 ? 23.172 8.195 -3.969 1 39.25 4 ASN B N 1
ATOM 2900 C CA . ASN B 1 4 ? 23.047 7.816 -2.566 1 39.25 4 ASN B CA 1
ATOM 2901 C C . ASN B 1 4 ? 21.594 7.77 -2.129 1 39.25 4 ASN B C 1
ATOM 2903 O O . ASN B 1 4 ? 20.906 8.797 -2.117 1 39.25 4 ASN B O 1
ATOM 2907 N N . ALA B 1 5 ? 21.016 6.691 -2.146 1 46.91 5 ALA B N 1
ATOM 2908 C CA . ALA B 1 5 ? 19.656 6.391 -1.73 1 46.91 5 ALA B CA 1
ATOM 2909 C C . ALA B 1 5 ? 19.281 7.18 -0.481 1 46.91 5 ALA B C 1
ATOM 2911 O O . ALA B 1 5 ? 18.094 7.473 -0.259 1 46.91 5 ALA B O 1
ATOM 2912 N N . SER B 1 6 ? 20.312 7.617 0.324 1 47.19 6 SER B N 1
ATOM 2913 C CA . SER B 1 6 ? 20.078 8.312 1.582 1 47.19 6 SER B CA 1
ATOM 2914 C C . SER B 1 6 ? 19.547 9.727 1.338 1 47.19 6 SER B C 1
ATOM 2916 O O . SER B 1 6 ? 19 10.352 2.246 1 47.19 6 SER B O 1
ATOM 2918 N N . THR B 1 7 ? 19.688 10.25 0.066 1 48.88 7 THR B N 1
ATOM 2919 C CA . THR B 1 7 ? 19.344 11.656 -0.167 1 48.88 7 THR B CA 1
ATOM 2920 C C . THR B 1 7 ? 17.953 11.781 -0.791 1 48.88 7 THR B C 1
ATOM 2922 O O . THR B 1 7 ? 17.469 12.891 -1.02 1 48.88 7 THR B O 1
ATOM 2925 N N . ILE B 1 8 ? 17.375 10.602 -1.002 1 47.59 8 ILE B N 1
ATOM 2926 C CA . ILE B 1 8 ? 16.078 10.703 -1.663 1 47.59 8 ILE B CA 1
ATOM 2927 C C . ILE B 1 8 ? 14.992 11.031 -0.635 1 47.59 8 ILE B C 1
ATOM 2929 O O . ILE B 1 8 ? 14.883 10.367 0.395 1 47.59 8 ILE B O 1
ATOM 2933 N N . THR B 1 9 ? 14.391 12.164 -0.91 1 65.94 9 THR B N 1
ATOM 2934 C CA . THR B 1 9 ? 13.305 12.594 -0.034 1 65.94 9 THR B CA 1
ATOM 2935 C C . THR B 1 9 ? 11.969 12.047 -0.516 1 65.94 9 THR B C 1
ATOM 2937 O O . THR B 1 9 ? 11.836 11.648 -1.676 1 65.94 9 THR B O 1
ATOM 2940 N N . THR B 1 10 ? 11.102 11.914 0.284 1 68 10 THR B N 1
ATOM 2941 C CA . THR B 1 10 ? 9.781 11.359 0.011 1 68 10 THR B CA 1
ATOM 2942 C C . THR B 1 10 ? 8.977 12.289 -0.888 1 68 10 THR B C 1
ATOM 2944 O O . THR B 1 10 ? 8.383 11.852 -1.875 1 68 10 THR B O 1
ATOM 2947 N N . ALA B 1 11 ? 9.023 13.578 -0.577 1 71.94 11 ALA B N 1
ATOM 2948 C CA . ALA B 1 11 ? 8.195 14.531 -1.319 1 71.94 11 ALA B CA 1
ATOM 2949 C C . ALA B 1 11 ? 9.055 15.602 -1.989 1 71.94 11 ALA B C 1
ATOM 2951 O O . ALA B 1 11 ? 10.164 15.883 -1.539 1 71.94 11 ALA B O 1
ATOM 2952 N N . SER B 1 12 ? 8.484 16.125 -3.137 1 68.12 12 SER B N 1
ATOM 2953 C CA . SER B 1 12 ? 9.195 17.141 -3.895 1 68.12 12 SER B CA 1
ATOM 2954 C C . SER B 1 12 ? 8.883 18.547 -3.365 1 68.12 12 SER B C 1
ATOM 2956 O O . SER B 1 12 ? 7.848 18.75 -2.723 1 68.12 12 SER B O 1
ATOM 2958 N N . GLU B 1 13 ? 9.797 19.453 -3.533 1 65.88 13 GLU B N 1
ATOM 2959 C CA . GLU B 1 13 ? 9.57 20.859 -3.213 1 65.88 13 GLU B CA 1
ATOM 2960 C C . GLU B 1 13 ? 8.805 21.562 -4.328 1 65.88 13 GLU B C 1
ATOM 2962 O O . GLU B 1 13 ? 8.438 22.734 -4.195 1 65.88 13 GLU B O 1
ATOM 2967 N N . GLY B 1 14 ? 8.43 20.828 -5.371 1 72.25 14 GLY B N 1
ATOM 2968 C CA . GLY B 1 14 ? 7.645 21.375 -6.465 1 72.25 14 GLY B CA 1
ATOM 2969 C C . GLY B 1 14 ? 8.484 21.781 -7.66 1 72.25 14 GLY B C 1
ATOM 2970 O O . GLY B 1 14 ? 9.656 22.125 -7.508 1 72.25 14 GLY B O 1
ATOM 2971 N N . ALA B 1 15 ? 7.945 21.797 -8.844 1 67.88 15 ALA B N 1
ATOM 2972 C CA . ALA B 1 15 ? 8.617 22.109 -10.109 1 67.88 15 ALA B CA 1
ATOM 2973 C C . ALA B 1 15 ? 8.984 23.594 -10.18 1 67.88 15 ALA B C 1
ATOM 2975 O O . ALA B 1 15 ? 10 23.953 -10.781 1 67.88 15 ALA B O 1
ATOM 2976 N N . TRP B 1 16 ? 8.211 24.391 -9.555 1 67.81 16 TRP B N 1
ATOM 2977 C CA . TRP B 1 16 ? 8.453 25.828 -9.625 1 67.81 16 TRP B CA 1
ATOM 2978 C C . TRP B 1 16 ? 9.711 26.219 -8.867 1 67.81 16 TRP B C 1
ATOM 2980 O O . TRP B 1 16 ? 10.32 27.25 -9.133 1 67.81 16 TRP B O 1
ATOM 2990 N N . GLN B 1 17 ? 10.094 25.344 -7.984 1 67.5 17 GLN B N 1
ATOM 2991 C CA . GLN B 1 17 ? 11.305 25.609 -7.215 1 67.5 17 GLN B CA 1
ATOM 2992 C C . GLN B 1 17 ? 12.523 24.938 -7.852 1 67.5 17 GLN B C 1
ATOM 2994 O O . GLN B 1 17 ? 13.602 24.906 -7.258 1 67.5 17 GLN B O 1
ATOM 2999 N N . GLY B 1 18 ? 12.289 24.406 -9.109 1 67.31 18 GLY B N 1
ATOM 3000 C CA . GLY B 1 18 ? 13.391 23.781 -9.836 1 67.31 18 GLY B CA 1
ATOM 3001 C C . GLY B 1 18 ? 13.586 22.328 -9.492 1 67.31 18 GLY B C 1
ATOM 3002 O O . GLY B 1 18 ? 14.531 21.688 -9.977 1 67.31 18 GLY B O 1
ATOM 3003 N N . ASP B 1 19 ? 12.766 21.906 -8.625 1 71.06 19 ASP B N 1
ATOM 3004 C CA . ASP B 1 19 ? 12.875 20.5 -8.211 1 71.06 19 ASP B CA 1
ATOM 3005 C C . ASP B 1 19 ? 12.117 19.594 -9.164 1 71.06 19 ASP B C 1
ATOM 3007 O O . ASP B 1 19 ? 11.047 19.953 -9.664 1 71.06 19 ASP B O 1
ATOM 3011 N N . ASN B 1 20 ? 12.773 18.531 -9.656 1 72.25 20 ASN B N 1
ATOM 3012 C CA . ASN B 1 20 ? 12.078 17.516 -10.461 1 72.25 20 ASN B CA 1
ATOM 3013 C C . ASN B 1 20 ? 11.344 16.516 -9.586 1 72.25 20 ASN B C 1
ATOM 3015 O O . ASN B 1 20 ? 11.969 15.695 -8.914 1 72.25 20 ASN B O 1
ATOM 3019 N N . PRO B 1 21 ? 10.125 16.625 -9.547 1 74.31 21 PRO B N 1
ATOM 3020 C CA . PRO B 1 21 ? 9.328 15.742 -8.688 1 74.31 21 PRO B CA 1
ATOM 3021 C C . PRO B 1 21 ? 9.641 14.266 -8.898 1 74.31 21 PRO B C 1
ATOM 3023 O O . PRO B 1 21 ? 9.445 13.453 -7.988 1 74.31 21 PRO B O 1
ATOM 3026 N N . LEU B 1 22 ? 10.188 13.914 -9.984 1 72.81 22 LEU B N 1
ATOM 3027 C CA . LEU B 1 22 ? 10.43 12.508 -10.305 1 72.81 22 LEU B CA 1
ATOM 3028 C C . LEU B 1 22 ? 11.695 12.008 -9.625 1 72.81 22 LEU B C 1
ATOM 3030 O O . LEU B 1 22 ? 11.977 10.812 -9.633 1 72.81 22 LEU B O 1
ATOM 3034 N N . ASN B 1 23 ? 12.328 12.953 -8.961 1 72 23 ASN B N 1
ATOM 3035 C CA . ASN B 1 23 ? 13.516 12.562 -8.211 1 72 23 ASN B CA 1
ATOM 3036 C C . ASN B 1 23 ? 13.172 12.203 -6.766 1 72 23 ASN B C 1
ATOM 3038 O O . ASN B 1 23 ? 14.055 11.883 -5.973 1 72 23 ASN B O 1
ATOM 3042 N N . HIS B 1 24 ? 11.891 12.281 -6.566 1 78.5 24 HIS B N 1
ATOM 3043 C CA . HIS B 1 24 ? 11.43 11.945 -5.223 1 78.5 24 HIS B CA 1
ATOM 3044 C C . HIS B 1 24 ? 10.602 10.664 -5.223 1 78.5 24 HIS B C 1
ATOM 3046 O O . HIS B 1 24 ? 9.961 10.336 -6.227 1 78.5 24 HIS B O 1
ATOM 3052 N N . ALA B 1 25 ? 10.617 9.969 -4.203 1 81.94 25 ALA B N 1
ATOM 3053 C CA . ALA B 1 25 ? 10.125 8.602 -4.109 1 81.94 25 ALA B CA 1
ATOM 3054 C C . ALA B 1 25 ? 8.617 8.539 -4.316 1 81.94 25 ALA B C 1
ATOM 3056 O O . ALA B 1 25 ? 8.117 7.742 -5.117 1 81.94 25 ALA B O 1
ATOM 3057 N N . LEU B 1 26 ? 7.906 9.43 -3.68 1 84.56 26 LEU B N 1
ATOM 3058 C CA . LEU B 1 26 ? 6.453 9.32 -3.725 1 84.56 26 LEU B CA 1
ATOM 3059 C C . LEU B 1 26 ? 5.926 9.711 -5.102 1 84.56 26 LEU B C 1
ATOM 3061 O O . LEU B 1 26 ? 5.184 8.945 -5.727 1 84.56 26 LEU B O 1
ATOM 3065 N N . PRO B 1 27 ? 6.316 10.891 -5.629 1 86.81 27 PRO B N 1
ATOM 3066 C CA . PRO B 1 27 ? 5.832 11.234 -6.969 1 86.81 27 PRO B CA 1
ATOM 3067 C C . PRO B 1 27 ? 6.227 10.203 -8.023 1 86.81 27 PRO B C 1
ATOM 3069 O O . PRO B 1 27 ? 5.449 9.914 -8.938 1 86.81 27 PRO B O 1
ATOM 3072 N N . LEU B 1 28 ? 7.367 9.719 -7.871 1 87.94 28 LEU B N 1
ATOM 3073 C CA . LEU B 1 28 ? 7.816 8.703 -8.812 1 87.94 28 LEU B CA 1
ATOM 3074 C C . LEU B 1 28 ? 6.953 7.449 -8.711 1 87.94 28 LEU B C 1
ATOM 3076 O O . LEU B 1 28 ? 6.574 6.867 -9.734 1 87.94 28 LEU B O 1
ATOM 3080 N N . LEU B 1 29 ? 6.703 7.008 -7.516 1 88.69 29 LEU B N 1
ATOM 3081 C CA . LEU B 1 29 ? 5.844 5.844 -7.309 1 88.69 29 LEU B CA 1
ATOM 3082 C C . LEU B 1 29 ? 4.465 6.07 -7.91 1 88.69 29 LEU B C 1
ATOM 3084 O O . LEU B 1 29 ? 3.891 5.164 -8.516 1 88.69 29 LEU B O 1
ATOM 3088 N N . ILE B 1 30 ? 3.963 7.242 -7.754 1 91 30 ILE B N 1
ATOM 3089 C CA . ILE B 1 30 ? 2.652 7.598 -8.289 1 91 30 ILE B CA 1
ATOM 3090 C C . ILE B 1 30 ? 2.686 7.535 -9.812 1 91 30 ILE B C 1
ATOM 3092 O O . ILE B 1 30 ? 1.818 6.914 -10.438 1 91 30 ILE B O 1
ATOM 3096 N N . VAL B 1 31 ? 3.695 8.109 -10.422 1 91.12 31 VAL B N 1
ATOM 3097 C CA . VAL B 1 31 ? 3.826 8.125 -11.875 1 91.12 31 VAL B CA 1
ATOM 3098 C C . VAL B 1 31 ? 3.959 6.699 -12.398 1 91.12 31 VAL B C 1
ATOM 3100 O O . VAL B 1 31 ? 3.316 6.336 -13.383 1 91.12 31 VAL B O 1
ATOM 3103 N N . GLN B 1 32 ? 4.793 5.941 -11.773 1 93.06 32 GLN B N 1
ATOM 3104 C CA . GLN B 1 32 ? 4.996 4.551 -12.172 1 93.06 32 GLN B CA 1
ATOM 3105 C C . GLN B 1 32 ? 3.689 3.766 -12.102 1 93.06 32 GLN B C 1
ATOM 3107 O O . GLN B 1 32 ? 3.363 3.008 -13.023 1 93.06 32 GLN B O 1
ATOM 3112 N N . THR B 1 33 ? 2.973 3.959 -11.047 1 92.75 33 THR B N 1
ATOM 3113 C CA . THR B 1 33 ? 1.716 3.24 -10.859 1 92.75 33 THR B CA 1
ATOM 3114 C C . THR B 1 33 ? 0.694 3.656 -11.914 1 92.75 33 THR B C 1
ATOM 3116 O O . THR B 1 33 ? 0.04 2.807 -12.516 1 92.75 33 THR B O 1
ATOM 3119 N N . ILE B 1 34 ? 0.59 4.941 -12.156 1 92.62 34 ILE B N 1
ATOM 3120 C CA . ILE B 1 34 ? -0.355 5.445 -13.148 1 92.62 34 ILE B CA 1
ATOM 3121 C C . ILE B 1 34 ? -0.006 4.887 -14.523 1 92.62 34 ILE B C 1
ATOM 3123 O O . ILE B 1 34 ? -0.884 4.414 -15.25 1 92.62 34 ILE B O 1
ATOM 3127 N N . LEU B 1 35 ? 1.221 4.961 -14.805 1 92.88 35 LEU B N 1
ATOM 3128 C CA . LEU B 1 35 ? 1.676 4.516 -16.125 1 92.88 35 LEU B CA 1
ATOM 3129 C C . LEU B 1 35 ? 1.42 3.023 -16.312 1 92.88 35 LEU B C 1
ATOM 3131 O O . LEU B 1 35 ? 0.892 2.605 -17.344 1 92.88 35 LEU B O 1
ATOM 3135 N N . VAL B 1 36 ? 1.758 2.203 -15.352 1 94.06 36 VAL B N 1
ATOM 3136 C CA . VAL B 1 36 ? 1.604 0.753 -15.422 1 94.06 36 VAL B CA 1
ATOM 3137 C C . VAL B 1 36 ? 0.123 0.395 -15.523 1 94.06 36 VAL B C 1
ATOM 3139 O O . VAL B 1 36 ? -0.269 -0.427 -16.359 1 94.06 36 VAL B O 1
ATOM 3142 N N . VAL B 1 37 ? -0.645 1.014 -14.68 1 92.69 37 VAL B N 1
ATOM 3143 C CA . VAL B 1 37 ? -2.074 0.717 -14.672 1 92.69 37 VAL B CA 1
ATOM 3144 C C . VAL B 1 37 ? -2.697 1.148 -16 1 92.69 37 VAL B C 1
ATOM 3146 O O . VAL B 1 37 ? -3.49 0.41 -16.594 1 92.69 37 VAL B O 1
ATOM 3149 N N . PHE B 1 38 ? -2.32 2.283 -16.469 1 92.5 38 PHE B N 1
ATOM 3150 C CA . PHE B 1 38 ? -2.863 2.793 -17.734 1 92.5 38 PHE B CA 1
ATOM 3151 C C . PHE B 1 38 ? -2.512 1.868 -18.891 1 92.5 38 PHE B C 1
ATOM 3153 O O . PHE B 1 38 ? -3.385 1.486 -19.672 1 92.5 38 PHE B O 1
ATOM 3160 N N . VAL B 1 39 ? -1.283 1.512 -19 1 94 39 VAL B N 1
ATOM 3161 C CA . VAL B 1 39 ? -0.819 0.664 -20.094 1 94 39 VAL B CA 1
ATOM 3162 C C . VAL B 1 39 ? -1.46 -0.718 -19.984 1 94 39 VAL B C 1
ATOM 3164 O O . VAL B 1 39 ? -1.926 -1.273 -20.984 1 94 39 VAL B O 1
ATOM 3167 N N . SER B 1 40 ? -1.467 -1.248 -18.797 1 93.38 40 SER B N 1
ATOM 3168 C CA . SER B 1 40 ? -2.031 -2.576 -18.578 1 93.38 40 SER B CA 1
ATOM 3169 C C . SER B 1 40 ? -3.52 -2.604 -18.922 1 93.38 40 SER B C 1
ATOM 3171 O O . SER B 1 40 ? -4 -3.543 -19.562 1 93.38 40 SER B O 1
ATOM 3173 N N . ARG B 1 41 ? -4.238 -1.596 -18.531 1 91 41 ARG B N 1
ATOM 3174 C CA . ARG B 1 41 ? -5.672 -1.553 -18.781 1 91 41 ARG B CA 1
ATOM 3175 C C . ARG B 1 41 ? -5.957 -1.335 -20.266 1 91 41 ARG B C 1
ATOM 3177 O O . ARG B 1 41 ? -6.91 -1.896 -20.812 1 91 41 ARG B O 1
ATOM 3184 N N . THR B 1 42 ? -5.242 -0.473 -20.875 1 93.12 42 THR B N 1
ATOM 3185 C CA . THR B 1 42 ? -5.398 -0.25 -22.312 1 93.12 42 THR B CA 1
ATOM 3186 C C . THR B 1 42 ? -5.137 -1.537 -23.094 1 93.12 42 THR B C 1
ATOM 3188 O O . THR B 1 42 ? -5.906 -1.891 -23.984 1 93.12 42 THR B O 1
ATOM 3191 N N . LEU B 1 43 ? -4.125 -2.223 -22.719 1 94.31 43 LEU B N 1
ATOM 3192 C CA . LEU B 1 43 ? -3.799 -3.479 -23.391 1 94.31 43 LEU B CA 1
ATOM 3193 C C . LEU B 1 43 ? -4.859 -4.535 -23.109 1 94.31 43 LEU B C 1
ATOM 3195 O O . LEU B 1 43 ? -5.18 -5.348 -23.984 1 94.31 43 LEU B O 1
ATOM 3199 N N . ALA B 1 44 ? -5.273 -4.574 -21.859 1 91.62 44 ALA B N 1
ATOM 3200 C CA . ALA B 1 44 ? -6.328 -5.52 -21.516 1 91.62 44 ALA B CA 1
ATOM 3201 C C . ALA B 1 44 ? -7.57 -5.293 -22.375 1 91.62 44 ALA B C 1
ATOM 3203 O O . ALA B 1 44 ? -8.227 -6.246 -22.797 1 91.62 44 ALA B O 1
ATOM 3204 N N . PHE B 1 45 ? -7.867 -4.035 -22.625 1 90.56 45 PHE B N 1
ATOM 3205 C CA . PHE B 1 45 ? -9.008 -3.682 -23.469 1 90.56 45 PHE B CA 1
ATOM 3206 C C . PHE B 1 45 ? -8.773 -4.125 -24.906 1 90.56 45 PHE B C 1
ATOM 3208 O O . PHE B 1 45 ? -9.68 -4.652 -25.547 1 90.56 45 PHE B O 1
ATOM 3215 N N . LEU B 1 46 ? -7.613 -3.932 -25.359 1 93.12 46 LEU B N 1
ATOM 3216 C CA . LEU B 1 46 ? -7.277 -4.277 -26.734 1 93.12 46 LEU B CA 1
ATOM 3217 C C . LEU B 1 46 ? -7.223 -5.789 -26.922 1 93.12 46 LEU B C 1
ATOM 3219 O O . LEU B 1 46 ? -7.512 -6.297 -28 1 93.12 46 LEU B O 1
ATOM 3223 N N . LEU B 1 47 ? -6.898 -6.531 -25.891 1 92.44 47 LEU B N 1
ATOM 3224 C CA . LEU B 1 47 ? -6.719 -7.973 -25.984 1 92.44 47 LEU B CA 1
ATOM 3225 C C . LEU B 1 47 ? -8 -8.703 -25.609 1 92.44 47 LEU B C 1
ATOM 3227 O O . LEU B 1 47 ? -8.078 -9.938 -25.703 1 92.44 47 LEU B O 1
ATOM 3231 N N . LYS B 1 48 ? -8.977 -7.953 -25.188 1 87.88 48 LYS B N 1
ATOM 3232 C CA . LYS B 1 48 ? -10.25 -8.523 -24.734 1 87.88 48 LYS B CA 1
ATOM 3233 C C . LYS B 1 48 ? -10.859 -9.414 -25.828 1 87.88 48 LYS B C 1
ATOM 3235 O O . LYS B 1 48 ? -11.336 -10.516 -25.531 1 87.88 48 LYS B O 1
ATOM 3240 N N . PRO B 1 49 ? -10.852 -8.953 -27.109 1 89.44 49 PRO B N 1
ATOM 3241 C CA . PRO B 1 49 ? -11.438 -9.797 -28.156 1 89.44 49 PRO B CA 1
ATOM 3242 C C . PRO B 1 49 ? -10.727 -11.133 -28.297 1 89.44 49 PRO B C 1
ATOM 3244 O O . PRO B 1 49 ? -11.312 -12.102 -28.797 1 89.44 49 PRO B O 1
ATOM 3247 N N . PHE B 1 50 ? -9.547 -11.258 -27.844 1 90.88 50 PHE B N 1
ATOM 3248 C CA . PHE B 1 50 ? -8.781 -12.492 -27.938 1 90.88 50 PHE B CA 1
ATOM 3249 C C . PHE B 1 50 ? -8.953 -13.344 -26.688 1 90.88 50 PHE B C 1
ATOM 3251 O O . PHE B 1 50 ? -8.273 -14.352 -26.516 1 90.88 50 PHE B O 1
ATOM 3258 N N . ARG B 1 51 ? -9.734 -12.898 -25.734 1 87.38 51 ARG B N 1
ATOM 3259 C CA . ARG B 1 51 ? -10.086 -13.609 -24.516 1 87.38 51 ARG B CA 1
ATOM 3260 C C . ARG B 1 51 ? -8.852 -13.883 -23.656 1 87.38 51 ARG B C 1
ATOM 3262 O O . ARG B 1 51 ? -8.703 -14.977 -23.125 1 87.38 51 ARG B O 1
ATOM 3269 N N . GLN B 1 52 ? -7.977 -13.023 -23.672 1 87.06 52 GLN B N 1
ATOM 3270 C CA . GLN B 1 52 ? -6.773 -13.164 -22.859 1 87.06 52 GLN B CA 1
ATOM 3271 C C . GLN B 1 52 ? -7 -12.633 -21.453 1 87.06 52 GLN B C 1
ATOM 3273 O O . GLN B 1 52 ? -7.684 -11.633 -21.25 1 87.06 52 GLN B O 1
ATOM 3278 N N . PRO B 1 53 ? -6.43 -13.375 -20.516 1 87.88 53 PRO B N 1
ATOM 3279 C CA . PRO B 1 53 ? -6.539 -12.898 -19.125 1 87.88 53 PRO B CA 1
ATOM 3280 C C . PRO B 1 53 ? -5.82 -11.57 -18.906 1 87.88 53 PRO B C 1
ATOM 3282 O O . PRO B 1 53 ? -4.879 -11.242 -19.641 1 87.88 53 PRO B O 1
ATOM 3285 N N . LYS B 1 54 ? -6.234 -10.781 -17.922 1 90.88 54 LYS B N 1
ATOM 3286 C CA . LYS B 1 54 ? -5.688 -9.469 -17.594 1 90.88 54 LYS B CA 1
ATOM 3287 C C . LYS B 1 54 ? -4.203 -9.555 -17.25 1 90.88 54 LYS B C 1
ATOM 3289 O O . LYS B 1 54 ? -3.436 -8.633 -17.531 1 90.88 54 LYS B O 1
ATOM 3294 N N . VAL B 1 55 ? -3.879 -10.688 -16.703 1 90.31 55 VAL B N 1
ATOM 3295 C CA . VAL B 1 55 ? -2.5 -10.859 -16.266 1 90.31 55 VAL B CA 1
ATOM 3296 C C . VAL B 1 55 ? -1.557 -10.805 -17.469 1 90.31 55 VAL B C 1
ATOM 3298 O O . VAL B 1 55 ? -0.452 -10.266 -17.359 1 90.31 55 VAL B O 1
ATOM 3301 N N . VAL B 1 56 ? -1.954 -11.336 -18.531 1 90.81 56 VAL B N 1
ATOM 3302 C CA . VAL B 1 56 ? -1.148 -11.32 -19.75 1 90.81 56 VAL B CA 1
ATOM 3303 C C . VAL B 1 56 ? -0.932 -9.883 -20.203 1 90.81 56 VAL B C 1
ATOM 3305 O O . VAL B 1 56 ? 0.179 -9.508 -20.594 1 90.81 56 VAL B O 1
ATOM 3308 N N . ALA B 1 57 ? -1.979 -9.078 -20.156 1 93.12 57 ALA B N 1
ATOM 3309 C CA . ALA B 1 57 ? -1.886 -7.664 -20.531 1 93.12 57 ALA B CA 1
ATOM 3310 C C . ALA B 1 57 ? -0.921 -6.922 -19.609 1 93.12 57 ALA B C 1
ATOM 3312 O O . ALA B 1 57 ? -0.173 -6.051 -20.047 1 93.12 57 ALA B O 1
ATOM 3313 N N . GLU B 1 58 ? -0.948 -7.234 -18.375 1 93.81 58 GLU B N 1
ATOM 3314 C CA . GLU B 1 58 ? -0.076 -6.59 -17.391 1 93.81 58 GLU B CA 1
ATOM 3315 C C . GLU B 1 58 ? 1.387 -6.953 -17.641 1 93.81 58 GLU B C 1
ATOM 3317 O O . GLU B 1 58 ? 2.266 -6.09 -17.562 1 93.81 58 GLU B O 1
ATOM 3322 N N . ILE B 1 59 ? 1.642 -8.203 -17.969 1 92.75 59 ILE B N 1
ATOM 3323 C CA . ILE B 1 59 ? 3.002 -8.656 -18.234 1 92.75 59 ILE B CA 1
ATOM 3324 C C . ILE B 1 59 ? 3.51 -8.008 -19.516 1 92.75 59 ILE B C 1
ATOM 3326 O O . ILE B 1 59 ? 4.621 -7.477 -19.562 1 92.75 59 ILE B O 1
ATOM 3330 N N . ILE B 1 60 ? 2.703 -8.031 -20.516 1 93.75 60 ILE B N 1
ATOM 3331 C CA . ILE B 1 60 ? 3.064 -7.418 -21.797 1 93.75 60 ILE B CA 1
ATOM 3332 C C . ILE B 1 60 ? 3.291 -5.922 -21.594 1 93.75 60 ILE B C 1
ATOM 3334 O O . ILE B 1 60 ? 4.191 -5.336 -22.203 1 93.75 60 ILE B O 1
ATOM 3338 N N . GLY B 1 61 ? 2.402 -5.332 -20.812 1 94.12 61 GLY B N 1
ATOM 3339 C CA . GLY B 1 61 ? 2.605 -3.928 -20.5 1 94.12 61 GLY B CA 1
ATOM 3340 C C . GLY B 1 61 ? 3.965 -3.646 -19.875 1 94.12 61 GLY B C 1
ATOM 3341 O O . GLY B 1 61 ? 4.621 -2.666 -20.234 1 94.12 61 GLY B O 1
ATOM 3342 N N . GLY B 1 62 ? 4.383 -4.457 -18.953 1 93.25 62 GLY B N 1
ATOM 3343 C CA . GLY B 1 62 ? 5.715 -4.336 -18.391 1 93.25 62 GLY B CA 1
ATOM 3344 C C . GLY B 1 62 ? 6.824 -4.488 -19.406 1 93.25 62 GLY B C 1
ATOM 3345 O O . GLY B 1 62 ? 7.812 -3.754 -19.375 1 93.25 62 GLY B O 1
ATOM 3346 N N . ILE B 1 63 ? 6.652 -5.426 -20.297 1 92.88 63 ILE B N 1
ATOM 3347 C CA . ILE B 1 63 ? 7.637 -5.66 -21.344 1 92.88 63 ILE B CA 1
ATOM 3348 C C . ILE B 1 63 ? 7.738 -4.43 -22.25 1 92.88 63 ILE B C 1
ATOM 3350 O O . ILE B 1 63 ? 8.836 -4.012 -22.625 1 92.88 63 ILE B O 1
ATOM 3354 N N . LEU B 1 64 ? 6.621 -3.846 -22.531 1 93.62 64 LEU B N 1
ATOM 3355 C CA . LEU B 1 64 ? 6.578 -2.672 -23.406 1 93.62 64 LEU B CA 1
ATOM 3356 C C . LEU B 1 64 ? 7.25 -1.479 -22.734 1 93.62 64 LEU B C 1
ATOM 3358 O O . LEU B 1 64 ? 7.922 -0.684 -23.391 1 93.62 64 LEU B O 1
ATOM 3362 N N . LEU B 1 65 ? 7.086 -1.357 -21.469 1 93.69 65 LEU B N 1
ATOM 3363 C CA . LEU B 1 65 ? 7.648 -0.24 -20.719 1 93.69 65 LEU B CA 1
ATOM 3364 C C . LEU B 1 65 ? 9.117 -0.485 -20.406 1 93.69 65 LEU B C 1
ATOM 3366 O O . LEU B 1 65 ? 9.844 0.446 -20.047 1 93.69 65 LEU B O 1
ATOM 3370 N N . GLY B 1 66 ? 9.5 -1.748 -20.516 1 91.38 66 GLY B N 1
ATOM 3371 C CA . GLY B 1 66 ? 10.852 -2.143 -20.172 1 91.38 66 GLY B CA 1
ATOM 3372 C C . GLY B 1 66 ? 11.836 -1.972 -21.312 1 91.38 66 GLY B C 1
ATOM 3373 O O . GLY B 1 66 ? 11.539 -1.3 -22.297 1 91.38 66 GLY B O 1
ATOM 3374 N N . PRO B 1 67 ? 13.008 -2.48 -21.109 1 90 67 PRO B N 1
ATOM 3375 C CA . PRO B 1 67 ? 14.078 -2.305 -22.094 1 90 67 PRO B CA 1
ATOM 3376 C C . PRO B 1 67 ? 13.773 -2.98 -23.422 1 90 67 PRO B C 1
ATOM 3378 O O . PRO B 1 67 ? 14.422 -2.693 -24.438 1 90 67 PRO B O 1
ATOM 3381 N N . SER B 1 68 ? 12.75 -3.76 -23.469 1 89.31 68 SER B N 1
ATOM 3382 C CA . SER B 1 68 ? 12.398 -4.477 -24.688 1 89.31 68 SER B CA 1
ATOM 3383 C C . SER B 1 68 ? 11.727 -3.549 -25.703 1 89.31 68 SER B C 1
ATOM 3385 O O . SER B 1 68 ? 11.727 -3.824 -26.906 1 89.31 68 SER B O 1
ATOM 3387 N N . ALA B 1 69 ? 11.125 -2.43 -25.25 1 92.38 69 ALA B N 1
ATOM 3388 C CA . ALA B 1 69 ? 10.422 -1.532 -26.172 1 92.38 69 ALA B CA 1
ATOM 3389 C C . ALA B 1 69 ? 10.695 -0.072 -25.828 1 92.38 69 ALA B C 1
ATOM 3391 O O . ALA B 1 69 ? 11.773 0.451 -26.125 1 92.38 69 ALA B O 1
ATOM 3392 N N . ILE B 1 70 ? 9.852 0.573 -25 1 88.94 70 ILE B N 1
ATOM 3393 C CA . ILE B 1 70 ? 9.969 1.993 -24.688 1 88.94 70 ILE B CA 1
ATOM 3394 C C . ILE B 1 70 ? 11.188 2.229 -23.797 1 88.94 70 ILE B C 1
ATOM 3396 O O . ILE B 1 70 ? 11.844 3.268 -23.891 1 88.94 70 ILE B O 1
ATOM 3400 N N . GLY B 1 71 ? 11.469 1.281 -23.016 1 86.31 71 GLY B N 1
ATOM 3401 C CA . GLY B 1 71 ? 12.578 1.394 -22.078 1 86.31 71 GLY B CA 1
ATOM 3402 C C . GLY B 1 71 ? 13.938 1.244 -22.75 1 86.31 71 GLY B C 1
ATOM 3403 O O . GLY B 1 71 ? 14.969 1.295 -22.078 1 86.31 71 GLY B O 1
ATOM 3404 N N . ARG B 1 72 ? 13.883 1.003 -24 1 86.62 72 ARG B N 1
ATOM 3405 C CA . ARG B 1 72 ? 15.148 1.028 -24.734 1 86.62 72 ARG B CA 1
ATOM 3406 C C . ARG B 1 72 ? 15.797 2.408 -24.656 1 86.62 72 ARG B C 1
ATOM 3408 O O . ARG B 1 72 ? 17.016 2.529 -24.734 1 86.62 72 ARG B O 1
ATOM 3415 N N . ASN B 1 73 ? 14.867 3.338 -24.5 1 88.5 73 ASN B N 1
ATOM 3416 C CA . ASN B 1 73 ? 15.352 4.688 -24.25 1 88.5 73 ASN B CA 1
ATOM 3417 C C . ASN B 1 73 ? 15.875 4.828 -22.812 1 88.5 73 ASN B C 1
ATOM 3419 O O . ASN B 1 73 ? 15.094 4.855 -21.859 1 88.5 73 ASN B O 1
ATOM 3423 N N . LYS B 1 74 ? 17.109 4.945 -22.734 1 86.38 74 LYS B N 1
ATOM 3424 C CA . LYS B 1 74 ? 17.781 4.973 -21.422 1 86.38 74 LYS B CA 1
ATOM 3425 C C . LYS B 1 74 ? 17.312 6.168 -20.594 1 86.38 74 LYS B C 1
ATOM 3427 O O . LYS B 1 74 ? 17.25 6.094 -19.375 1 86.38 74 LYS B O 1
ATOM 3432 N N . LYS B 1 75 ? 17.016 7.234 -21.297 1 87.75 75 LYS B N 1
ATOM 3433 C CA . LYS B 1 75 ? 16.531 8.414 -20.578 1 87.75 75 LYS B CA 1
ATOM 3434 C C . LYS B 1 75 ? 15.188 8.141 -19.906 1 87.75 75 LYS B C 1
ATOM 3436 O O . LYS B 1 75 ? 14.977 8.523 -18.75 1 87.75 75 LYS B O 1
ATOM 3441 N N . PHE B 1 76 ? 14.367 7.457 -20.656 1 88.06 76 PHE B N 1
ATOM 3442 C CA . PHE B 1 76 ? 13.062 7.102 -20.094 1 88.06 76 PHE B CA 1
ATOM 3443 C C . PHE B 1 76 ? 13.219 6.188 -18.891 1 88.06 76 PHE B C 1
ATOM 3445 O O . PHE B 1 76 ? 12.586 6.406 -17.859 1 88.06 76 PHE B O 1
ATOM 3452 N N . MET B 1 77 ? 14.055 5.262 -19.016 1 87.25 77 MET B N 1
ATOM 3453 C CA . MET B 1 77 ? 14.242 4.289 -17.938 1 87.25 77 MET B CA 1
ATOM 3454 C C . MET B 1 77 ? 14.852 4.949 -16.719 1 87.25 77 MET B C 1
ATOM 3456 O O . MET B 1 77 ? 14.492 4.625 -15.578 1 87.25 77 MET B O 1
ATOM 3460 N N . HIS B 1 78 ? 15.68 5.867 -16.953 1 85.19 78 HIS B N 1
ATOM 3461 C CA . HIS B 1 78 ? 16.359 6.539 -15.844 1 85.19 78 HIS B CA 1
ATOM 3462 C C . HIS B 1 78 ? 15.406 7.488 -15.117 1 85.19 78 HIS B C 1
ATOM 3464 O O . HIS B 1 78 ? 15.523 7.688 -13.906 1 85.19 78 HIS B O 1
ATOM 3470 N N . ILE B 1 79 ? 14.508 7.996 -15.891 1 84.25 79 ILE B N 1
ATOM 3471 C CA . ILE B 1 79 ? 13.609 8.984 -15.312 1 84.25 79 ILE B CA 1
ATOM 3472 C C . ILE B 1 79 ? 12.43 8.281 -14.641 1 84.25 79 ILE B C 1
ATOM 3474 O O . ILE B 1 79 ? 12.047 8.633 -13.523 1 84.25 79 ILE B O 1
ATOM 3478 N N . VAL B 1 80 ? 11.953 7.285 -15.234 1 88.38 80 VAL B N 1
ATOM 3479 C CA . VAL B 1 80 ? 10.688 6.711 -14.797 1 88.38 80 VAL B CA 1
ATOM 3480 C C . VAL B 1 80 ? 10.953 5.461 -13.961 1 88.38 80 VAL B C 1
ATOM 3482 O O . VAL B 1 80 ? 10.242 5.199 -12.984 1 88.38 80 VAL B O 1
ATOM 3485 N N . PHE B 1 81 ? 11.922 4.695 -14.336 1 89.19 81 PHE B N 1
ATOM 3486 C CA . PHE B 1 81 ? 12.188 3.449 -13.633 1 89.19 81 PHE B CA 1
ATOM 3487 C C . PHE B 1 81 ? 13.664 3.35 -13.25 1 89.19 81 PHE B C 1
ATOM 3489 O O . PHE B 1 81 ? 14.328 2.357 -13.562 1 89.19 81 PHE B O 1
ATOM 3496 N N . PRO B 1 82 ? 14.109 4.312 -12.477 1 83.94 82 PRO B N 1
ATOM 3497 C CA . PRO B 1 82 ? 15.5 4.195 -12.039 1 83.94 82 PRO B CA 1
ATOM 3498 C C . PRO B 1 82 ? 15.727 2.998 -11.125 1 83.94 82 PRO B C 1
ATOM 3500 O O . PRO B 1 82 ? 14.781 2.492 -10.508 1 83.94 82 PRO B O 1
ATOM 3503 N N . ALA B 1 83 ? 16.906 2.574 -10.969 1 77.5 83 ALA B N 1
ATOM 3504 C CA . ALA B 1 83 ? 17.266 1.361 -10.242 1 77.5 83 ALA B CA 1
ATOM 3505 C C . ALA B 1 83 ? 16.812 1.441 -8.789 1 77.5 83 ALA B C 1
ATOM 3507 O O . ALA B 1 83 ? 16.328 0.46 -8.227 1 77.5 83 ALA B O 1
ATOM 3508 N N . TRP B 1 84 ? 16.938 2.648 -8.227 1 76 84 TRP B N 1
ATOM 3509 C CA . TRP B 1 84 ? 16.609 2.793 -6.812 1 76 84 TRP B CA 1
ATOM 3510 C C . TRP B 1 84 ? 15.109 2.678 -6.59 1 76 84 TRP B C 1
ATOM 3512 O O . TRP B 1 84 ? 14.664 2.26 -5.52 1 76 84 TRP B O 1
ATOM 3522 N N . SER B 1 85 ? 14.367 3.055 -7.535 1 82.44 85 SER B N 1
ATOM 3523 C CA . SER B 1 85 ? 12.914 3.062 -7.391 1 82.44 85 SER B CA 1
ATOM 3524 C C . SER B 1 85 ? 12.32 1.695 -7.707 1 82.44 85 SER B C 1
ATOM 3526 O O . SER B 1 85 ? 11.195 1.389 -7.293 1 82.44 85 SER B O 1
ATOM 3528 N N . THR B 1 86 ? 13.07 0.885 -8.438 1 81.75 86 THR B N 1
ATOM 3529 C CA . THR B 1 86 ? 12.539 -0.407 -8.859 1 81.75 86 THR B CA 1
ATOM 3530 C C . THR B 1 86 ? 12.383 -1.34 -7.66 1 81.75 86 THR B C 1
ATOM 3532 O O . THR B 1 86 ? 11.43 -2.117 -7.594 1 81.75 86 THR B O 1
ATOM 3535 N N . THR B 1 87 ? 13.305 -1.196 -6.73 1 81.44 87 THR B N 1
ATOM 3536 C CA . THR B 1 87 ? 13.219 -2.006 -5.52 1 81.44 87 THR B CA 1
ATOM 3537 C C . THR B 1 87 ? 11.969 -1.647 -4.719 1 81.44 87 THR B C 1
ATOM 3539 O O . THR B 1 87 ? 11.281 -2.531 -4.207 1 81.44 87 THR B O 1
ATOM 3542 N N . MET B 1 88 ? 11.703 -0.367 -4.645 1 85 88 MET B N 1
ATOM 3543 C CA . MET B 1 88 ? 10.516 0.09 -3.928 1 85 88 MET B CA 1
ATOM 3544 C C . MET B 1 88 ? 9.242 -0.371 -4.633 1 85 88 MET B C 1
ATOM 3546 O O . MET B 1 88 ? 8.328 -0.878 -3.988 1 85 88 MET B O 1
ATOM 3550 N N . LEU B 1 89 ? 9.266 -0.201 -5.91 1 87.44 89 LEU B N 1
ATOM 3551 C CA . LEU B 1 89 ? 8.117 -0.611 -6.707 1 87.44 89 LEU B CA 1
ATOM 3552 C C . LEU B 1 89 ? 7.84 -2.1 -6.535 1 87.44 89 LEU B C 1
ATOM 3554 O O . LEU B 1 89 ? 6.695 -2.5 -6.301 1 87.44 89 LEU B O 1
ATOM 3558 N N . GLU B 1 90 ? 8.844 -2.885 -6.562 1 89.25 90 GLU B N 1
ATOM 3559 C CA . GLU B 1 90 ? 8.711 -4.336 -6.441 1 89.25 90 GLU B CA 1
ATOM 3560 C C . GLU B 1 90 ? 8.25 -4.727 -5.039 1 89.25 90 GLU B C 1
ATOM 3562 O O . GLU B 1 90 ? 7.457 -5.664 -4.883 1 89.25 90 GLU B O 1
ATOM 3567 N N . SER B 1 91 ? 8.781 -4.031 -4.078 1 88 91 SER B N 1
ATOM 3568 C CA . SER B 1 91 ? 8.406 -4.336 -2.701 1 88 91 SER B CA 1
ATOM 3569 C C . SER B 1 91 ? 6.934 -4.039 -2.443 1 88 91 SER B C 1
ATOM 3571 O O . SER B 1 91 ? 6.23 -4.844 -1.831 1 88 91 SER B O 1
ATOM 3573 N N . VAL B 1 92 ? 6.512 -2.926 -2.939 1 88.81 92 VAL B N 1
ATOM 3574 C CA . VAL B 1 92 ? 5.117 -2.535 -2.775 1 88.81 92 VAL B CA 1
ATOM 3575 C C . VAL B 1 92 ? 4.215 -3.5 -3.545 1 88.81 92 VAL B C 1
ATOM 3577 O O . VAL B 1 92 ? 3.164 -3.906 -3.045 1 88.81 92 VAL B O 1
ATOM 3580 N N . ALA B 1 93 ? 4.633 -3.83 -4.727 1 92.06 93 ALA B N 1
ATOM 3581 C CA . ALA B 1 93 ? 3.883 -4.77 -5.555 1 92.06 93 ALA B CA 1
ATOM 3582 C C . ALA B 1 93 ? 3.797 -6.141 -4.891 1 92.06 93 ALA B C 1
ATOM 3584 O O . ALA B 1 93 ? 2.738 -6.773 -4.891 1 92.06 93 ALA B O 1
ATOM 3585 N N . SER B 1 94 ? 4.902 -6.59 -4.324 1 91.44 94 SER B N 1
ATOM 3586 C CA . SER B 1 94 ? 4.938 -7.883 -3.643 1 91.44 94 SER B CA 1
ATOM 3587 C C . SER B 1 94 ? 4.078 -7.867 -2.383 1 91.44 94 SER B C 1
ATOM 3589 O O . SER B 1 94 ? 3.48 -8.883 -2.021 1 91.44 94 SER B O 1
ATOM 3591 N N . PHE B 1 95 ? 4.102 -6.738 -1.738 1 91.69 95 PHE B N 1
ATOM 3592 C CA . PHE B 1 95 ? 3.236 -6.551 -0.58 1 91.69 95 PHE B CA 1
ATOM 3593 C C . PHE B 1 95 ? 1.771 -6.734 -0.961 1 91.69 95 PHE B C 1
ATOM 3595 O O . PHE B 1 95 ? 1.022 -7.414 -0.257 1 91.69 95 PHE B O 1
ATOM 3602 N N . GLY B 1 96 ? 1.384 -6.121 -2.051 1 91.94 96 GLY B N 1
ATOM 3603 C CA . GLY B 1 96 ? 0.036 -6.309 -2.564 1 91.94 96 GLY B CA 1
ATOM 3604 C C . GLY B 1 96 ? -0.259 -7.742 -2.959 1 91.94 96 GLY B C 1
ATOM 3605 O O . GLY B 1 96 ? -1.344 -8.258 -2.682 1 91.94 96 GLY B O 1
ATOM 3606 N N . LEU B 1 97 ? 0.695 -8.367 -3.588 1 93.44 97 LEU B N 1
ATOM 3607 C CA . LEU B 1 97 ? 0.523 -9.75 -4.016 1 93.44 97 LEU B CA 1
ATOM 3608 C C . LEU B 1 97 ? 0.322 -10.672 -2.814 1 93.44 97 LEU B C 1
ATOM 3610 O O . LEU B 1 97 ? -0.425 -11.648 -2.893 1 93.44 97 LEU B O 1
ATOM 3614 N N . LEU B 1 98 ? 1.02 -10.367 -1.737 1 94.44 98 LEU B N 1
ATOM 3615 C CA . LEU B 1 98 ? 0.854 -11.117 -0.497 1 94.44 98 LEU B CA 1
ATOM 3616 C C . LEU B 1 98 ? -0.609 -11.148 -0.067 1 94.44 98 LEU B C 1
ATOM 3618 O O . LEU B 1 98 ? -1.157 -12.211 0.223 1 94.44 98 LEU B O 1
ATOM 3622 N N . PHE B 1 99 ? -1.253 -10.039 -0.111 1 94.5 99 PHE B N 1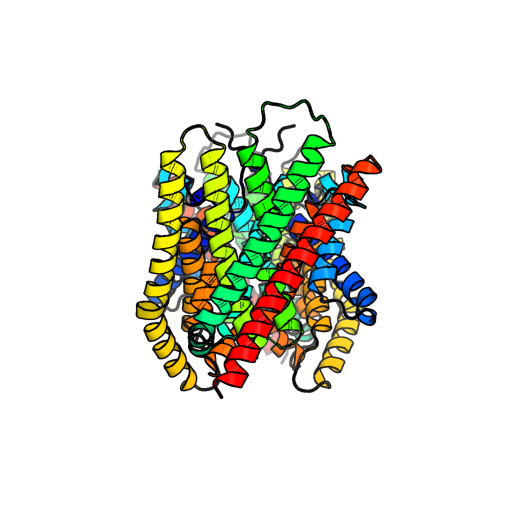
ATOM 3623 C CA . PHE B 1 99 ? -2.646 -9.953 0.309 1 94.5 99 PHE B CA 1
ATOM 3624 C C . PHE B 1 99 ? -3.568 -10.555 -0.744 1 94.5 99 PHE B C 1
ATOM 3626 O O . PHE B 1 99 ? -4.609 -11.125 -0.411 1 94.5 99 PHE B O 1
ATOM 3633 N N . TYR B 1 100 ? -3.211 -10.414 -1.946 1 93.12 100 TYR B N 1
ATOM 3634 C CA . TYR B 1 100 ? -4.035 -11.023 -2.986 1 93.12 100 TYR B CA 1
ATOM 3635 C C . TYR B 1 100 ? -4.078 -12.539 -2.826 1 93.12 100 TYR B C 1
ATOM 3637 O O . TYR B 1 100 ? -5.145 -13.148 -2.945 1 93.12 100 TYR B O 1
ATOM 3645 N N . LEU B 1 101 ? -2.963 -13.109 -2.639 1 93 101 LEU B N 1
ATOM 3646 C CA . LEU B 1 101 ? -2.928 -14.562 -2.508 1 93 101 LEU B CA 1
ATOM 3647 C C . LEU B 1 101 ? -3.609 -15.008 -1.218 1 93 101 LEU B C 1
ATOM 3649 O O . LEU B 1 101 ? -4.145 -16.125 -1.145 1 93 101 LEU B O 1
ATOM 3653 N N . PHE B 1 102 ? -3.607 -14.156 -0.203 1 94.94 102 PHE B N 1
ATOM 3654 C CA . PHE B 1 102 ? -4.441 -14.398 0.968 1 94.94 102 PHE B CA 1
ATOM 3655 C C . PHE B 1 102 ? -5.91 -14.516 0.573 1 94.94 102 PHE B C 1
ATOM 3657 O O . PHE B 1 102 ? -6.605 -15.43 1.018 1 94.94 102 PHE B O 1
ATOM 3664 N N . LEU B 1 103 ? -6.348 -13.617 -0.286 1 92.12 103 LEU B N 1
ATOM 3665 C CA . LEU B 1 103 ? -7.738 -13.633 -0.737 1 92.12 103 LEU B CA 1
ATOM 3666 C C . LEU B 1 103 ? -8.031 -14.875 -1.563 1 92.12 103 LEU B C 1
ATOM 3668 O O . LEU B 1 103 ? -9.125 -15.438 -1.479 1 92.12 103 LEU B O 1
ATOM 3672 N N . VAL B 1 104 ? -7.062 -15.258 -2.359 1 89.69 104 VAL B N 1
ATOM 3673 C CA . VAL B 1 104 ? -7.211 -16.484 -3.148 1 89.69 104 VAL B CA 1
ATOM 3674 C C . VAL B 1 104 ? -7.379 -17.672 -2.219 1 89.69 104 VAL B C 1
ATOM 3676 O O . VAL B 1 104 ? -8.242 -18.531 -2.443 1 89.69 104 VAL B O 1
ATOM 3679 N N . GLY B 1 105 ? -6.547 -17.75 -1.202 1 90.19 105 GLY B N 1
ATOM 3680 C CA . GLY B 1 105 ? -6.684 -18.812 -0.211 1 90.19 105 GLY B CA 1
ATOM 3681 C C . GLY B 1 105 ? -8.016 -18.781 0.514 1 90.19 105 GLY B C 1
ATOM 3682 O O . GLY B 1 105 ? -8.57 -19.828 0.846 1 90.19 105 GLY B O 1
ATOM 3683 N N . LEU B 1 106 ? -8.445 -17.594 0.754 1 90.19 106 LEU B N 1
ATOM 3684 C CA . LEU B 1 106 ? -9.711 -17.391 1.446 1 90.19 106 LEU B CA 1
ATOM 3685 C C . LEU B 1 106 ? -10.867 -17.969 0.637 1 90.19 106 LEU B C 1
ATOM 3687 O O . LEU B 1 106 ? -11.891 -18.359 1.203 1 90.19 106 LEU B O 1
ATOM 3691 N N . GLU B 1 107 ? -10.789 -18 -0.622 1 87.5 107 GLU B N 1
ATOM 3692 C CA . GLU B 1 107 ? -11.844 -18.469 -1.511 1 87.5 107 GLU B CA 1
ATOM 3693 C C . GLU B 1 107 ? -11.805 -20 -1.642 1 87.5 107 GLU B C 1
ATOM 3695 O O . GLU B 1 107 ? -12.773 -20.609 -2.084 1 87.5 107 GLU B O 1
ATOM 3700 N N . LEU B 1 108 ? -10.703 -20.562 -1.272 1 85.88 108 LEU B N 1
ATOM 3701 C CA . LEU B 1 108 ? -10.516 -22 -1.426 1 85.88 108 LEU B CA 1
ATOM 3702 C C . LEU B 1 108 ? -10.836 -22.734 -0.128 1 85.88 108 LEU B C 1
ATOM 3704 O O . LEU B 1 108 ? -10.758 -22.156 0.956 1 85.88 108 LEU B O 1
ATOM 3708 N N . ASP B 1 109 ? -11.258 -23.922 -0.287 1 81.44 109 ASP B N 1
ATOM 3709 C CA . ASP B 1 109 ? -11.555 -24.781 0.864 1 81.44 109 ASP B CA 1
ATOM 3710 C C . ASP B 1 109 ? -10.414 -25.75 1.133 1 81.44 109 ASP B C 1
ATOM 3712 O O . ASP B 1 109 ? -10.078 -26.578 0.275 1 81.44 109 ASP B O 1
ATOM 3716 N N . PHE B 1 110 ? -9.906 -25.625 2.301 1 80.12 110 PHE B N 1
ATOM 3717 C CA . PHE B 1 110 ? -8.781 -26.469 2.672 1 80.12 110 PHE B CA 1
ATOM 3718 C C . PHE B 1 110 ? -9.172 -27.938 2.6 1 80.12 110 PHE B C 1
ATOM 3720 O O . PHE B 1 110 ? -8.344 -28.797 2.25 1 80.12 110 PHE B O 1
ATOM 3727 N N . ARG B 1 111 ? -10.484 -28.344 2.91 1 79.19 111 ARG B N 1
ATOM 3728 C CA . ARG B 1 111 ? -10.93 -29.734 2.916 1 79.19 111 ARG B CA 1
ATOM 3729 C C . ARG B 1 111 ? -10.898 -30.328 1.511 1 79.19 111 ARG B C 1
ATOM 3731 O O . ARG B 1 111 ? -10.492 -31.484 1.326 1 79.19 111 ARG B O 1
ATOM 3738 N N . THR B 1 112 ? -11.133 -29.469 0.619 1 74.62 112 THR B N 1
ATOM 3739 C CA . THR B 1 112 ? -11.164 -29.938 -0.764 1 74.62 112 THR B CA 1
ATOM 3740 C C . THR B 1 112 ? -9.742 -30.062 -1.317 1 74.62 112 THR B C 1
ATOM 3742 O O . THR B 1 112 ? -9.445 -31 -2.059 1 74.62 112 THR B O 1
ATOM 3745 N N . ILE B 1 113 ? -8.898 -29.234 -0.912 1 76.25 113 ILE B N 1
ATOM 3746 C CA . ILE B 1 113 ? -7.508 -29.281 -1.341 1 76.25 113 ILE B CA 1
ATOM 3747 C C . ILE B 1 113 ? -6.836 -30.531 -0.767 1 76.25 113 ILE B C 1
ATOM 3749 O O . ILE B 1 113 ? -6.059 -31.188 -1.454 1 76.25 113 ILE B O 1
ATOM 3753 N N . ARG B 1 114 ? -7.234 -30.75 0.427 1 79.06 114 ARG B N 1
ATOM 3754 C CA . ARG B 1 114 ? -6.668 -31.922 1.078 1 79.06 114 ARG B CA 1
ATOM 3755 C C . ARG B 1 114 ? -7.152 -33.219 0.409 1 79.06 114 ARG B C 1
ATOM 3757 O O . ARG B 1 114 ? -6.383 -34.156 0.245 1 79.06 114 ARG B O 1
ATOM 3764 N N . ARG B 1 115 ? -8.375 -33.219 0.031 1 78.69 115 ARG B N 1
ATOM 3765 C CA . ARG B 1 115 ? -8.961 -34.406 -0.597 1 78.69 115 ARG B CA 1
ATOM 3766 C C . ARG B 1 115 ? -8.352 -34.656 -1.97 1 78.69 115 ARG B C 1
ATOM 3768 O O . ARG B 1 115 ? -8.172 -35.812 -2.371 1 78.69 115 ARG B O 1
ATOM 3775 N N . SER B 1 116 ? -8.016 -33.594 -2.592 1 78.44 116 SER B N 1
ATOM 3776 C CA . SER B 1 116 ? -7.438 -33.719 -3.924 1 78.44 116 SER B CA 1
ATOM 3777 C C . SER B 1 116 ? -5.91 -33.719 -3.867 1 78.44 116 SER B C 1
ATOM 3779 O O . SER B 1 116 ? -5.246 -33.531 -4.891 1 78.44 116 SER B O 1
ATOM 3781 N N . GLY B 1 117 ? -5.422 -33.844 -2.732 1 81.38 117 GLY B N 1
ATOM 3782 C CA . GLY B 1 117 ? -3.99 -33.719 -2.525 1 81.38 117 GLY B CA 1
ATOM 3783 C C . GLY B 1 117 ? -3.182 -34.75 -3.297 1 81.38 117 GLY B C 1
ATOM 3784 O O . GLY B 1 117 ? -2.152 -34.406 -3.889 1 81.38 117 GLY B O 1
ATOM 3785 N N . LYS B 1 118 ? -3.693 -35.969 -3.309 1 83.19 118 LYS B N 1
ATOM 3786 C CA . LYS B 1 118 ? -2.967 -37 -4.008 1 83.19 118 LYS B CA 1
ATOM 3787 C C . LYS B 1 118 ? -2.939 -36.75 -5.512 1 83.19 118 LYS B C 1
ATOM 3789 O O . LYS B 1 118 ? -1.893 -36.875 -6.148 1 83.19 118 LYS B O 1
ATOM 3794 N N . GLN B 1 119 ? -4.078 -36.5 -6.004 1 83.88 119 GLN B N 1
ATOM 3795 C CA . GLN B 1 119 ? -4.164 -36.188 -7.426 1 83.88 119 GLN B CA 1
ATOM 3796 C C . GLN B 1 119 ? -3.314 -34.969 -7.766 1 83.88 119 GLN B C 1
ATOM 3798 O O . GLN B 1 119 ? -2.609 -34.938 -8.773 1 83.88 119 GLN B O 1
ATOM 3803 N N . ALA B 1 120 ? -3.43 -33.969 -6.926 1 86.19 120 ALA B N 1
ATOM 3804 C CA . ALA B 1 120 ? -2.672 -32.75 -7.133 1 86.19 120 ALA B CA 1
ATOM 3805 C C . ALA B 1 120 ? -1.169 -33 -7.09 1 86.19 120 ALA B C 1
ATOM 3807 O O . ALA B 1 120 ? -0.41 -32.438 -7.879 1 86.19 120 ALA B O 1
ATOM 3808 N N . PHE B 1 121 ? -0.825 -33.844 -6.215 1 86.69 121 PHE B N 1
ATOM 3809 C CA . PHE B 1 121 ? 0.583 -34.219 -6.078 1 86.69 121 PHE B CA 1
ATOM 3810 C C . PHE B 1 121 ? 1.088 -34.906 -7.34 1 86.69 121 PHE B C 1
ATOM 3812 O O . PHE B 1 121 ? 2.164 -34.594 -7.844 1 86.69 121 PHE B O 1
ATOM 3819 N N . ASN B 1 122 ? 0.358 -35.875 -7.82 1 85.81 122 ASN B N 1
ATOM 3820 C CA . ASN B 1 122 ? 0.741 -36.562 -9.031 1 85.81 122 ASN B CA 1
ATOM 3821 C C . ASN B 1 122 ? 0.812 -35.656 -10.242 1 85.81 122 ASN B C 1
ATOM 3823 O O . ASN B 1 122 ? 1.708 -35.781 -11.078 1 85.81 122 ASN B O 1
ATOM 3827 N N . ILE B 1 123 ? -0.064 -34.781 -10.281 1 84.56 123 ILE B N 1
ATOM 3828 C CA . ILE B 1 123 ? -0.089 -33.812 -11.367 1 84.56 123 ILE B CA 1
ATOM 3829 C C . ILE B 1 123 ? 1.131 -32.906 -11.266 1 84.56 123 ILE B C 1
ATOM 3831 O O . ILE B 1 123 ? 1.759 -32.594 -12.273 1 84.56 123 ILE B O 1
ATOM 3835 N N . ALA B 1 124 ? 1.396 -32.469 -10.039 1 86.19 124 ALA B N 1
ATOM 3836 C CA . ALA B 1 124 ? 2.555 -31.594 -9.812 1 86.19 124 ALA B CA 1
ATOM 3837 C C . ALA B 1 124 ? 3.848 -32.312 -10.211 1 86.19 124 ALA B C 1
ATOM 3839 O O . ALA B 1 124 ? 4.707 -31.719 -10.875 1 86.19 124 ALA B O 1
ATOM 3840 N N . VAL B 1 125 ? 3.951 -33.531 -9.812 1 86.12 125 VAL B N 1
ATOM 3841 C CA . VAL B 1 125 ? 5.152 -34.312 -10.109 1 86.12 125 VAL B CA 1
ATOM 3842 C C . VAL B 1 125 ? 5.301 -34.469 -11.625 1 86.12 125 VAL B C 1
ATOM 3844 O O . VAL B 1 125 ? 6.387 -34.25 -12.172 1 86.12 125 VAL B O 1
ATOM 3847 N N . ALA B 1 126 ? 4.285 -34.781 -12.258 1 84.19 126 ALA B N 1
ATOM 3848 C CA . ALA B 1 126 ? 4.32 -34.969 -13.711 1 84.19 126 ALA B CA 1
ATOM 3849 C C . ALA B 1 126 ? 4.59 -33.625 -14.406 1 84.19 126 ALA B C 1
ATOM 3851 O O . ALA B 1 126 ? 5.312 -33.594 -15.406 1 84.19 126 ALA B O 1
ATOM 3852 N N . GLY B 1 127 ? 3.986 -32.656 -13.875 1 83.06 127 GLY B N 1
ATOM 3853 C CA . GLY B 1 127 ? 4.117 -31.312 -14.469 1 83.06 127 GLY B CA 1
ATOM 3854 C C . GLY B 1 127 ? 5.512 -30.734 -14.328 1 83.06 127 GLY B C 1
ATOM 3855 O O . GLY B 1 127 ? 5.906 -29.859 -15.102 1 83.06 127 GLY B O 1
ATOM 3856 N N . ILE B 1 128 ? 6.191 -31.172 -13.359 1 85.56 128 ILE B N 1
ATOM 3857 C CA . ILE B 1 128 ? 7.551 -30.688 -13.156 1 85.56 128 ILE B CA 1
ATOM 3858 C C . ILE B 1 128 ? 8.539 -31.594 -13.867 1 85.56 128 ILE B C 1
ATOM 3860 O O . ILE B 1 128 ? 9.453 -31.125 -14.555 1 85.56 128 ILE B O 1
ATOM 3864 N N . THR B 1 129 ? 8.344 -32.875 -13.734 1 85.44 129 THR B N 1
ATOM 3865 C CA . THR B 1 129 ? 9.312 -33.875 -14.188 1 85.44 129 THR B CA 1
ATOM 3866 C C . THR B 1 129 ? 9.43 -33.875 -15.711 1 85.44 129 THR B C 1
ATOM 3868 O O . THR B 1 129 ? 10.531 -33.844 -16.266 1 85.44 129 THR B O 1
ATOM 3871 N N . LEU B 1 130 ? 8.344 -33.875 -16.375 1 84.5 130 LEU B N 1
ATOM 3872 C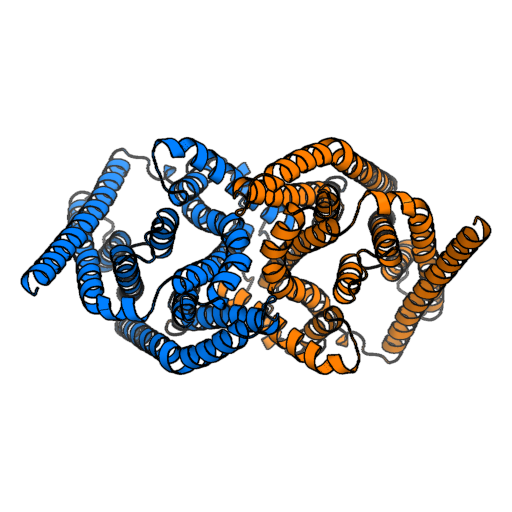 CA . LEU B 1 130 ? 8.383 -33.969 -17.828 1 84.5 130 LEU B CA 1
ATOM 3873 C C . LEU B 1 130 ? 9.023 -32.719 -18.438 1 84.5 130 LEU B C 1
ATOM 3875 O O . LEU B 1 130 ? 9.945 -32.812 -19.25 1 84.5 130 LEU B O 1
ATOM 3879 N N . PRO B 1 131 ? 8.547 -31.562 -18.062 1 85.81 131 PRO B N 1
ATOM 3880 C CA . PRO B 1 131 ? 9.227 -30.375 -18.578 1 85.81 131 PRO B CA 1
ATOM 3881 C C . PRO B 1 131 ? 10.695 -30.312 -18.172 1 85.81 131 PRO B C 1
ATOM 3883 O O . PRO B 1 131 ? 11.531 -29.828 -18.938 1 85.81 131 PRO B O 1
ATOM 3886 N N . PHE B 1 132 ? 10.977 -30.719 -16.984 1 86.81 132 PHE B N 1
ATOM 3887 C CA . PHE B 1 132 ? 12.359 -30.734 -16.531 1 86.81 132 PHE B CA 1
ATOM 3888 C C . PHE B 1 132 ? 13.219 -31.609 -17.422 1 86.81 132 PHE B C 1
ATOM 3890 O O . PHE B 1 132 ? 14.289 -31.188 -17.859 1 86.81 132 PHE B O 1
ATOM 3897 N N . ILE B 1 133 ? 12.789 -32.781 -17.719 1 86.69 133 ILE B N 1
ATOM 3898 C CA . ILE B 1 133 ? 13.523 -33.719 -18.562 1 86.69 133 ILE B CA 1
ATOM 3899 C C . ILE B 1 133 ? 13.672 -33.125 -19.969 1 86.69 133 ILE B C 1
ATOM 3901 O O . ILE B 1 133 ? 14.742 -33.219 -20.578 1 86.69 133 ILE B O 1
ATOM 3905 N N . CYS B 1 134 ? 12.625 -32.594 -20.469 1 85.88 134 CYS B N 1
ATOM 3906 C CA . CYS B 1 134 ? 12.664 -32 -21.797 1 85.88 134 CYS B CA 1
ATOM 3907 C C . CYS B 1 134 ? 13.641 -30.828 -21.844 1 85.88 134 CYS B C 1
ATOM 3909 O O . CYS B 1 134 ? 14.383 -30.672 -22.812 1 85.88 134 CYS B O 1
ATOM 3911 N N . ALA B 1 135 ? 13.594 -30.031 -20.781 1 83.69 135 ALA B N 1
ATOM 3912 C CA . ALA B 1 135 ? 14.484 -28.875 -20.719 1 83.69 135 ALA B CA 1
ATOM 3913 C C . ALA B 1 135 ? 15.945 -29.312 -20.656 1 83.69 135 ALA B C 1
ATOM 3915 O O . ALA B 1 135 ? 16.812 -28.703 -21.312 1 83.69 135 ALA B O 1
ATOM 3916 N N . VAL B 1 136 ? 16.219 -30.281 -19.875 1 82.62 136 VAL B N 1
ATOM 3917 C CA . VAL B 1 136 ? 17.578 -30.828 -19.781 1 82.62 136 VAL B CA 1
ATOM 3918 C C . VAL B 1 136 ? 18.016 -31.391 -21.125 1 82.62 136 VAL B C 1
ATOM 3920 O O . VAL B 1 136 ? 19.156 -31.219 -21.547 1 82.62 136 VAL B O 1
ATOM 3923 N N . GLY B 1 137 ? 17.109 -32.062 -21.734 1 83.06 137 GLY B N 1
ATOM 3924 C CA . GLY B 1 137 ? 17.391 -32.594 -23.062 1 83.06 137 GLY B CA 1
ATOM 3925 C C . GLY B 1 137 ? 17.734 -31.531 -24.078 1 83.06 137 GLY B C 1
ATOM 3926 O O . GLY B 1 137 ? 18.703 -31.656 -24.828 1 83.06 137 GLY B O 1
ATOM 3927 N N . VAL B 1 138 ? 16.953 -30.516 -24.109 1 81.75 138 VAL B N 1
ATOM 3928 C CA . VAL B 1 138 ? 17.172 -29.422 -25.047 1 81.75 138 VAL B CA 1
ATOM 3929 C C . VAL B 1 138 ? 18.5 -28.734 -24.734 1 81.75 138 VAL B C 1
ATOM 3931 O O . VAL B 1 138 ? 19.234 -28.359 -25.641 1 81.75 138 VAL B O 1
ATOM 3934 N N . THR B 1 139 ? 18.766 -28.5 -23.453 1 79.31 139 THR B N 1
ATOM 3935 C CA . THR B 1 139 ? 20.016 -27.859 -23.047 1 79.31 139 THR B CA 1
ATOM 3936 C C . THR B 1 139 ? 21.219 -28.703 -23.484 1 79.31 139 THR B C 1
ATOM 3938 O O . THR B 1 139 ? 22.234 -28.172 -23.922 1 79.31 139 THR B O 1
ATOM 3941 N N . PHE B 1 140 ? 21.094 -29.984 -23.297 1 78.5 140 PHE B N 1
ATOM 3942 C CA . PHE B 1 140 ? 22.141 -30.891 -23.719 1 78.5 140 PHE B CA 1
ATOM 3943 C C . PHE B 1 140 ? 22.375 -30.812 -25.219 1 78.5 140 PHE B C 1
ATOM 3945 O O . PHE B 1 140 ? 23.516 -30.781 -25.672 1 78.5 140 PHE B O 1
ATOM 3952 N N . LEU B 1 141 ? 21.344 -30.75 -25.938 1 76.44 141 LEU B N 1
ATOM 3953 C CA . LEU B 1 141 ? 21.438 -30.688 -27.391 1 76.44 141 LEU B CA 1
ATOM 3954 C C . LEU B 1 141 ? 22.016 -29.344 -27.844 1 76.44 141 LEU B C 1
ATOM 3956 O O . LEU B 1 141 ? 22.781 -29.297 -28.797 1 76.44 141 LEU B O 1
ATOM 3960 N N . LEU B 1 142 ? 21.625 -28.297 -27.156 1 73.88 142 LEU B N 1
ATOM 3961 C CA . LEU B 1 142 ? 22.125 -26.969 -27.484 1 73.88 142 LEU B CA 1
ATOM 3962 C C . LEU B 1 142 ? 23.609 -26.844 -27.172 1 73.88 142 LEU B C 1
ATOM 3964 O O . LEU B 1 142 ? 24.359 -26.188 -27.906 1 73.88 142 LEU B O 1
ATOM 3968 N N . GLN B 1 143 ? 23.953 -27.328 -26.031 1 72.94 143 GLN B N 1
ATOM 3969 C CA . GLN B 1 143 ? 25.375 -27.281 -25.656 1 72.94 143 GLN B CA 1
ATOM 3970 C C . GLN B 1 143 ? 26.219 -28.062 -26.656 1 72.94 143 GLN B C 1
ATOM 3972 O O . GLN B 1 143 ? 27.359 -27.672 -26.953 1 72.94 143 GLN B O 1
ATOM 3977 N N . ARG B 1 144 ? 25.703 -29.078 -27.047 1 66.81 144 ARG B N 1
ATOM 3978 C CA . ARG B 1 144 ? 26.422 -29.875 -28.031 1 66.81 144 ARG B CA 1
ATOM 3979 C C . ARG B 1 144 ? 26.5 -29.156 -29.375 1 66.81 144 ARG B C 1
ATOM 3981 O O . ARG B 1 144 ? 27.5 -29.25 -30.078 1 66.81 144 ARG B O 1
ATOM 3988 N N . ALA B 1 145 ? 25.391 -28.547 -29.594 1 62.59 145 ALA B N 1
ATOM 3989 C CA . ALA B 1 145 ? 25.328 -27.844 -30.875 1 62.59 145 ALA B CA 1
ATOM 3990 C C . ALA B 1 145 ? 26.172 -26.578 -30.844 1 62.59 145 ALA B C 1
ATOM 3992 O O . ALA B 1 145 ? 26.781 -26.203 -31.844 1 62.59 145 ALA B O 1
ATOM 3993 N N . ILE B 1 146 ? 25.859 -25.828 -29.781 1 57.84 146 ILE B N 1
ATOM 3994 C CA . ILE B 1 146 ? 26.609 -24.578 -29.688 1 57.84 146 ILE B CA 1
ATOM 3995 C C . ILE B 1 146 ? 27.969 -24.859 -29.047 1 57.84 146 ILE B C 1
ATOM 3997 O O . ILE B 1 146 ? 28.031 -25.406 -27.938 1 57.84 146 ILE B O 1
ATOM 4001 N N . ARG B 1 147 ? 28.906 -25.547 -29.719 1 51.56 147 ARG B N 1
ATOM 4002 C CA . ARG B 1 147 ? 30.281 -25.734 -29.281 1 51.56 147 ARG B CA 1
ATOM 4003 C C . ARG B 1 147 ? 30.641 -24.719 -28.203 1 51.56 147 ARG B C 1
ATOM 4005 O O . ARG B 1 147 ? 31.281 -23.703 -28.484 1 51.56 147 ARG B O 1
ATOM 4012 N N . SER B 1 148 ? 29.703 -24.328 -27.406 1 48.56 148 SER B N 1
ATOM 4013 C CA . SER B 1 148 ? 30.109 -23.25 -26.516 1 48.56 148 SER B CA 1
ATOM 4014 C C . SER B 1 148 ? 31.266 -23.656 -25.625 1 48.56 148 SER B C 1
ATOM 4016 O O . SER B 1 148 ? 31.219 -24.719 -25 1 48.56 148 SER B O 1
ATOM 4018 N N . GLU B 1 149 ? 32.344 -23.25 -25.906 1 42.53 149 GLU B N 1
ATOM 4019 C CA . GLU B 1 149 ? 33.656 -23.234 -25.25 1 42.53 149 GLU B CA 1
ATOM 4020 C C . GLU B 1 149 ? 33.5 -22.984 -23.75 1 42.53 149 GLU B C 1
ATOM 4022 O O . GLU B 1 149 ? 34.5 -22.953 -23.016 1 42.53 149 GLU B O 1
ATOM 4027 N N . ASN B 1 150 ? 32.531 -22.344 -23.266 1 45.56 150 ASN B N 1
ATOM 4028 C CA . ASN B 1 150 ? 32.656 -21.922 -21.891 1 45.56 150 ASN B CA 1
ATOM 4029 C C . ASN B 1 150 ? 32.562 -23.109 -20.922 1 45.56 150 ASN B C 1
ATOM 4031 O O . ASN B 1 150 ? 31.453 -23.516 -20.562 1 45.56 150 ASN B O 1
ATOM 4035 N N . HIS B 1 151 ? 33.438 -23.938 -20.859 1 45.06 151 HIS B N 1
ATOM 4036 C CA . HIS B 1 151 ? 33.781 -25.094 -20.031 1 45.06 151 HIS B CA 1
ATOM 4037 C C . HIS B 1 151 ? 33.5 -24.812 -18.562 1 45.06 151 HIS B C 1
ATOM 4039 O O . HIS B 1 151 ? 33.562 -25.734 -17.734 1 45.06 151 HIS B O 1
ATOM 4045 N N . ASN B 1 152 ? 33.562 -23.609 -18.109 1 45.5 152 ASN B N 1
ATOM 4046 C CA . ASN B 1 152 ? 33.75 -23.344 -16.688 1 45.5 152 ASN B CA 1
ATOM 4047 C C . ASN B 1 152 ? 32.406 -23.344 -15.953 1 45.5 152 ASN B C 1
ATOM 4049 O O . ASN B 1 152 ? 32.375 -23.156 -14.742 1 45.5 152 ASN B O 1
ATOM 4053 N N . ILE B 1 153 ? 31.375 -22.906 -16.547 1 50.75 153 ILE B N 1
ATOM 4054 C CA . ILE B 1 153 ? 30.203 -22.938 -15.688 1 50.75 153 ILE B CA 1
ATOM 4055 C C . ILE B 1 153 ? 29.75 -24.375 -15.453 1 50.75 153 ILE B C 1
ATOM 4057 O O . ILE B 1 153 ? 29.688 -25.172 -16.391 1 50.75 153 ILE B O 1
ATOM 4061 N N . GLY B 1 154 ? 29.828 -24.828 -14.25 1 56.94 154 GLY B N 1
ATOM 4062 C CA . GLY B 1 154 ? 29.531 -26.203 -13.875 1 56.94 154 GLY B CA 1
ATOM 4063 C C . GLY B 1 154 ? 28.312 -26.766 -14.586 1 56.94 154 GLY B C 1
ATOM 4064 O O . GLY B 1 154 ? 27.234 -26.172 -14.539 1 56.94 154 GLY B O 1
ATOM 4065 N N . TYR B 1 155 ? 28.469 -27.625 -15.555 1 62.59 155 TYR B N 1
ATOM 4066 C CA . TYR B 1 155 ? 27.578 -28.344 -16.438 1 62.59 155 TYR B CA 1
ATOM 4067 C C . TYR B 1 155 ? 26.297 -28.734 -15.727 1 62.59 155 TYR B C 1
ATOM 4069 O O . TYR B 1 155 ? 25.188 -28.484 -16.219 1 62.59 155 TYR B O 1
ATOM 4077 N N . VAL B 1 156 ? 26.391 -29.047 -14.492 1 69.5 156 VAL B N 1
ATOM 4078 C CA . VAL B 1 156 ? 25.234 -29.578 -13.766 1 69.5 156 VAL B CA 1
ATOM 4079 C C . VAL B 1 156 ? 24.344 -28.438 -13.297 1 69.5 156 VAL B C 1
ATOM 4081 O O . VAL B 1 156 ? 23.125 -28.531 -13.336 1 69.5 156 VAL B O 1
ATOM 4084 N N . GLN B 1 157 ? 24.969 -27.297 -13.008 1 70.62 157 GLN B N 1
ATOM 4085 C CA . GLN B 1 157 ? 24.219 -26.141 -12.508 1 70.62 157 GLN B CA 1
ATOM 4086 C C . GLN B 1 157 ? 23.359 -25.547 -13.602 1 70.62 157 GLN B C 1
ATOM 4088 O O . GLN B 1 157 ? 22.203 -25.172 -13.359 1 70.62 157 GLN B O 1
ATOM 4093 N N . HIS B 1 158 ? 23.891 -25.484 -14.664 1 74.38 158 HIS B N 1
ATOM 4094 C CA . HIS B 1 158 ? 23.156 -24.906 -15.789 1 74.38 158 HIS B CA 1
ATOM 4095 C C . HIS B 1 158 ? 21.953 -25.766 -16.156 1 74.38 158 HIS B C 1
ATOM 4097 O O . HIS B 1 158 ? 20.875 -25.25 -16.406 1 74.38 158 HIS B O 1
ATOM 4103 N N . PHE B 1 159 ? 22.188 -27.078 -16.047 1 75.88 159 PHE B N 1
ATOM 4104 C CA . PHE B 1 159 ? 21.125 -28 -16.391 1 75.88 159 PHE B CA 1
ATOM 4105 C C . PHE B 1 159 ? 19.984 -27.938 -15.367 1 75.88 159 PHE B C 1
ATOM 4107 O O . PHE B 1 159 ? 18.812 -27.906 -15.734 1 75.88 159 PHE B O 1
ATOM 4114 N N . VAL B 1 160 ? 20.406 -27.812 -14.164 1 74.69 160 VAL B N 1
ATOM 4115 C CA . VAL B 1 160 ? 19.391 -27.781 -13.109 1 74.69 160 VAL B CA 1
ATOM 4116 C C . VAL B 1 160 ? 18.641 -26.453 -13.156 1 74.69 160 VAL B C 1
ATOM 4118 O O . VAL B 1 160 ? 17.422 -26.422 -13.016 1 74.69 160 VAL B O 1
ATOM 4121 N N . PHE B 1 161 ? 19.375 -25.438 -13.422 1 75.12 161 PHE B N 1
ATOM 4122 C CA . PHE B 1 161 ? 18.75 -24.125 -13.461 1 75.12 161 PHE B CA 1
ATOM 4123 C C . PHE B 1 161 ? 17.734 -24.031 -14.594 1 75.12 161 PHE B C 1
ATOM 4125 O O . PHE B 1 161 ? 16.625 -23.547 -14.398 1 75.12 161 PHE B O 1
ATOM 4132 N N . LEU B 1 162 ? 18.156 -24.5 -15.68 1 76.75 162 LEU B N 1
ATOM 4133 C CA . LEU B 1 162 ? 17.281 -24.422 -16.828 1 76.75 162 LEU B CA 1
ATOM 4134 C C . LEU B 1 162 ? 16.094 -25.375 -16.672 1 76.75 162 LEU B C 1
ATOM 4136 O O . LEU B 1 162 ? 14.969 -25.062 -17.047 1 76.75 162 LEU B O 1
ATOM 4140 N N . GLY B 1 163 ? 16.422 -26.547 -16.203 1 78.56 163 GLY B N 1
ATOM 4141 C CA . GLY B 1 163 ? 15.359 -27.5 -15.938 1 78.56 163 GLY B CA 1
ATOM 4142 C C . GLY B 1 163 ? 14.305 -26.984 -14.984 1 78.56 163 GLY B C 1
ATOM 4143 O O . GLY B 1 163 ? 13.109 -27.078 -15.266 1 78.56 163 GLY B O 1
ATOM 4144 N N . VAL B 1 164 ? 14.766 -26.328 -13.953 1 78 164 VAL B N 1
ATOM 4145 C CA . VAL B 1 164 ? 13.852 -25.797 -12.945 1 78 164 VAL B CA 1
ATOM 4146 C C . VAL B 1 164 ? 13.094 -24.594 -13.5 1 78 164 VAL B C 1
ATOM 4148 O O . VAL B 1 164 ? 11.875 -24.484 -13.32 1 78 164 VAL B O 1
ATOM 4151 N N . SER B 1 165 ? 13.742 -23.75 -14.148 1 78.75 165 SER B N 1
ATOM 4152 C CA . SER B 1 165 ? 13.141 -22.531 -14.672 1 78.75 165 SER B CA 1
ATOM 4153 C C . SER B 1 165 ? 12.008 -22.844 -15.648 1 78.75 165 SER B C 1
ATOM 4155 O O . SER B 1 165 ? 11.016 -22.125 -15.703 1 78.75 165 SER B O 1
ATOM 4157 N N . LEU B 1 166 ? 12.172 -23.969 -16.297 1 80.81 166 LEU B N 1
ATOM 4158 C CA . LEU B 1 166 ? 11.195 -24.266 -17.344 1 80.81 166 LEU B CA 1
ATOM 4159 C C . LEU B 1 166 ? 10.109 -25.203 -16.812 1 80.81 166 LEU B C 1
ATOM 4161 O O . LEU B 1 166 ? 9.117 -25.453 -17.5 1 80.81 166 LEU B O 1
ATOM 4165 N N . SER B 1 167 ? 10.305 -25.641 -15.664 1 81.81 167 SER B N 1
ATOM 4166 C CA . SER B 1 167 ? 9.367 -26.625 -15.133 1 81.81 167 SER B CA 1
ATOM 4167 C C . SER B 1 167 ? 8.445 -25.984 -14.094 1 81.81 167 SER B C 1
ATOM 4169 O O . SER B 1 167 ? 7.477 -26.609 -13.656 1 81.81 167 SER B O 1
ATOM 4171 N N . ILE B 1 168 ? 8.703 -24.797 -13.766 1 77.25 168 ILE B N 1
ATOM 4172 C CA . ILE B 1 168 ? 7.992 -24.203 -12.633 1 77.25 168 ILE B CA 1
ATOM 4173 C C . ILE B 1 168 ? 6.754 -23.469 -13.133 1 77.25 168 ILE B C 1
ATOM 4175 O O . ILE B 1 168 ? 6.781 -22.828 -14.188 1 77.25 168 ILE B O 1
ATOM 4179 N N . THR B 1 169 ? 5.715 -23.641 -12.43 1 77.38 169 THR B N 1
ATOM 4180 C CA . THR B 1 169 ? 4.465 -22.922 -12.656 1 77.38 169 THR B CA 1
ATOM 4181 C C . THR B 1 169 ? 4.355 -21.719 -11.719 1 77.38 169 THR B C 1
ATOM 4183 O O . THR B 1 169 ? 4.652 -21.828 -10.531 1 77.38 169 THR B O 1
ATOM 4186 N N . ALA B 1 170 ? 4.035 -20.656 -12.352 1 80.19 170 ALA B N 1
ATOM 4187 C CA . ALA B 1 170 ? 3.854 -19.453 -11.547 1 80.19 170 ALA B CA 1
ATOM 4188 C C . ALA B 1 170 ? 2.539 -19.5 -10.773 1 80.19 170 ALA B C 1
ATOM 4190 O O . ALA B 1 170 ? 1.464 -19.312 -11.352 1 80.19 170 ALA B O 1
ATOM 4191 N N . PHE B 1 171 ? 2.68 -19.641 -9.523 1 83.62 171 PHE B N 1
ATOM 4192 C CA . PHE B 1 171 ? 1.538 -19.781 -8.625 1 83.62 171 PHE B CA 1
ATOM 4193 C C . PHE B 1 171 ? 0.634 -18.547 -8.711 1 83.62 171 PHE B C 1
ATOM 4195 O O . PHE B 1 171 ? -0.578 -18.672 -8.898 1 83.62 171 PHE B O 1
ATOM 4202 N N . PRO B 1 172 ? 1.165 -17.344 -8.688 1 84.75 172 PRO B N 1
ATOM 4203 C CA . PRO B 1 172 ? 0.304 -16.156 -8.711 1 84.75 172 PRO B CA 1
ATOM 4204 C C . PRO B 1 172 ? -0.431 -15.984 -10.039 1 84.75 172 PRO B C 1
ATOM 4206 O O . PRO B 1 172 ? -1.588 -15.555 -10.062 1 84.75 172 PRO B O 1
ATOM 4209 N N . VAL B 1 173 ? 0.249 -16.344 -11.086 1 87.06 173 VAL B N 1
ATOM 4210 C CA . VAL B 1 173 ? -0.356 -16.203 -12.406 1 87.06 173 VAL B CA 1
ATOM 4211 C C . VAL B 1 173 ? -1.526 -17.172 -12.547 1 87.06 173 VAL B C 1
ATOM 4213 O O . VAL B 1 173 ? -2.6 -16.797 -13.023 1 87.06 173 VAL B O 1
ATOM 4216 N N . LEU B 1 174 ? -1.283 -18.359 -12.156 1 87.88 174 LEU B N 1
ATOM 4217 C CA . LEU B 1 174 ? -2.35 -19.359 -12.219 1 87.88 174 LEU B CA 1
ATOM 4218 C C . LEU B 1 174 ? -3.535 -18.938 -11.359 1 87.88 174 LEU B C 1
ATOM 4220 O O . LEU B 1 174 ? -4.688 -19.062 -11.781 1 87.88 174 LEU B O 1
ATOM 4224 N N . ALA B 1 175 ? -3.205 -18.453 -10.172 1 88.31 175 ALA B N 1
ATOM 4225 C CA . ALA B 1 175 ? -4.254 -18 -9.273 1 88.31 175 ALA B CA 1
ATOM 4226 C C . ALA B 1 175 ? -5.086 -16.891 -9.914 1 88.31 175 ALA B C 1
ATOM 4228 O O . ALA B 1 175 ? -6.32 -16.906 -9.844 1 88.31 175 ALA B O 1
ATOM 4229 N N . ARG B 1 176 ? -4.422 -16.062 -10.492 1 87.94 176 ARG B N 1
ATOM 4230 C CA . ARG B 1 176 ? -5.098 -14.93 -11.117 1 87.94 176 ARG B CA 1
ATOM 4231 C C . ARG B 1 176 ? -5.957 -15.383 -12.297 1 87.94 176 ARG B C 1
ATOM 4233 O O . ARG B 1 176 ? -7.078 -14.898 -12.477 1 87.94 176 ARG B O 1
ATOM 4240 N N . ILE B 1 177 ? -5.5 -16.266 -13.102 1 88.56 177 ILE B N 1
ATOM 4241 C CA . ILE B 1 177 ? -6.227 -16.75 -14.266 1 88.56 177 ILE B CA 1
ATOM 4242 C C . ILE B 1 177 ? -7.477 -17.516 -13.812 1 88.56 177 ILE B C 1
ATOM 4244 O O . ILE B 1 177 ? -8.57 -17.266 -14.32 1 88.56 177 ILE B O 1
ATOM 4248 N N . LEU B 1 178 ? -7.309 -18.312 -12.852 1 88.88 178 LEU B N 1
ATOM 4249 C CA . LEU B 1 178 ? -8.438 -19.094 -12.344 1 88.88 178 LEU B CA 1
ATOM 4250 C C . LEU B 1 178 ? -9.484 -18.188 -11.703 1 88.88 178 LEU B C 1
ATOM 4252 O O . LEU B 1 178 ? -10.68 -18.438 -11.828 1 88.88 178 LEU B O 1
ATOM 4256 N N . ALA B 1 179 ? -8.992 -17.188 -11 1 86.44 179 ALA B N 1
ATOM 4257 C CA . ALA B 1 179 ? -9.906 -16.234 -10.383 1 86.44 179 ALA B CA 1
ATOM 4258 C C . ALA B 1 179 ? -10.695 -15.461 -11.438 1 86.44 179 ALA B C 1
ATOM 4260 O O . ALA B 1 179 ? -11.914 -15.297 -11.312 1 86.44 179 ALA B O 1
ATOM 4261 N N . GLU B 1 180 ? -10.023 -15.039 -12.438 1 84.69 180 GLU B N 1
ATOM 4262 C CA . GLU B 1 180 ? -10.664 -14.273 -13.508 1 84.69 180 GLU B CA 1
ATOM 4263 C C . GLU B 1 180 ? -11.695 -15.117 -14.25 1 84.69 180 GLU B C 1
ATOM 4265 O O . GLU B 1 180 ? -12.734 -14.609 -14.68 1 84.69 180 GLU B O 1
ATOM 4270 N N . LEU B 1 181 ? -11.406 -16.406 -14.367 1 86.19 181 LEU B N 1
ATOM 4271 C CA . LEU B 1 181 ? -12.305 -17.312 -15.078 1 86.19 181 LEU B CA 1
ATOM 4272 C C . LEU B 1 181 ? -13.344 -17.891 -14.133 1 86.19 181 LEU B C 1
ATOM 4274 O O . LEU B 1 181 ? -14.172 -18.719 -14.539 1 86.19 181 LEU B O 1
ATOM 4278 N N . LYS B 1 182 ? -13.281 -17.484 -12.805 1 86.62 182 LYS B N 1
ATOM 4279 C CA . LYS B 1 182 ? -14.195 -17.953 -11.758 1 86.62 182 LYS B CA 1
ATOM 4280 C C . LYS B 1 182 ? -14.141 -19.469 -11.617 1 86.62 182 LYS B C 1
ATOM 4282 O O . LYS B 1 182 ? -15.18 -20.125 -11.531 1 86.62 182 LYS B O 1
ATOM 4287 N N . LEU B 1 183 ? -12.992 -20.016 -11.75 1 88.5 183 LEU B N 1
ATOM 4288 C CA . LEU B 1 183 ? -12.812 -21.469 -11.672 1 88.5 183 LEU B CA 1
ATOM 4289 C C . LEU B 1 183 ? -12.125 -21.859 -10.367 1 88.5 183 LEU B C 1
ATOM 4291 O O . LEU B 1 183 ? -11.852 -23.047 -10.141 1 88.5 183 LEU B O 1
ATOM 4295 N N . LEU B 1 184 ? -11.891 -20.906 -9.484 1 86.19 184 LEU B N 1
ATOM 4296 C CA . LEU B 1 184 ? -11.117 -21.156 -8.273 1 86.19 184 LEU B CA 1
ATOM 4297 C C . LEU B 1 184 ? -11.812 -22.172 -7.379 1 86.19 184 LEU B C 1
ATOM 4299 O O . LEU B 1 184 ? -11.156 -23.047 -6.793 1 86.19 184 LEU B O 1
ATOM 4303 N N . THR B 1 185 ? -13.109 -22.094 -7.324 1 84.81 185 THR B N 1
ATOM 4304 C CA . THR B 1 185 ? -13.844 -22.922 -6.367 1 84.81 185 THR B CA 1
ATOM 4305 C C . THR B 1 185 ? -14.305 -24.219 -7.012 1 84.81 185 THR B C 1
ATOM 4307 O O . THR B 1 185 ? -15.008 -25.016 -6.383 1 84.81 185 THR B O 1
ATOM 4310 N N . THR B 1 186 ? -13.992 -24.438 -8.227 1 86.25 186 THR B N 1
ATOM 4311 C CA . THR B 1 186 ? -14.312 -25.703 -8.891 1 86.25 186 THR B CA 1
ATOM 4312 C C . THR B 1 186 ? -13.273 -26.766 -8.547 1 86.25 186 THR B C 1
ATOM 4314 O O . THR B 1 186 ? -12.211 -26.453 -8.016 1 86.25 186 THR B O 1
ATOM 4317 N N . ARG B 1 187 ? -13.656 -27.938 -8.867 1 84.19 187 ARG B N 1
ATOM 4318 C CA . ARG B 1 187 ? -12.75 -29.047 -8.602 1 84.19 187 ARG B CA 1
ATOM 4319 C C . ARG B 1 187 ? -11.445 -28.891 -9.367 1 84.19 187 ARG B C 1
ATOM 4321 O O . ARG B 1 187 ? -10.367 -29.141 -8.836 1 84.19 187 ARG B O 1
ATOM 4328 N N . VAL B 1 188 ? -11.547 -28.469 -10.57 1 83.88 188 VAL B N 1
ATOM 4329 C CA . VAL B 1 188 ? -10.383 -28.266 -11.422 1 83.88 188 VAL B CA 1
ATOM 4330 C C . VAL B 1 188 ? -9.508 -27.156 -10.844 1 83.88 188 VAL B C 1
ATOM 4332 O O . VAL B 1 188 ? -8.281 -27.281 -10.797 1 83.88 188 VAL B O 1
ATOM 4335 N N . GLY B 1 189 ? -10.148 -26.078 -10.422 1 86.38 189 GLY B N 1
ATOM 4336 C CA . GLY B 1 189 ? -9.414 -24.969 -9.852 1 86.38 189 GLY B CA 1
ATOM 4337 C C . GLY B 1 189 ? -8.688 -25.312 -8.562 1 86.38 189 GLY B C 1
ATOM 4338 O O . GLY B 1 189 ? -7.527 -24.953 -8.383 1 86.38 189 GLY B O 1
ATOM 4339 N N . GLU B 1 190 ? -9.352 -26.031 -7.785 1 87 190 GLU B N 1
ATOM 4340 C CA . GLU B 1 190 ? -8.781 -26.422 -6.504 1 87 190 GLU B CA 1
ATOM 4341 C C . GLU B 1 190 ? -7.609 -27.391 -6.699 1 87 190 GLU B C 1
ATOM 4343 O O . GLU B 1 190 ? -6.582 -27.266 -6.031 1 87 190 GLU B O 1
ATOM 4348 N N . THR B 1 191 ? -7.773 -28.312 -7.574 1 86.19 191 THR B N 1
ATOM 4349 C CA . THR B 1 191 ? -6.711 -29.281 -7.863 1 86.19 191 THR B CA 1
ATOM 4350 C C . THR B 1 191 ? -5.516 -28.578 -8.5 1 86.19 191 THR B C 1
ATOM 4352 O O . THR B 1 191 ? -4.363 -28.891 -8.18 1 86.19 191 THR B O 1
ATOM 4355 N N . ALA B 1 192 ? -5.84 -27.688 -9.414 1 86.62 192 ALA B N 1
ATOM 4356 C CA . ALA B 1 192 ? -4.781 -26.938 -10.086 1 86.62 192 ALA B CA 1
ATOM 4357 C C . ALA B 1 192 ? -3.986 -26.094 -9.094 1 86.62 192 ALA B C 1
ATOM 4359 O O . ALA B 1 192 ? -2.758 -26.031 -9.164 1 86.62 192 ALA B O 1
ATOM 4360 N N . MET B 1 193 ? -4.695 -25.438 -8.211 1 86.12 193 MET B N 1
ATOM 4361 C CA . MET B 1 193 ? -4.035 -24.594 -7.215 1 86.12 193 MET B CA 1
ATOM 4362 C C . MET B 1 193 ? -3.184 -25.438 -6.273 1 86.12 193 MET B C 1
ATOM 4364 O O . MET B 1 193 ? -2.072 -25.047 -5.914 1 86.12 193 MET B O 1
ATOM 4368 N N . ALA B 1 194 ? -3.73 -26.547 -5.863 1 85.81 194 ALA B N 1
ATOM 4369 C CA . ALA B 1 194 ? -2.971 -27.453 -5.008 1 85.81 194 ALA B CA 1
ATOM 4370 C C . ALA B 1 194 ? -1.711 -27.953 -5.715 1 85.81 194 ALA B C 1
ATOM 4372 O O . ALA B 1 194 ? -0.632 -27.984 -5.117 1 85.81 194 ALA B O 1
ATOM 4373 N N . ALA B 1 195 ? -1.878 -28.312 -6.957 1 85.88 195 ALA B N 1
ATOM 4374 C CA . ALA B 1 195 ? -0.738 -28.766 -7.746 1 85.88 195 ALA B CA 1
ATOM 4375 C C . ALA B 1 195 ? 0.312 -27.672 -7.883 1 85.88 195 ALA B C 1
ATOM 4377 O O . ALA B 1 195 ? 1.513 -27.938 -7.801 1 85.88 195 ALA B O 1
ATOM 4378 N N . ALA B 1 196 ? -0.143 -26.484 -8.102 1 85.88 196 ALA B N 1
ATOM 4379 C CA . ALA B 1 196 ? 0.764 -25.344 -8.242 1 85.88 196 ALA B CA 1
ATOM 4380 C C . ALA B 1 196 ? 1.512 -25.078 -6.938 1 85.88 196 ALA B C 1
ATOM 4382 O O . ALA B 1 196 ? 2.678 -24.672 -6.953 1 85.88 196 ALA B O 1
ATOM 4383 N N . ALA B 1 197 ? 0.816 -25.234 -5.879 1 81.94 197 ALA B N 1
ATOM 4384 C CA . ALA B 1 197 ? 1.457 -25.047 -4.578 1 81.94 197 ALA B CA 1
ATOM 4385 C C . ALA B 1 197 ? 2.578 -26.062 -4.375 1 81.94 197 ALA B C 1
ATOM 4387 O O . ALA B 1 197 ? 3.666 -25.703 -3.914 1 81.94 197 ALA B O 1
ATOM 4388 N N . PHE B 1 198 ? 2.303 -27.281 -4.723 1 82.12 198 PHE B N 1
ATOM 4389 C CA . PHE B 1 198 ? 3.32 -28.328 -4.641 1 82.12 198 PHE B CA 1
ATOM 4390 C C . PHE B 1 198 ? 4.496 -28.016 -5.555 1 82.12 198 PHE B C 1
ATOM 4392 O O . PHE B 1 198 ? 5.652 -28.203 -5.184 1 82.12 198 PHE B O 1
ATOM 4399 N N . ASN B 1 199 ? 4.164 -27.562 -6.688 1 83.12 199 ASN B N 1
ATOM 4400 C CA . ASN B 1 199 ? 5.184 -27.188 -7.664 1 83.12 199 ASN B CA 1
ATOM 4401 C C . ASN B 1 199 ? 6.09 -26.078 -7.137 1 83.12 199 ASN B C 1
ATOM 4403 O O . ASN B 1 199 ? 7.301 -26.109 -7.363 1 83.12 199 ASN B O 1
ATOM 4407 N N . ASP B 1 200 ? 5.473 -25.188 -6.496 1 79.81 200 ASP B N 1
ATOM 4408 C CA . ASP B 1 200 ? 6.242 -24.062 -5.973 1 79.81 200 ASP B CA 1
ATOM 4409 C C . ASP B 1 200 ? 7.203 -24.531 -4.875 1 79.81 200 ASP B C 1
ATOM 4411 O O . ASP B 1 200 ? 8.352 -24.078 -4.816 1 79.81 200 ASP B O 1
ATOM 4415 N N . VAL B 1 201 ? 6.734 -25.312 -4.059 1 75.19 201 VAL B N 1
ATOM 4416 C CA . VAL B 1 201 ? 7.594 -25.844 -3.01 1 75.19 201 VAL B CA 1
ATOM 4417 C C . VAL B 1 201 ? 8.742 -26.641 -3.635 1 75.19 201 VAL B C 1
ATOM 4419 O O . VAL B 1 201 ? 9.898 -26.469 -3.252 1 75.19 201 VAL B O 1
ATOM 4422 N N . ALA B 1 202 ? 8.43 -27.406 -4.566 1 77.12 202 ALA B N 1
ATOM 4423 C CA . ALA B 1 202 ? 9.43 -28.219 -5.258 1 77.12 202 ALA B CA 1
ATOM 4424 C C . ALA B 1 202 ? 10.453 -27.328 -5.961 1 77.12 202 ALA B C 1
ATOM 4426 O O . ALA B 1 202 ? 11.648 -27.641 -5.965 1 77.12 202 ALA B O 1
ATOM 4427 N N . ALA B 1 203 ? 9.93 -26.281 -6.539 1 77 203 ALA B N 1
ATOM 4428 C CA . ALA B 1 203 ? 10.805 -25.359 -7.254 1 77 203 ALA B CA 1
ATOM 4429 C C . ALA B 1 203 ? 11.844 -24.75 -6.312 1 77 203 ALA B C 1
ATOM 4431 O O . ALA B 1 203 ? 13.023 -24.641 -6.668 1 77 203 ALA B O 1
ATOM 4432 N N . TRP B 1 204 ? 11.469 -24.375 -5.191 1 71.88 204 TRP B N 1
ATOM 4433 C CA . TRP B 1 204 ? 12.383 -23.75 -4.242 1 71.88 204 TRP B CA 1
ATOM 4434 C C . TRP B 1 204 ? 13.398 -24.75 -3.729 1 71.88 204 TRP B C 1
ATOM 4436 O O . TRP B 1 204 ? 14.578 -24.422 -3.549 1 71.88 204 TRP B O 1
ATOM 4446 N N . VAL B 1 205 ? 12.969 -25.984 -3.564 1 70.88 205 VAL B N 1
ATOM 4447 C CA . VAL B 1 205 ? 13.867 -27.047 -3.143 1 70.88 205 VAL B CA 1
ATOM 4448 C C . VAL B 1 205 ? 14.891 -27.344 -4.242 1 70.88 205 VAL B C 1
ATOM 4450 O O . VAL B 1 205 ? 16.078 -27.453 -3.969 1 70.88 205 VAL B O 1
ATOM 4453 N N . LEU B 1 206 ? 14.391 -27.391 -5.422 1 73.62 206 LEU B N 1
ATOM 4454 C CA . LEU B 1 206 ? 15.266 -27.688 -6.551 1 73.62 206 LEU B CA 1
ATOM 4455 C C . LEU B 1 206 ? 16.25 -26.547 -6.785 1 73.62 206 LEU B C 1
ATOM 4457 O O . LEU B 1 206 ? 17.406 -26.797 -7.137 1 73.62 206 LEU B O 1
ATOM 4461 N N . LEU B 1 207 ? 15.773 -25.328 -6.617 1 71.81 207 LEU B N 1
ATOM 4462 C CA . LEU B 1 207 ? 16.656 -24.172 -6.773 1 71.81 207 LEU B CA 1
ATOM 4463 C C . LEU B 1 207 ? 17.734 -24.172 -5.699 1 71.81 207 LEU B C 1
ATOM 4465 O O . LEU B 1 207 ? 18.891 -23.844 -5.977 1 71.81 207 LEU B O 1
ATOM 4469 N N . ALA B 1 208 ? 17.344 -24.438 -4.52 1 67.94 208 ALA B N 1
ATOM 4470 C CA . ALA B 1 208 ? 18.312 -24.547 -3.443 1 67.94 208 ALA B CA 1
ATOM 4471 C C . ALA B 1 208 ? 19.359 -25.609 -3.754 1 67.94 208 ALA B C 1
ATOM 4473 O O . ALA B 1 208 ? 20.547 -25.438 -3.479 1 67.94 208 ALA B O 1
ATOM 4474 N N . LEU B 1 209 ? 18.859 -26.672 -4.32 1 67 209 LEU B N 1
ATOM 4475 C CA . LEU B 1 209 ? 19.75 -27.75 -4.707 1 67 209 LEU B CA 1
ATOM 4476 C C . LEU B 1 209 ? 20.703 -27.297 -5.816 1 67 209 LEU B C 1
ATOM 4478 O O . LEU B 1 209 ? 21.891 -27.641 -5.797 1 67 209 LEU B O 1
ATOM 4482 N N . ALA B 1 210 ? 20.203 -26.562 -6.746 1 69.56 210 ALA B N 1
ATOM 4483 C CA . ALA B 1 210 ? 21.016 -26.047 -7.844 1 69.56 210 ALA B CA 1
ATOM 4484 C C . ALA B 1 210 ? 22.109 -25.125 -7.324 1 69.56 210 ALA B C 1
ATOM 4486 O O . ALA B 1 210 ? 23.25 -25.188 -7.785 1 69.56 210 ALA B O 1
ATOM 4487 N N . VAL B 1 211 ? 21.75 -24.266 -6.445 1 66.19 211 VAL B N 1
ATOM 4488 C CA . VAL B 1 211 ? 22.703 -23.344 -5.867 1 66.19 211 VAL B CA 1
ATOM 4489 C C . VAL B 1 211 ? 23.75 -24.109 -5.074 1 66.19 211 VAL B C 1
ATOM 4491 O O . VAL B 1 211 ? 24.938 -23.766 -5.105 1 66.19 211 VAL B O 1
ATOM 4494 N N . ALA B 1 212 ? 23.328 -25.094 -4.363 1 64.88 212 ALA B N 1
ATOM 4495 C CA . ALA B 1 212 ? 24.234 -25.922 -3.586 1 64.88 212 ALA B CA 1
ATOM 4496 C C . ALA B 1 212 ? 25.25 -26.625 -4.492 1 64.88 212 ALA B C 1
ATOM 4498 O O . ALA B 1 212 ? 26.422 -26.734 -4.145 1 64.88 212 ALA B O 1
ATOM 4499 N N . LEU B 1 213 ? 24.75 -27.047 -5.496 1 64.06 213 LEU B N 1
ATOM 4500 C CA . LEU B 1 213 ? 25.609 -27.766 -6.43 1 64.06 213 LEU B CA 1
ATOM 4501 C C . LEU B 1 213 ? 26.578 -26.812 -7.109 1 64.06 213 LEU B C 1
ATOM 4503 O O . LEU B 1 213 ? 27.688 -27.219 -7.492 1 64.06 213 LEU B O 1
ATOM 4507 N N . ALA B 1 214 ? 26.016 -25.625 -7.379 1 62.12 214 ALA B N 1
ATOM 4508 C CA . ALA B 1 214 ? 26.875 -24.625 -8.008 1 62.12 214 ALA B CA 1
ATOM 4509 C C . ALA B 1 214 ? 27.984 -24.172 -7.051 1 62.12 214 ALA B C 1
ATOM 4511 O O . ALA B 1 214 ? 29.078 -23.797 -7.484 1 62.12 214 ALA B O 1
ATOM 4512 N N . GLY B 1 215 ? 27.609 -23.891 -5.867 1 57.03 215 GLY B N 1
ATOM 4513 C CA . GLY B 1 215 ? 28.609 -23.438 -4.91 1 57.03 215 GLY B CA 1
ATOM 4514 C C . GLY B 1 215 ? 29.453 -24.562 -4.352 1 57.03 215 GLY B C 1
ATOM 4515 O O . GLY B 1 215 ? 29.078 -25.734 -4.469 1 57.03 215 GLY B O 1
ATOM 4516 N N . GLN B 1 216 ? 30.703 -24.469 -4.164 1 51.44 216 GLN B N 1
ATOM 4517 C CA . GLN B 1 216 ? 31.688 -25.391 -3.615 1 51.44 216 GLN B CA 1
ATOM 4518 C C . GLN B 1 216 ? 31.156 -26.078 -2.365 1 51.44 216 GLN B C 1
ATOM 4520 O O . GLN B 1 216 ? 31.734 -27.062 -1.896 1 51.44 216 GLN B O 1
ATOM 4525 N N . GLY B 1 217 ? 30.266 -25.734 -1.59 1 50.62 217 GLY B N 1
ATOM 4526 C CA . GLY B 1 217 ? 29.938 -26.375 -0.323 1 50.62 217 GLY B CA 1
ATOM 4527 C C . GLY B 1 217 ? 28.656 -27.172 -0.372 1 50.62 217 GLY B C 1
ATOM 4528 O O . GLY B 1 217 ? 27.594 -26.672 0.012 1 50.62 217 GLY B O 1
ATOM 4529 N N . HIS B 1 218 ? 28.656 -28.297 -1.08 1 54.38 218 HIS B N 1
ATOM 4530 C CA . HIS B 1 218 ? 27.688 -29.281 -1.549 1 54.38 218 HIS B CA 1
ATOM 4531 C C . HIS B 1 218 ? 26.688 -29.625 -0.46 1 54.38 218 HIS B C 1
ATOM 4533 O O . HIS B 1 218 ? 25.469 -29.641 -0.708 1 54.38 218 HIS B O 1
ATOM 4539 N N . LYS B 1 219 ? 27.359 -30.25 0.635 1 54.19 219 LYS B N 1
ATOM 4540 C CA . LYS B 1 219 ? 26.578 -30.922 1.676 1 54.19 219 LYS B CA 1
ATOM 4541 C C . LYS B 1 219 ? 25.656 -29.938 2.383 1 54.19 219 LYS B C 1
ATOM 4543 O O . LYS B 1 219 ? 24.5 -30.266 2.68 1 54.19 219 LYS B O 1
ATOM 4548 N N . SER B 1 220 ? 26.094 -28.641 2.486 1 59.47 220 SER B N 1
ATOM 4549 C CA . SER B 1 220 ? 25.391 -27.656 3.299 1 59.47 220 SER B CA 1
ATOM 4550 C C . SER B 1 220 ? 24.141 -27.125 2.584 1 59.47 220 SER B C 1
ATOM 4552 O O . SER B 1 220 ? 23.125 -26.875 3.219 1 59.47 220 SER B O 1
ATOM 4554 N N . SER B 1 221 ? 24.156 -27.375 1.287 1 67.69 221 SER B N 1
ATOM 4555 C CA . SER B 1 221 ? 23.047 -26.812 0.531 1 67.69 221 SER B CA 1
ATOM 4556 C C . SER B 1 221 ? 21.875 -27.781 0.454 1 67.69 221 SER B C 1
ATOM 4558 O O . SER B 1 221 ? 20.719 -27.375 0.582 1 67.69 221 SER B O 1
ATOM 4560 N N . LEU B 1 222 ? 22.266 -29.156 0.425 1 68 222 LEU B N 1
ATOM 4561 C CA . LEU B 1 222 ? 21.203 -30.156 0.416 1 68 222 LEU B CA 1
ATOM 4562 C C . LEU B 1 222 ? 20.469 -30.172 1.75 1 68 222 LEU B C 1
ATOM 4564 O O . LEU B 1 222 ? 19.234 -30.266 1.782 1 68 222 LEU B O 1
ATOM 4568 N N . LEU B 1 223 ? 21.219 -30.094 2.777 1 75.12 223 LEU B N 1
ATOM 4569 C CA . LEU B 1 223 ? 20.625 -30.078 4.109 1 75.12 223 LEU B CA 1
ATOM 4570 C C . LEU B 1 223 ? 19.734 -28.844 4.285 1 75.12 223 LEU B C 1
ATOM 4572 O O . LEU B 1 223 ? 18.672 -28.938 4.914 1 75.12 223 LEU B O 1
ATOM 4576 N N . THR B 1 224 ? 20.156 -27.812 3.713 1 75.75 224 THR B N 1
ATOM 4577 C CA . THR B 1 224 ? 19.375 -26.578 3.797 1 75.75 224 THR B CA 1
ATOM 4578 C C . THR B 1 224 ? 18.047 -26.75 3.068 1 75.75 224 THR B C 1
ATOM 4580 O O . THR B 1 224 ? 17 -26.297 3.553 1 75.75 224 THR B O 1
ATOM 4583 N N . SER B 1 225 ? 18.125 -27.422 1.945 1 75.81 225 SER B N 1
ATOM 4584 C CA . SER B 1 225 ? 16.891 -27.641 1.187 1 75.81 225 SER B CA 1
ATOM 4585 C C . SER B 1 225 ? 15.922 -28.547 1.95 1 75.81 225 SER B C 1
ATOM 4587 O O . SER B 1 225 ? 14.711 -28.312 1.932 1 75.81 225 SER B O 1
ATOM 4589 N N . ILE B 1 226 ? 16.453 -29.516 2.549 1 78.94 226 ILE B N 1
ATOM 4590 C CA . ILE B 1 226 ? 15.625 -30.438 3.33 1 78.94 226 ILE B CA 1
ATOM 4591 C C . ILE B 1 226 ? 15.008 -29.688 4.516 1 78.94 226 ILE B C 1
ATOM 4593 O O . ILE B 1 226 ? 13.836 -29.875 4.836 1 78.94 226 ILE B O 1
ATOM 4597 N N . TRP B 1 227 ? 15.758 -28.812 5.082 1 81.81 227 TRP B N 1
ATOM 4598 C CA . TRP B 1 227 ? 15.258 -28.031 6.211 1 81.81 227 TRP B CA 1
ATOM 4599 C C . TRP B 1 227 ? 14.156 -27.078 5.766 1 81.81 227 TRP B C 1
ATOM 4601 O O . TRP B 1 227 ? 13.203 -26.828 6.512 1 81.81 227 TRP B O 1
ATOM 4611 N N . VAL B 1 228 ? 14.266 -26.547 4.609 1 80.69 228 VAL B N 1
ATOM 4612 C CA . VAL B 1 228 ? 13.25 -25.641 4.074 1 80.69 228 VAL B CA 1
ATOM 4613 C C . VAL B 1 228 ? 11.953 -26.406 3.85 1 80.69 228 VAL B C 1
ATOM 4615 O O . VAL B 1 228 ? 10.867 -25.922 4.195 1 80.69 228 VAL B O 1
ATOM 4618 N N . LEU B 1 229 ? 12.102 -27.641 3.32 1 81.31 229 LEU B N 1
ATOM 4619 C CA . LEU B 1 229 ? 10.93 -28.453 3.064 1 81.31 229 LEU B CA 1
ATOM 4620 C C . LEU B 1 229 ? 10.234 -28.844 4.371 1 81.31 229 LEU B C 1
ATOM 4622 O O . LEU B 1 229 ? 9.016 -28.688 4.5 1 81.31 229 LEU B O 1
ATOM 4626 N N . PHE B 1 230 ? 11.008 -29.281 5.305 1 87.06 230 PHE B N 1
ATOM 4627 C CA . PHE B 1 230 ? 10.453 -29.719 6.578 1 87.06 230 PHE B CA 1
ATOM 4628 C C . PHE B 1 230 ? 9.844 -28.531 7.332 1 87.06 230 PHE B C 1
ATOM 4630 O O . PHE B 1 230 ? 8.773 -28.656 7.934 1 87.06 230 PHE B O 1
ATOM 4637 N N . SER B 1 231 ? 10.531 -27.406 7.297 1 88.19 231 SER B N 1
ATOM 4638 C CA . SER B 1 231 ? 10.008 -26.219 7.965 1 88.19 231 SER B CA 1
ATOM 4639 C C . SER B 1 231 ? 8.719 -25.734 7.309 1 88.19 231 SER B C 1
ATOM 4641 O O . SER B 1 231 ? 7.816 -25.25 7.984 1 88.19 231 SER B O 1
ATOM 4643 N N . GLY B 1 232 ? 8.695 -25.812 5.977 1 87.62 232 GLY B N 1
ATOM 4644 C CA . GLY B 1 232 ? 7.473 -25.469 5.27 1 87.62 232 GLY B CA 1
ATOM 4645 C C . GLY B 1 232 ? 6.297 -26.344 5.652 1 87.62 232 GLY B C 1
ATOM 4646 O O . GLY B 1 232 ? 5.195 -25.844 5.895 1 87.62 232 GLY B O 1
ATOM 4647 N N . MET B 1 233 ? 6.543 -27.625 5.75 1 87.5 233 MET B N 1
ATOM 4648 C CA . MET B 1 233 ? 5.504 -28.562 6.148 1 87.5 233 MET B CA 1
ATOM 4649 C C . MET B 1 233 ? 5.066 -28.312 7.59 1 87.5 233 MET B C 1
ATOM 4651 O O . MET B 1 233 ? 3.873 -28.359 7.898 1 87.5 233 MET B O 1
ATOM 4655 N N . ALA B 1 234 ? 6.043 -28.094 8.367 1 93.06 234 ALA B N 1
ATOM 4656 C CA . ALA B 1 234 ? 5.746 -27.797 9.766 1 93.06 234 ALA B CA 1
ATOM 4657 C C . ALA B 1 234 ? 4.914 -26.531 9.891 1 93.06 234 ALA B C 1
ATOM 4659 O O . ALA B 1 234 ? 4.012 -26.438 10.727 1 93.06 234 ALA B O 1
ATOM 4660 N N . PHE B 1 235 ? 5.246 -25.531 9.07 1 92.69 235 PHE B N 1
ATOM 4661 C CA . PHE B 1 235 ? 4.512 -24.281 9.07 1 92.69 235 PHE B CA 1
ATOM 4662 C C . PHE B 1 235 ? 3.057 -24.5 8.68 1 92.69 235 PHE B C 1
ATOM 4664 O O . PHE B 1 235 ? 2.146 -24.016 9.352 1 92.69 235 PHE B O 1
ATOM 4671 N N . VAL B 1 236 ? 2.848 -25.281 7.645 1 90.69 236 VAL B N 1
ATOM 4672 C CA . VAL B 1 236 ? 1.488 -25.547 7.188 1 90.69 236 VAL B CA 1
ATOM 4673 C C . VAL B 1 236 ? 0.714 -26.281 8.266 1 90.69 236 VAL B C 1
ATOM 4675 O O . VAL B 1 236 ? -0.432 -25.953 8.57 1 90.69 236 VAL B O 1
ATOM 4678 N N . ALA B 1 237 ? 1.354 -27.219 8.828 1 92.75 237 ALA B N 1
ATOM 4679 C CA . ALA B 1 237 ? 0.724 -28 9.891 1 92.75 237 ALA B CA 1
ATOM 4680 C C . ALA B 1 237 ? 0.385 -27.109 11.086 1 92.75 237 ALA B C 1
ATOM 4682 O O . ALA B 1 237 ? -0.712 -27.188 11.641 1 92.75 237 ALA B O 1
ATOM 4683 N N . ALA B 1 238 ? 1.313 -26.281 11.453 1 95.44 238 ALA B N 1
ATOM 4684 C CA . ALA B 1 238 ? 1.09 -25.375 12.578 1 95.44 238 ALA B CA 1
ATOM 4685 C C . ALA B 1 238 ? -0.078 -24.438 12.297 1 95.44 238 ALA B C 1
ATOM 4687 O O . ALA B 1 238 ? -0.881 -24.141 13.188 1 95.44 238 ALA B O 1
ATOM 4688 N N . MET B 1 239 ? -0.114 -23.953 11.102 1 95.12 239 MET B N 1
ATOM 4689 C CA . MET B 1 239 ? -1.191 -23.047 10.711 1 95.12 239 MET B CA 1
ATOM 4690 C C . MET B 1 239 ? -2.543 -23.75 10.773 1 95.12 239 MET B C 1
ATOM 4692 O O . MET B 1 239 ? -3.518 -23.188 11.273 1 95.12 239 MET B O 1
ATOM 4696 N N . MET B 1 240 ? -2.621 -25 10.367 1 92.31 240 MET B N 1
ATOM 4697 C CA . MET B 1 240 ? -3.881 -25.734 10.312 1 92.31 240 MET B CA 1
ATOM 4698 C C . MET B 1 240 ? -4.297 -26.203 11.703 1 92.31 240 MET B C 1
ATOM 4700 O O . MET B 1 240 ? -5.492 -26.312 11.992 1 92.31 240 MET B O 1
ATOM 4704 N N . ILE B 1 241 ? -3.387 -26.391 12.562 1 94.25 241 ILE B N 1
ATOM 4705 C CA . ILE B 1 241 ? -3.695 -26.953 13.867 1 94.25 241 ILE B CA 1
ATOM 4706 C C . ILE B 1 241 ? -3.912 -25.828 14.875 1 94.25 241 ILE B C 1
ATOM 4708 O O . ILE B 1 241 ? -4.816 -25.906 15.719 1 94.25 241 ILE B O 1
ATOM 4712 N N . LEU B 1 242 ? -3.074 -24.812 14.773 1 95.56 242 LEU B N 1
ATOM 4713 C CA . LEU B 1 242 ? -3.102 -23.781 15.812 1 95.56 242 LEU B CA 1
ATOM 4714 C C . LEU B 1 242 ? -3.895 -22.562 15.352 1 95.56 242 LEU B C 1
ATOM 4716 O O . LEU B 1 242 ? -4.695 -22.016 16.109 1 95.56 242 LEU B O 1
ATOM 4720 N N . VAL B 1 243 ? -3.699 -22.125 14.148 1 95.06 243 VAL B N 1
ATOM 4721 C CA . VAL B 1 243 ? -4.262 -20.859 13.695 1 95.06 243 VAL B CA 1
ATOM 4722 C C . VAL B 1 243 ? -5.688 -21.078 13.195 1 95.06 243 VAL B C 1
ATOM 4724 O O . VAL B 1 243 ? -6.562 -20.234 13.422 1 95.06 243 VAL B O 1
ATOM 4727 N N . ARG B 1 244 ? -5.945 -22.172 12.547 1 94 244 ARG B N 1
ATOM 4728 C CA . ARG B 1 244 ? -7.254 -22.422 11.953 1 94 244 ARG B CA 1
ATOM 4729 C C . ARG B 1 244 ? -8.352 -22.391 13.016 1 94 244 ARG B C 1
ATOM 4731 O O . ARG B 1 244 ? -9.375 -21.734 12.836 1 94 244 ARG B O 1
ATOM 4738 N N . PRO B 1 245 ? -8.195 -23.078 14.133 1 93.88 245 PRO B N 1
ATOM 4739 C CA . PRO B 1 245 ? -9.25 -23.016 15.148 1 93.88 245 PRO B CA 1
ATOM 4740 C C . PRO B 1 245 ? -9.469 -21.594 15.68 1 93.88 245 PRO B C 1
ATOM 4742 O O . PRO B 1 245 ? -10.602 -21.234 16 1 93.88 245 PRO B O 1
ATOM 4745 N N . VAL B 1 246 ? -8.43 -20.844 15.805 1 93.12 246 VAL B N 1
ATOM 4746 C CA . VAL B 1 246 ? -8.547 -19.469 16.281 1 93.12 246 VAL B CA 1
ATOM 4747 C C . VAL B 1 246 ? -9.352 -18.641 15.273 1 93.12 246 VAL B C 1
ATOM 4749 O O . VAL B 1 246 ? -10.242 -17.875 15.656 1 93.12 246 VAL B O 1
ATOM 4752 N N . MET B 1 247 ? -9.047 -18.797 14.039 1 92.5 247 MET B N 1
ATOM 4753 C CA . MET B 1 247 ? -9.734 -18.031 13 1 92.5 247 MET B CA 1
ATOM 4754 C C . MET B 1 247 ? -11.18 -18.5 12.852 1 92.5 247 MET B C 1
ATOM 4756 O O . MET B 1 247 ? -12.055 -17.703 12.5 1 92.5 247 MET B O 1
ATOM 4760 N N . ASN B 1 248 ? -11.422 -19.75 13.094 1 91.06 248 ASN B N 1
ATOM 4761 C CA . ASN B 1 248 ? -12.797 -20.234 13.133 1 91.06 248 ASN B CA 1
ATOM 4762 C C . ASN B 1 248 ? -13.609 -19.562 14.227 1 91.06 248 ASN B C 1
ATOM 4764 O O . ASN B 1 248 ? -14.781 -19.219 14.023 1 91.06 248 ASN B O 1
ATOM 4768 N N . ARG B 1 249 ? -13.023 -19.344 15.367 1 90.12 249 ARG B N 1
ATOM 4769 C CA . ARG B 1 249 ? -13.688 -18.656 16.469 1 90.12 249 ARG B CA 1
ATOM 4770 C C . ARG B 1 249 ? -13.953 -17.188 16.125 1 90.12 249 ARG B C 1
ATOM 4772 O O . ARG B 1 249 ? -15.031 -16.672 16.406 1 90.12 249 ARG B O 1
ATOM 4779 N N . VAL B 1 250 ? -12.953 -16.594 15.445 1 88.75 250 VAL B N 1
ATOM 4780 C CA . VAL B 1 250 ? -13.094 -15.203 15.039 1 88.75 250 VAL B CA 1
ATOM 4781 C C . VAL B 1 250 ? -14.219 -15.07 14.016 1 88.75 250 VAL B C 1
ATOM 4783 O O . VAL B 1 250 ? -15.047 -14.164 14.109 1 88.75 250 VAL B O 1
ATOM 4786 N N . ALA B 1 251 ? -14.266 -15.914 13.062 1 88.06 251 ALA B N 1
ATOM 4787 C CA . ALA B 1 251 ? -15.281 -15.883 12.016 1 88.06 251 ALA B CA 1
ATOM 4788 C C . ALA B 1 251 ? -16.672 -16.094 12.594 1 88.06 251 ALA B C 1
ATOM 4790 O O . ALA B 1 251 ? -17.641 -15.469 12.156 1 88.06 251 ALA B O 1
ATOM 4791 N N . ARG B 1 252 ? -16.797 -16.969 13.539 1 85.38 252 ARG B N 1
ATOM 4792 C CA . ARG B 1 252 ? -18.078 -17.234 14.172 1 85.38 252 ARG B CA 1
ATOM 4793 C C . ARG B 1 252 ? -18.562 -16.031 14.977 1 85.38 252 ARG B C 1
ATOM 4795 O O . ARG B 1 252 ? -19.766 -15.734 14.984 1 85.38 252 ARG B O 1
ATOM 4802 N N . LYS B 1 253 ? -17.688 -15.43 15.602 1 84 253 LYS B N 1
ATOM 4803 C CA . LYS B 1 253 ? -18.047 -14.258 16.391 1 84 253 LYS B CA 1
ATOM 4804 C C . LYS B 1 253 ? -18.516 -13.117 15.492 1 84 253 LYS B C 1
ATOM 4806 O O . LYS B 1 253 ? -19.406 -12.352 15.875 1 84 253 LYS B O 1
ATOM 4811 N N . CYS B 1 254 ? -17.875 -13.008 14.367 1 80.69 254 CYS B N 1
ATOM 4812 C CA . CYS B 1 254 ? -18.219 -11.938 13.445 1 80.69 254 CYS B CA 1
ATOM 4813 C C . CYS B 1 254 ? -19.516 -12.242 12.719 1 80.69 254 CYS B C 1
ATOM 4815 O O . CYS B 1 254 ? -20.188 -11.328 12.234 1 80.69 254 CYS B O 1
ATOM 4817 N N . SER B 1 255 ? -19.812 -13.445 12.5 1 73.31 255 SER B N 1
ATOM 4818 C CA . SER B 1 255 ? -21.062 -13.836 11.852 1 73.31 255 SER B CA 1
ATOM 4819 C C . SER B 1 255 ? -22.266 -13.438 12.695 1 73.31 255 SER B C 1
ATOM 4821 O O . SER B 1 255 ? -23.328 -13.156 12.156 1 73.31 255 SER B O 1
ATOM 4823 N N . HIS B 1 256 ? -22.016 -13.453 13.898 1 65.56 256 HIS B N 1
ATOM 4824 C CA . HIS B 1 256 ? -23.125 -13.141 14.797 1 65.56 256 HIS B CA 1
ATOM 4825 C C . HIS B 1 256 ? -23.328 -11.633 14.906 1 65.56 256 HIS B C 1
ATOM 4827 O O . HIS B 1 256 ? -24.438 -11.18 15.203 1 65.56 256 HIS B O 1
ATOM 4833 N N . GLU B 1 257 ? -22.234 -11.078 14.812 1 61.78 257 GLU B N 1
ATOM 4834 C CA . GLU B 1 257 ? -22.344 -9.633 14.977 1 61.78 257 GLU B CA 1
ATOM 4835 C C . GLU B 1 257 ? -22.797 -8.969 13.68 1 61.78 257 GLU B C 1
ATOM 4837 O O . GLU B 1 257 ? -22.453 -9.414 12.586 1 61.78 257 GLU B O 1
ATOM 4842 N N . GLN B 1 258 ? -23.969 -8.586 13.602 1 59.31 258 GLN B N 1
ATOM 4843 C CA . GLN B 1 258 ? -24.719 -8.078 12.445 1 59.31 258 GLN B CA 1
ATOM 4844 C C . GLN B 1 258 ? -23.781 -7.41 11.445 1 59.31 258 GLN B C 1
ATOM 4846 O O . GLN B 1 258 ? -22.578 -7.723 11.398 1 59.31 258 GLN B O 1
ATOM 4851 N N . ASP B 1 259 ? -23.781 -6.031 11.164 1 58.31 259 ASP B N 1
ATOM 4852 C CA . ASP B 1 259 ? -23.547 -5.293 9.93 1 58.31 259 ASP B CA 1
ATOM 4853 C C . ASP B 1 259 ? -22.078 -4.945 9.766 1 58.31 259 ASP B C 1
ATOM 4855 O O . ASP B 1 259 ? -21.578 -4.844 8.641 1 58.31 259 ASP B O 1
ATOM 4859 N N . VAL B 1 260 ? -21.344 -4.664 10.961 1 63.28 260 VAL B N 1
ATOM 4860 C CA . VAL B 1 260 ? -20.062 -4.02 10.719 1 63.28 260 VAL B CA 1
ATOM 4861 C C . VAL B 1 260 ? -18.922 -4.891 11.258 1 63.28 260 VAL B C 1
ATOM 4863 O O . VAL B 1 260 ? -19.016 -5.402 12.375 1 63.28 260 VAL B O 1
ATOM 4866 N N . LEU B 1 261 ? -18.031 -5.527 10.406 1 70.38 261 LEU B N 1
ATOM 4867 C CA . LEU B 1 261 ? -16.812 -6.203 10.82 1 70.38 261 LEU B CA 1
ATOM 4868 C C . LEU B 1 261 ? -15.977 -5.309 11.734 1 70.38 261 LEU B C 1
ATOM 4870 O O . LEU B 1 261 ? -15.492 -4.262 11.305 1 70.38 261 LEU B O 1
ATOM 4874 N N . PRO B 1 262 ? -15.961 -5.738 13.023 1 77.94 262 PRO B N 1
ATOM 4875 C CA . PRO B 1 262 ? -15.148 -4.914 13.914 1 77.94 262 PRO B CA 1
ATOM 4876 C C . PRO B 1 262 ? -13.719 -4.73 13.422 1 77.94 262 PRO B C 1
ATOM 4878 O O . PRO B 1 262 ? -13.133 -5.66 12.859 1 77.94 262 PRO B O 1
ATOM 4881 N N . GLU B 1 263 ? -13.219 -3.598 13.602 1 80.69 263 GLU B N 1
ATOM 4882 C CA . GLU B 1 263 ? -11.906 -3.188 13.125 1 80.69 263 GLU B CA 1
ATOM 4883 C C . GLU B 1 263 ? -10.805 -4.09 13.688 1 80.69 263 GLU B C 1
ATOM 4885 O O . GLU B 1 263 ? -9.797 -4.34 13.016 1 80.69 263 GLU B O 1
ATOM 4890 N N . ILE B 1 264 ? -11.062 -4.637 14.828 1 82.62 264 ILE B N 1
ATOM 4891 C CA . ILE B 1 264 ? -10.047 -5.438 15.5 1 82.62 264 ILE B CA 1
ATOM 4892 C C . ILE B 1 264 ? -9.812 -6.727 14.719 1 82.62 264 ILE B C 1
ATOM 4894 O O . ILE B 1 264 ? -8.672 -7.203 14.625 1 82.62 264 ILE B O 1
ATOM 4898 N N . TYR B 1 265 ? -10.828 -7.266 14.18 1 86.56 265 TYR B N 1
ATOM 4899 C CA . TYR B 1 265 ? -10.68 -8.516 13.438 1 86.56 265 TYR B CA 1
ATOM 4900 C C . TYR B 1 265 ? -10 -8.273 12.094 1 86.56 265 TYR B C 1
ATOM 4902 O O . TYR B 1 265 ? -9.25 -9.125 11.609 1 86.56 265 TYR B O 1
ATOM 4910 N N . ILE B 1 266 ? -10.234 -7.121 11.547 1 87.38 266 ILE B N 1
ATOM 4911 C CA . ILE B 1 266 ? -9.547 -6.762 10.312 1 87.38 266 ILE B CA 1
ATOM 4912 C C . ILE B 1 266 ? -8.047 -6.605 10.578 1 87.38 266 ILE B C 1
ATOM 4914 O O . ILE B 1 266 ? -7.223 -7.152 9.844 1 87.38 266 ILE B O 1
ATOM 4918 N N . CYS B 1 267 ? -7.781 -5.922 11.633 1 88.12 267 CYS B N 1
ATOM 4919 C CA . CYS B 1 267 ? -6.391 -5.695 12.016 1 88.12 267 CYS B CA 1
ATOM 4920 C C . CYS B 1 267 ? -5.684 -7.012 12.305 1 88.12 267 CYS B C 1
ATOM 4922 O O . CYS B 1 267 ? -4.559 -7.234 11.852 1 88.12 267 CYS B O 1
ATOM 4924 N N . LEU B 1 268 ? -6.328 -7.871 13.016 1 88.81 268 LEU B N 1
ATOM 4925 C CA . LEU B 1 268 ? -5.758 -9.164 13.375 1 88.81 268 LEU B CA 1
ATOM 4926 C C . LEU B 1 268 ? -5.508 -10.008 12.125 1 88.81 268 LEU B C 1
ATOM 4928 O O . LEU B 1 268 ? -4.477 -10.68 12.023 1 88.81 268 LEU B O 1
ATOM 4932 N N . THR B 1 269 ? -6.461 -9.984 11.273 1 92.5 269 THR B N 1
ATOM 4933 C CA . THR B 1 269 ? -6.336 -10.766 10.047 1 92.5 269 THR B CA 1
ATOM 4934 C C . THR B 1 269 ? -5.191 -10.242 9.188 1 92.5 269 THR B C 1
ATOM 4936 O O . THR B 1 269 ? -4.359 -11.023 8.711 1 92.5 269 THR B O 1
ATOM 4939 N N . LEU B 1 270 ? -5.121 -8.953 9 1 93.06 270 LEU B N 1
ATOM 4940 C CA . LEU B 1 270 ? -4.062 -8.367 8.188 1 93.06 270 LEU B CA 1
ATOM 4941 C C . LEU B 1 270 ? -2.693 -8.617 8.812 1 93.06 270 LEU B C 1
ATOM 4943 O O . LEU B 1 270 ? -1.728 -8.914 8.109 1 93.06 270 LEU B O 1
ATOM 4947 N N . ALA B 1 271 ? -2.646 -8.531 10.102 1 92.19 271 ALA B N 1
ATOM 4948 C CA . ALA B 1 271 ? -1.411 -8.836 10.82 1 92.19 271 ALA B CA 1
ATOM 4949 C C . ALA B 1 271 ? -1.027 -10.305 10.656 1 92.19 271 ALA B C 1
ATOM 4951 O O . ALA B 1 271 ? 0.151 -10.625 10.492 1 92.19 271 ALA B O 1
ATOM 4952 N N . GLY B 1 272 ? -2.023 -11.164 10.766 1 94.31 272 GLY B N 1
ATOM 4953 C CA . GLY B 1 272 ? -1.774 -12.578 10.578 1 94.31 272 GLY B CA 1
ATOM 4954 C C . GLY B 1 272 ? -1.221 -12.914 9.203 1 94.31 272 GLY B C 1
ATOM 4955 O O . GLY B 1 272 ? -0.307 -13.727 9.078 1 94.31 272 GLY B O 1
ATOM 4956 N N . VAL B 1 273 ? -1.761 -12.281 8.164 1 95.44 273 VAL B N 1
ATOM 4957 C CA . VAL B 1 273 ? -1.283 -12.469 6.801 1 95.44 273 VAL B CA 1
ATOM 4958 C C . VAL B 1 273 ? 0.18 -12.047 6.703 1 95.44 273 VAL B C 1
ATOM 4960 O O . VAL B 1 273 ? 1.009 -12.781 6.156 1 95.44 273 VAL B O 1
ATOM 4963 N N . MET B 1 274 ? 0.486 -10.922 7.266 1 95.5 274 MET B N 1
ATOM 4964 C CA . MET B 1 274 ? 1.844 -10.391 7.195 1 95.5 274 MET B CA 1
ATOM 4965 C C . MET B 1 274 ? 2.811 -11.258 7.996 1 95.5 274 MET B C 1
ATOM 4967 O O . MET B 1 274 ? 3.918 -11.547 7.539 1 95.5 274 MET B O 1
ATOM 4971 N N . LEU B 1 275 ? 2.393 -11.68 9.133 1 94.69 275 LEU B N 1
ATOM 4972 C CA . LEU B 1 275 ? 3.23 -12.539 9.961 1 94.69 275 LEU B CA 1
ATOM 4973 C C . LEU B 1 275 ? 3.494 -13.867 9.266 1 94.69 275 LEU B C 1
ATOM 4975 O O . LEU B 1 275 ? 4.609 -14.391 9.312 1 94.69 275 LEU B O 1
ATOM 4979 N N . SER B 1 276 ? 2.449 -14.398 8.703 1 95.56 276 SER B N 1
ATOM 4980 C CA . SER B 1 276 ? 2.613 -15.641 7.961 1 95.56 276 SER B CA 1
ATOM 4981 C C . SER B 1 276 ? 3.582 -15.469 6.797 1 95.56 276 SER B C 1
ATOM 4983 O O . SER B 1 276 ? 4.383 -16.359 6.508 1 95.56 276 SER B O 1
ATOM 4985 N N . GLY B 1 277 ? 3.445 -14.344 6.094 1 93.44 277 GLY B N 1
ATOM 4986 C CA . GLY B 1 277 ? 4.391 -14.047 5.027 1 93.44 277 GLY B CA 1
ATOM 4987 C C . GLY B 1 277 ? 5.82 -13.914 5.52 1 93.44 277 GLY B C 1
ATOM 4988 O O . GLY B 1 277 ? 6.75 -14.391 4.859 1 93.44 277 GLY B O 1
ATOM 4989 N N . LEU B 1 278 ? 6.008 -13.336 6.664 1 91.75 278 LEU B N 1
ATOM 4990 C CA . LEU B 1 278 ? 7.332 -13.164 7.246 1 91.75 278 LEU B CA 1
ATOM 4991 C C . LEU B 1 278 ? 7.945 -14.508 7.621 1 91.75 278 LEU B C 1
ATOM 4993 O O . LEU B 1 278 ? 9.125 -14.758 7.355 1 91.75 278 LEU B O 1
ATOM 4997 N N . VAL B 1 279 ? 7.191 -15.328 8.195 1 92.69 279 VAL B N 1
ATOM 4998 C CA . VAL B 1 279 ? 7.668 -16.641 8.648 1 92.69 279 VAL B CA 1
ATOM 4999 C C . VAL B 1 279 ? 8.109 -17.469 7.441 1 92.69 279 VAL B C 1
ATOM 5001 O O . VAL B 1 279 ? 9.164 -18.094 7.469 1 92.69 279 VAL B O 1
ATOM 5004 N N . THR B 1 280 ? 7.289 -17.469 6.402 1 90.12 280 THR B N 1
ATOM 5005 C CA . THR B 1 280 ? 7.656 -18.25 5.223 1 90.12 280 THR B CA 1
ATOM 5006 C C . THR B 1 280 ? 8.906 -17.672 4.562 1 90.12 280 THR B C 1
ATOM 5008 O O . THR B 1 280 ? 9.75 -18.406 4.062 1 90.12 280 THR B O 1
ATOM 5011 N N . ASP B 1 281 ? 8.984 -16.375 4.559 1 86.81 281 ASP B N 1
ATOM 5012 C CA . ASP B 1 281 ? 10.188 -15.75 4.031 1 86.81 281 ASP B CA 1
ATOM 5013 C C . ASP B 1 281 ? 11.414 -16.156 4.844 1 86.81 281 ASP B C 1
ATOM 5015 O O . ASP B 1 281 ? 12.484 -16.422 4.281 1 86.81 281 ASP B O 1
ATOM 5019 N N . MET B 1 282 ? 11.266 -16.234 6.121 1 85.88 282 MET B N 1
ATOM 5020 C CA . MET B 1 282 ? 12.367 -16.609 7.004 1 85.88 282 MET B CA 1
ATOM 5021 C C . MET B 1 282 ? 12.773 -18.062 6.781 1 85.88 282 MET B C 1
ATOM 5023 O O . MET B 1 282 ? 13.953 -18.406 6.906 1 85.88 282 MET B O 1
ATOM 5027 N N . ILE B 1 283 ? 11.812 -18.875 6.5 1 84.38 283 ILE B N 1
ATOM 5028 C CA . ILE B 1 283 ? 12.062 -20.297 6.223 1 84.38 283 ILE B CA 1
ATOM 5029 C C . ILE B 1 283 ? 12.805 -20.438 4.895 1 84.38 283 ILE B C 1
ATOM 5031 O O . ILE B 1 283 ? 13.578 -21.375 4.707 1 84.38 283 ILE B O 1
ATOM 5035 N N . GLY B 1 284 ? 12.641 -19.484 4.016 1 78.94 284 GLY B N 1
ATOM 5036 C CA . GLY B 1 284 ? 13.25 -19.547 2.699 1 78.94 284 GLY B CA 1
ATOM 5037 C C . GLY B 1 284 ? 12.242 -19.75 1.582 1 78.94 284 GLY B C 1
ATOM 5038 O O . GLY B 1 284 ? 12.625 -20.031 0.443 1 78.94 284 GLY B O 1
ATOM 5039 N N . LEU B 1 285 ? 11.016 -19.75 1.937 1 82 285 LEU B N 1
ATOM 5040 C CA . LEU B 1 285 ? 9.953 -19.781 0.937 1 82 285 LEU B CA 1
ATOM 5041 C C . LEU B 1 285 ? 9.516 -18.359 0.564 1 82 285 LEU B C 1
ATOM 5043 O O . LEU B 1 285 ? 9.891 -17.406 1.233 1 82 285 LEU B O 1
ATOM 5047 N N . HIS B 1 286 ? 8.859 -18.266 -0.504 1 82.81 286 HIS B N 1
ATOM 5048 C CA . HIS B 1 286 ? 8.336 -16.953 -0.882 1 82.81 286 HIS B CA 1
ATOM 5049 C C . HIS B 1 286 ? 7.25 -16.5 0.08 1 82.81 286 HIS B C 1
ATOM 5051 O O . HIS B 1 286 ? 6.414 -17.297 0.507 1 82.81 286 HIS B O 1
ATOM 5057 N N . SER B 1 287 ? 7.234 -15.266 0.439 1 88.31 287 SER B N 1
ATOM 5058 C CA . SER B 1 287 ? 6.309 -14.688 1.408 1 88.31 287 SER B CA 1
ATOM 5059 C C . SER B 1 287 ? 4.859 -14.906 0.985 1 88.31 287 SER B C 1
ATOM 5061 O O . SER B 1 287 ? 3.979 -15.055 1.832 1 88.31 287 SER B O 1
ATOM 5063 N N . ILE B 1 288 ? 4.605 -14.938 -0.296 1 87.69 288 ILE B N 1
ATOM 5064 C CA . ILE B 1 288 ? 3.246 -15.008 -0.821 1 87.69 288 ILE B CA 1
ATOM 5065 C C . ILE B 1 288 ? 2.609 -16.344 -0.424 1 87.69 288 ILE B C 1
ATOM 5067 O O . ILE B 1 288 ? 1.388 -16.422 -0.28 1 87.69 288 ILE B O 1
ATOM 5071 N N . PHE B 1 289 ? 3.404 -17.359 -0.201 1 88.12 289 PHE B N 1
ATOM 5072 C CA . PHE B 1 289 ? 2.896 -18.656 0.224 1 88.12 289 PHE B CA 1
ATOM 5073 C C . PHE B 1 289 ? 2.275 -18.562 1.613 1 88.12 289 PHE B C 1
ATOM 5075 O O . PHE B 1 289 ? 1.279 -19.234 1.897 1 88.12 289 PHE B O 1
ATOM 5082 N N . GLY B 1 290 ? 2.951 -17.828 2.455 1 91.44 290 GLY B N 1
ATOM 5083 C CA . GLY B 1 290 ? 2.395 -17.609 3.781 1 91.44 290 GLY B CA 1
ATOM 5084 C C . GLY B 1 290 ? 1.015 -16.984 3.758 1 91.44 290 GLY B C 1
ATOM 5085 O O . GLY B 1 290 ? 0.119 -17.406 4.488 1 91.44 290 GLY B O 1
ATOM 5086 N N . GLY B 1 291 ? 0.856 -15.93 2.945 1 93.75 291 GLY B N 1
ATOM 5087 C CA . GLY B 1 291 ? -0.457 -15.32 2.797 1 93.75 291 GLY B CA 1
ATOM 5088 C C . GLY B 1 291 ? -1.515 -16.297 2.318 1 93.75 291 GLY B C 1
ATOM 5089 O O . GLY B 1 291 ? -2.629 -16.328 2.846 1 93.75 291 GLY B O 1
ATOM 5090 N N . PHE B 1 292 ? -1.1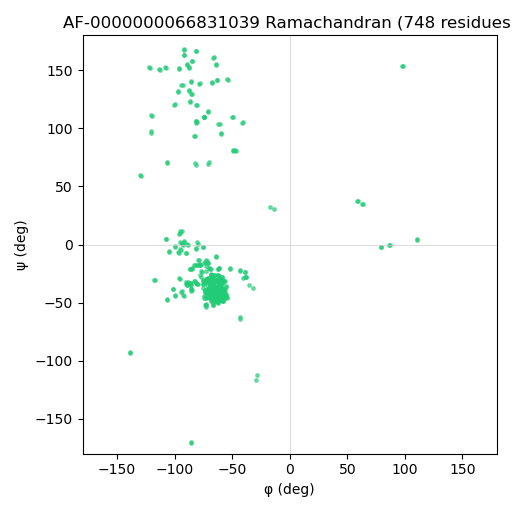79 -17.141 1.373 1 91.81 292 PHE B N 1
ATOM 5091 C CA . PHE B 1 292 ? -2.088 -18.141 0.806 1 91.81 292 PHE B CA 1
ATOM 5092 C C . PHE B 1 292 ? -2.521 -19.141 1.866 1 91.81 292 PHE B C 1
ATOM 5094 O O . PHE B 1 292 ? -3.715 -19.422 2.016 1 91.81 292 PHE B O 1
ATOM 5101 N N . VAL B 1 293 ? -1.565 -19.656 2.609 1 93.19 293 VAL B N 1
ATOM 5102 C CA . VAL B 1 293 ? -1.847 -20.656 3.629 1 93.19 293 VAL B CA 1
ATOM 5103 C C . VAL B 1 293 ? -2.727 -20.062 4.723 1 93.19 293 VAL B C 1
ATOM 5105 O O . VAL B 1 293 ? -3.66 -20.703 5.203 1 93.19 293 VAL B O 1
ATOM 5108 N N . PHE B 1 294 ? -2.383 -18.828 5.125 1 95.75 294 PHE B N 1
ATOM 5109 C CA . PHE B 1 294 ? -3.219 -18.172 6.125 1 95.75 294 PHE B CA 1
ATOM 5110 C C . PHE B 1 294 ? -4.66 -18.062 5.637 1 95.75 294 PHE B C 1
ATOM 5112 O O . PHE B 1 294 ? -5.598 -18.266 6.41 1 95.75 294 PHE B O 1
ATOM 5119 N N . GLY B 1 295 ? -4.844 -17.672 4.383 1 93.88 295 GLY B N 1
ATOM 5120 C CA . GLY B 1 295 ? -6.176 -17.609 3.807 1 93.88 295 GLY B CA 1
ATOM 5121 C C . GLY B 1 295 ? -6.926 -18.922 3.908 1 93.88 295 GLY B C 1
ATOM 5122 O O . GLY B 1 295 ? -8.133 -18.938 4.16 1 93.88 295 GLY B O 1
ATOM 5123 N N . LEU B 1 296 ? -6.238 -20.016 3.779 1 91.56 296 LEU B N 1
ATOM 5124 C CA . LEU B 1 296 ? -6.828 -21.344 3.818 1 91.56 296 LEU B CA 1
ATOM 5125 C C . LEU B 1 296 ? -7.328 -21.688 5.219 1 91.56 296 LEU B C 1
ATOM 5127 O O . LEU B 1 296 ? -8.148 -22.578 5.395 1 91.56 296 LEU B O 1
ATOM 5131 N N . THR B 1 297 ? -6.785 -20.984 6.215 1 93.5 297 THR B N 1
ATOM 5132 C CA . THR B 1 297 ? -7.148 -21.297 7.594 1 93.5 297 THR B CA 1
ATOM 5133 C C . THR B 1 297 ? -8.516 -20.703 7.934 1 93.5 297 THR B C 1
ATOM 5135 O O . THR B 1 297 ? -9.125 -21.094 8.938 1 93.5 297 THR B O 1
ATOM 5138 N N . ILE B 1 298 ? -8.969 -19.781 7.184 1 91.5 298 ILE B N 1
ATOM 5139 C CA . ILE B 1 298 ? -10.234 -19.109 7.465 1 91.5 298 ILE B CA 1
ATOM 5140 C C . ILE B 1 298 ? -11.383 -19.891 6.828 1 91.5 298 ILE B C 1
ATOM 5142 O O . ILE B 1 298 ? -11.328 -20.25 5.648 1 91.5 298 ILE B O 1
ATOM 5146 N N . PRO B 1 299 ? -12.414 -20.109 7.598 1 84.81 299 PRO B N 1
ATOM 5147 C CA . PRO B 1 299 ? -13.539 -20.906 7.074 1 84.81 299 PRO B CA 1
ATOM 5148 C C . PRO B 1 299 ? -14.227 -20.234 5.887 1 84.81 299 PRO B C 1
ATOM 5150 O O . PRO B 1 299 ? -14.398 -19.016 5.875 1 84.81 299 PRO B O 1
ATOM 5153 N N . LYS B 1 300 ? -14.578 -21.031 5 1 79.31 300 LYS B N 1
ATOM 5154 C CA . LYS B 1 300 ? -15.195 -20.547 3.771 1 79.31 300 LYS B CA 1
ATOM 5155 C C . LYS B 1 300 ? -16.703 -20.359 3.945 1 79.31 300 LYS B C 1
ATOM 5157 O O . LYS B 1 300 ? -17.312 -21.016 4.781 1 79.31 300 LYS B O 1
ATOM 5162 N N . GLY B 1 301 ? -17.188 -19.531 3.082 1 70 301 GLY B N 1
ATOM 5163 C CA . GLY B 1 301 ? -18.641 -19.406 2.953 1 70 301 GLY B CA 1
ATOM 5164 C C . GLY B 1 301 ? -19.266 -18.547 4.031 1 70 301 GLY B C 1
ATOM 5165 O O . GLY B 1 301 ? -20.469 -18.281 4.008 1 70 301 GLY B O 1
ATOM 5166 N N . GLY B 1 302 ? -18.453 -18.109 4.891 1 75.69 302 GLY B N 1
ATOM 5167 C CA . GLY B 1 302 ? -19.047 -17.25 5.902 1 75.69 302 GLY B CA 1
ATOM 5168 C C . GLY B 1 302 ? -19 -15.781 5.543 1 75.69 302 GLY B C 1
ATOM 5169 O O . GLY B 1 302 ? -18.422 -15.406 4.527 1 75.69 302 GLY B O 1
ATOM 5170 N N . GLU B 1 303 ? -19.688 -14.992 6.242 1 83.81 303 GLU B N 1
ATOM 5171 C CA . GLU B 1 303 ? -19.781 -13.547 6.047 1 83.81 303 GLU B CA 1
ATOM 5172 C C . GLU B 1 303 ? -18.422 -12.883 6.238 1 83.81 303 GLU B C 1
ATOM 5174 O O . GLU B 1 303 ? -18.109 -11.898 5.559 1 83.81 303 GLU B O 1
ATOM 5179 N N . PHE B 1 304 ? -17.641 -13.523 6.988 1 86.56 304 PHE B N 1
ATOM 5180 C CA . PHE B 1 304 ? -16.344 -12.953 7.297 1 86.56 304 PHE B CA 1
ATOM 5181 C C . PHE B 1 304 ? -15.453 -12.93 6.062 1 86.56 304 PHE B C 1
ATOM 5183 O O . PHE B 1 304 ? -14.852 -11.906 5.734 1 86.56 304 PHE B O 1
ATOM 5190 N N . ALA B 1 305 ? -15.398 -14.055 5.398 1 86.25 305 ALA B N 1
ATOM 5191 C CA . ALA B 1 305 ? -14.57 -14.164 4.203 1 86.25 305 ALA B CA 1
ATOM 5192 C C . ALA B 1 305 ? -15.031 -13.195 3.121 1 86.25 305 ALA B C 1
ATOM 5194 O O . ALA B 1 305 ? -14.203 -12.539 2.477 1 86.25 305 ALA B O 1
ATOM 5195 N N . ASN B 1 306 ? -16.25 -13.023 2.996 1 85.69 306 ASN B N 1
ATOM 5196 C CA . ASN B 1 306 ? -16.812 -12.133 1.985 1 85.69 306 ASN B CA 1
ATOM 5197 C C . ASN B 1 306 ? -16.531 -10.664 2.309 1 85.69 306 ASN B C 1
ATOM 5199 O O . ASN B 1 306 ? -16.203 -9.883 1.418 1 85.69 306 ASN B O 1
ATOM 5203 N N . ARG B 1 307 ? -16.641 -10.375 3.539 1 84.94 307 ARG B N 1
ATOM 5204 C CA . ARG B 1 307 ? -16.391 -9 3.975 1 84.94 307 ARG B CA 1
ATOM 5205 C C . ARG B 1 307 ? -14.922 -8.633 3.809 1 84.94 307 ARG B C 1
ATOM 5207 O O . ARG B 1 307 ? -14.602 -7.531 3.355 1 84.94 307 ARG B O 1
ATOM 5214 N N . MET B 1 308 ? -14.094 -9.578 4.145 1 87.06 308 MET B N 1
ATOM 5215 C CA . MET B 1 308 ? -12.664 -9.344 4 1 87.06 308 MET B CA 1
ATOM 5216 C C . MET B 1 308 ? -12.289 -9.148 2.537 1 87.06 308 MET B C 1
ATOM 5218 O O . MET B 1 308 ? -11.5 -8.258 2.207 1 87.06 308 MET B O 1
ATOM 5222 N N . THR B 1 309 ? -12.836 -9.938 1.685 1 86.69 309 THR B N 1
ATOM 5223 C CA . THR B 1 309 ? -12.562 -9.859 0.255 1 86.69 309 THR B CA 1
ATOM 5224 C C . THR B 1 309 ? -13.008 -8.508 -0.311 1 86.69 309 THR B C 1
ATOM 5226 O O . THR B 1 309 ? -12.266 -7.863 -1.048 1 86.69 309 THR B O 1
ATOM 5229 N N . ARG B 1 310 ? -14.117 -8.023 0.077 1 82.81 310 ARG B N 1
ATOM 5230 C CA . ARG B 1 310 ? -14.656 -6.766 -0.426 1 82.81 310 ARG B CA 1
ATOM 5231 C C . ARG B 1 310 ? -13.812 -5.586 0.031 1 82.81 310 ARG B C 1
ATOM 5233 O O . ARG B 1 310 ? -13.672 -4.598 -0.694 1 82.81 310 ARG B O 1
ATOM 5240 N N . ARG B 1 311 ? -13.227 -5.754 1.123 1 83.69 311 ARG B N 1
ATOM 5241 C CA . ARG B 1 311 ? -12.523 -4.637 1.747 1 83.69 311 ARG B CA 1
ATOM 5242 C C . ARG B 1 311 ? -11.094 -4.535 1.23 1 83.69 311 ARG B C 1
ATOM 5244 O O . ARG B 1 311 ? -10.484 -3.465 1.285 1 83.69 311 ARG B O 1
ATOM 5251 N N . ILE B 1 312 ? -10.617 -5.637 0.696 1 86.5 312 ILE B N 1
ATOM 5252 C CA . ILE B 1 312 ? -9.195 -5.656 0.375 1 86.5 312 ILE B CA 1
ATOM 5253 C C . ILE B 1 312 ? -9.008 -5.836 -1.129 1 86.5 312 ILE B C 1
ATOM 5255 O O . ILE B 1 312 ? -8.055 -5.305 -1.711 1 86.5 312 ILE B O 1
ATOM 5259 N N . GLU B 1 313 ? -9.867 -6.492 -1.75 1 86.12 313 GLU B N 1
ATOM 5260 C CA . GLU B 1 313 ? -9.656 -7.02 -3.096 1 86.12 313 GLU B CA 1
ATOM 5261 C C . GLU B 1 313 ? -9.516 -5.895 -4.113 1 86.12 313 GLU B C 1
ATOM 5263 O O . GLU B 1 313 ? -8.562 -5.871 -4.895 1 86.12 313 GLU B O 1
ATOM 5268 N N . ASP B 1 314 ? -10.375 -4.93 -4.047 1 84.62 314 ASP B N 1
ATOM 5269 C CA . ASP B 1 314 ? -10.406 -3.924 -5.105 1 84.62 314 ASP B CA 1
ATOM 5270 C C . ASP B 1 314 ? -9.141 -3.07 -5.09 1 84.62 314 ASP B C 1
ATOM 5272 O O . ASP B 1 314 ? -8.523 -2.852 -6.133 1 84.62 314 ASP B O 1
ATOM 5276 N N . PHE B 1 315 ? -8.805 -2.656 -3.963 1 86.62 315 PHE B N 1
ATOM 5277 C CA . PHE B 1 315 ? -7.617 -1.824 -3.828 1 86.62 315 PHE B CA 1
ATOM 5278 C C . PHE B 1 315 ? -6.367 -2.59 -4.254 1 86.62 315 PHE B C 1
ATOM 5280 O O . PHE B 1 315 ? -5.562 -2.084 -5.035 1 86.62 315 PHE B O 1
ATOM 5287 N N . VAL B 1 316 ? -6.246 -3.824 -3.869 1 89.69 316 VAL B N 1
ATOM 5288 C CA . VAL B 1 316 ? -5.07 -4.652 -4.109 1 89.69 316 VAL B CA 1
ATOM 5289 C C . VAL B 1 316 ? -5.027 -5.07 -5.578 1 89.69 316 VAL B C 1
ATOM 5291 O O . VAL B 1 316 ? -3.994 -4.93 -6.238 1 89.69 316 VAL B O 1
ATOM 5294 N N . SER B 1 317 ? -6.109 -5.512 -6.113 1 88.44 317 SER B N 1
ATOM 5295 C CA . SER B 1 317 ? -6.156 -6.051 -7.465 1 88.44 317 SER B CA 1
ATOM 5296 C C . SER B 1 317 ? -6.02 -4.945 -8.508 1 88.44 317 SER B C 1
ATOM 5298 O O . SER B 1 317 ? -5.465 -5.168 -9.586 1 88.44 317 SER B O 1
ATOM 5300 N N . THR B 1 318 ? -6.477 -3.787 -8.156 1 86.88 318 THR B N 1
ATOM 5301 C CA . THR B 1 318 ? -6.492 -2.713 -9.141 1 86.88 318 THR B CA 1
ATOM 5302 C C . THR B 1 318 ? -5.16 -1.974 -9.164 1 86.88 318 THR B C 1
ATOM 5304 O O . THR B 1 318 ? -4.691 -1.551 -10.227 1 86.88 318 THR B O 1
ATOM 5307 N N . LEU B 1 319 ? -4.551 -1.883 -8 1 90 319 LEU B N 1
ATOM 5308 C CA . LEU B 1 319 ? -3.365 -1.033 -7.941 1 90 319 LEU B CA 1
ATOM 5309 C C . LEU B 1 319 ? -2.098 -1.873 -7.84 1 90 319 LEU B C 1
ATOM 5311 O O . LEU B 1 319 ? -1.18 -1.717 -8.648 1 90 319 LEU B O 1
ATOM 5315 N N . PHE B 1 320 ? -2.055 -2.814 -7.008 1 91.69 320 PHE B N 1
ATOM 5316 C CA . PHE B 1 320 ? -0.795 -3.467 -6.664 1 91.69 320 PHE B CA 1
ATOM 5317 C C . PHE B 1 320 ? -0.524 -4.641 -7.598 1 91.69 320 PHE B C 1
ATOM 5319 O O . PHE B 1 320 ? 0.623 -4.887 -7.98 1 91.69 320 PHE B O 1
ATOM 5326 N N . LEU B 1 321 ? -1.528 -5.363 -8.047 1 91.94 321 LEU B N 1
ATOM 5327 C CA . LEU B 1 321 ? -1.327 -6.566 -8.844 1 91.94 321 LEU B CA 1
ATOM 5328 C C . LEU B 1 321 ? -0.737 -6.219 -10.211 1 91.94 321 LEU B C 1
ATOM 5330 O O . LEU B 1 321 ? 0.219 -6.855 -10.656 1 91.94 321 LEU B O 1
ATOM 5334 N N . PRO B 1 322 ? -1.29 -5.195 -10.844 1 92.56 322 PRO B N 1
ATOM 5335 C CA . PRO B 1 322 ? -0.672 -4.812 -12.117 1 92.56 322 PRO B CA 1
ATOM 5336 C C . PRO B 1 322 ? 0.795 -4.418 -11.961 1 92.56 322 PRO B C 1
ATOM 5338 O O . PRO B 1 322 ? 1.603 -4.676 -12.859 1 92.56 322 PRO B O 1
ATOM 5341 N N . LEU B 1 323 ? 1.063 -3.809 -10.844 1 93.19 323 LEU B N 1
ATOM 5342 C CA . LEU B 1 323 ? 2.445 -3.418 -10.586 1 93.19 323 LEU B CA 1
ATOM 5343 C C . LEU B 1 323 ? 3.348 -4.645 -10.492 1 93.19 323 LEU B C 1
ATOM 5345 O O . LEU B 1 323 ? 4.469 -4.633 -11.008 1 93.19 323 LEU B O 1
ATOM 5349 N N . TYR B 1 324 ? 2.898 -5.648 -9.914 1 92.31 324 TYR B N 1
ATOM 5350 C CA . TYR B 1 324 ? 3.699 -6.855 -9.727 1 92.31 324 TYR B CA 1
ATOM 5351 C C . TYR B 1 324 ? 3.994 -7.527 -11.062 1 92.31 324 TYR B C 1
ATOM 5353 O O . TYR B 1 324 ? 5.148 -7.844 -11.359 1 92.31 324 TYR B O 1
ATOM 5361 N N . PHE B 1 325 ? 2.994 -7.707 -11.82 1 92.06 325 PHE B N 1
ATOM 5362 C CA . PHE B 1 325 ? 3.158 -8.43 -13.078 1 92.06 325 PHE B CA 1
ATOM 5363 C C . PHE B 1 325 ? 3.889 -7.566 -14.102 1 92.06 325 PHE B C 1
ATOM 5365 O O . PHE B 1 325 ? 4.645 -8.078 -14.93 1 92.06 325 PHE B O 1
ATOM 5372 N N . ALA B 1 326 ? 3.658 -6.289 -14 1 92.81 326 ALA B N 1
ATOM 5373 C CA . ALA B 1 326 ? 4.41 -5.391 -14.875 1 92.81 326 ALA B CA 1
ATOM 5374 C C . ALA B 1 326 ? 5.891 -5.387 -14.516 1 92.81 326 ALA B C 1
ATOM 5376 O O . ALA B 1 326 ? 6.75 -5.246 -15.391 1 92.81 326 ALA B O 1
ATOM 5377 N N . ALA B 1 327 ? 6.188 -5.461 -13.242 1 90.69 327 ALA B N 1
ATOM 5378 C CA . ALA B 1 327 ? 7.578 -5.492 -12.797 1 90.69 327 ALA B CA 1
ATOM 5379 C C . ALA B 1 327 ? 8.312 -6.699 -13.367 1 90.69 327 ALA B C 1
ATOM 5381 O O . ALA B 1 327 ? 9.5 -6.613 -13.703 1 90.69 327 ALA B O 1
ATOM 5382 N N . SER B 1 328 ? 7.617 -7.84 -13.453 1 86 328 SER B N 1
ATOM 5383 C CA . SER B 1 328 ? 8.195 -9.031 -14.062 1 86 328 SER B CA 1
ATOM 5384 C C . SER B 1 328 ? 8.531 -8.789 -15.531 1 86 328 SER B C 1
ATOM 5386 O O . SER B 1 328 ? 9.57 -9.234 -16.016 1 86 328 SER B O 1
ATOM 5388 N N . GLY B 1 329 ? 7.672 -8.031 -16.203 1 87.38 329 GLY B N 1
ATOM 5389 C CA . GLY B 1 329 ? 7.922 -7.695 -17.609 1 87.38 329 GLY B CA 1
ATOM 5390 C C . GLY B 1 329 ? 9.031 -6.68 -17.781 1 87.38 329 GLY B C 1
ATOM 5391 O O . GLY B 1 329 ? 9.781 -6.742 -18.75 1 87.38 329 GLY B O 1
ATOM 5392 N N . LEU B 1 330 ? 9.164 -5.75 -16.828 1 89.12 330 LEU B N 1
ATOM 5393 C CA . LEU B 1 330 ? 10.164 -4.695 -16.891 1 89.12 330 LEU B CA 1
ATOM 5394 C C . LEU B 1 330 ? 11.57 -5.277 -16.875 1 89.12 330 LEU B C 1
ATOM 5396 O O . LEU B 1 330 ? 12.523 -4.641 -17.344 1 89.12 330 LEU B O 1
ATOM 5400 N N . LYS B 1 331 ? 11.672 -6.504 -16.391 1 86.69 331 LYS B N 1
ATOM 5401 C CA . LYS B 1 331 ? 12.984 -7.145 -16.266 1 86.69 331 LYS B CA 1
ATOM 5402 C C . LYS B 1 331 ? 13.344 -7.922 -17.516 1 86.69 331 LYS B C 1
ATOM 5404 O O . LYS B 1 331 ? 14.477 -8.391 -17.672 1 86.69 331 LYS B O 1
ATOM 5409 N N . THR B 1 332 ? 12.445 -8.016 -18.375 1 82.44 332 THR B N 1
ATOM 5410 C CA . THR B 1 332 ? 12.664 -8.781 -19.609 1 82.44 332 THR B CA 1
ATOM 5411 C C . THR B 1 332 ? 13.305 -7.902 -20.672 1 82.44 332 THR B C 1
ATOM 5413 O O . THR B 1 332 ? 12.812 -6.812 -20.969 1 82.44 332 THR B O 1
ATOM 5416 N N . ASP B 1 333 ? 14.422 -8.289 -21.188 1 85.94 333 ASP B N 1
ATOM 5417 C CA . ASP B 1 333 ? 15.102 -7.566 -22.25 1 85.94 333 ASP B CA 1
ATOM 5418 C C . ASP B 1 333 ? 15.273 -8.445 -23.484 1 85.94 333 ASP B C 1
ATOM 5420 O O . ASP B 1 333 ? 16.281 -9.156 -23.625 1 85.94 333 ASP B O 1
ATOM 5424 N N . VAL B 1 334 ? 14.398 -8.328 -24.406 1 80.06 334 VAL B N 1
ATOM 5425 C CA . VAL B 1 334 ? 14.414 -9.164 -25.594 1 80.06 334 VAL B CA 1
ATOM 5426 C C . VAL B 1 334 ? 15.469 -8.656 -26.578 1 80.06 334 VAL B C 1
ATOM 5428 O O . VAL B 1 334 ? 15.883 -9.383 -27.484 1 80.06 334 VAL B O 1
ATOM 5431 N N . THR B 1 335 ? 15.922 -7.48 -26.312 1 79.69 335 THR B N 1
ATOM 5432 C CA . THR B 1 335 ? 16.906 -6.898 -27.219 1 79.69 335 THR B CA 1
ATOM 5433 C C . THR B 1 335 ? 18.25 -7.59 -27.047 1 79.69 335 THR B C 1
ATOM 5435 O O . THR B 1 335 ? 19.141 -7.445 -27.906 1 79.69 335 THR B O 1
ATOM 5438 N N . LYS B 1 336 ? 18.344 -8.305 -26.031 1 77.81 336 LYS B N 1
ATOM 5439 C CA . LYS B 1 336 ? 19.578 -9.055 -25.828 1 77.81 336 LYS B CA 1
ATOM 5440 C C . LYS B 1 336 ? 19.656 -10.242 -26.781 1 77.81 336 LYS B C 1
ATOM 5442 O O . LYS B 1 336 ? 20.734 -10.82 -26.969 1 77.81 336 LYS B O 1
ATOM 5447 N N . LEU B 1 337 ? 18.5 -10.531 -27.344 1 76.12 337 LEU B N 1
ATOM 5448 C CA . LEU B 1 337 ? 18.469 -11.555 -28.391 1 76.12 337 LEU B CA 1
ATOM 5449 C C . LEU B 1 337 ? 18.859 -10.969 -29.734 1 76.12 337 LEU B C 1
ATOM 5451 O O . LEU B 1 337 ? 18.062 -10.281 -30.375 1 76.12 337 LEU B O 1
ATOM 5455 N N . ARG B 1 338 ? 20.016 -11 -30.141 1 78.38 338 ARG B N 1
ATOM 5456 C CA . ARG B 1 338 ? 20.547 -10.305 -31.312 1 78.38 338 ARG B CA 1
ATOM 5457 C C . ARG B 1 338 ? 20.547 -11.219 -32.531 1 78.38 338 ARG B C 1
ATOM 5459 O O . ARG B 1 338 ? 20.312 -10.758 -33.656 1 78.38 338 ARG B O 1
ATOM 5466 N N . SER B 1 339 ? 20.688 -12.516 -32.375 1 79.38 339 SER B N 1
ATOM 5467 C CA . SER B 1 339 ? 20.875 -13.422 -33.5 1 79.38 339 SER B CA 1
ATOM 5468 C C . SER B 1 339 ? 19.609 -14.258 -33.75 1 79.38 339 SER B C 1
ATOM 5470 O O . SER B 1 339 ? 18.766 -14.391 -32.875 1 79.38 339 SER B O 1
ATOM 5472 N N . VAL B 1 340 ? 19.422 -14.648 -34.938 1 82.62 340 VAL B N 1
ATOM 5473 C CA . VAL B 1 340 ? 18.344 -15.539 -35.344 1 82.62 340 VAL B CA 1
ATOM 5474 C C . VAL B 1 340 ? 18.406 -16.828 -34.531 1 82.62 340 VAL B C 1
ATOM 5476 O O . VAL B 1 340 ? 17.375 -17.422 -34.188 1 82.62 340 VAL B O 1
ATOM 5479 N N . VAL B 1 341 ? 19.594 -17.125 -34.219 1 78.25 341 VAL B N 1
ATOM 5480 C CA . VAL B 1 341 ? 19.797 -18.328 -33.438 1 78.25 341 VAL B CA 1
ATOM 5481 C C . VAL B 1 341 ? 19.219 -18.141 -32.031 1 78.25 341 VAL B C 1
ATOM 5483 O O . VAL B 1 341 ? 18.609 -19.047 -31.469 1 78.25 341 VAL B O 1
ATOM 5486 N N . ASP B 1 342 ? 19.359 -16.922 -31.531 1 81.56 342 ASP B N 1
ATOM 5487 C CA . ASP B 1 342 ? 18.812 -16.641 -30.203 1 81.56 342 ASP B CA 1
ATOM 5488 C C . ASP B 1 342 ? 17.297 -16.75 -30.188 1 81.56 342 ASP B C 1
ATOM 5490 O O . ASP B 1 342 ? 16.703 -17.297 -29.25 1 81.56 342 ASP B O 1
ATOM 5494 N N . TRP B 1 343 ? 16.719 -16.297 -31.234 1 84.81 343 TRP B N 1
ATOM 5495 C CA . TRP B 1 343 ? 15.273 -16.359 -31.344 1 84.81 343 TRP B CA 1
ATOM 5496 C C . TRP B 1 343 ? 14.797 -17.797 -31.484 1 84.81 343 TRP B C 1
ATOM 5498 O O . TRP B 1 343 ? 13.766 -18.188 -30.922 1 84.81 343 TRP B O 1
ATOM 5508 N N . GLY B 1 344 ? 15.477 -18.516 -32.281 1 81.88 344 GLY B N 1
ATOM 5509 C CA . GLY B 1 344 ? 15.156 -19.922 -32.438 1 81.88 344 GLY B CA 1
ATOM 5510 C C . GLY B 1 344 ? 15.266 -20.688 -31.141 1 81.88 344 GLY B C 1
ATOM 5511 O O . GLY B 1 344 ? 14.406 -21.531 -30.828 1 81.88 344 GLY B O 1
ATOM 5512 N N . LEU B 1 345 ? 16.266 -20.297 -30.391 1 78.12 345 LEU B N 1
ATOM 5513 C CA . LEU B 1 345 ? 16.469 -20.938 -29.094 1 78.12 345 LEU B CA 1
ATOM 5514 C C . LEU B 1 345 ? 15.336 -20.578 -28.125 1 78.12 345 LEU B C 1
ATOM 5516 O O . LEU B 1 345 ? 14.875 -21.422 -27.359 1 78.12 345 LEU B O 1
ATOM 5520 N N . LEU B 1 346 ? 14.984 -19.359 -28.125 1 81.38 346 LEU B N 1
ATOM 5521 C CA . LEU B 1 346 ? 13.883 -18.922 -27.281 1 81.38 346 LEU B CA 1
ATOM 5522 C C . LEU B 1 346 ? 12.602 -19.688 -27.625 1 81.38 346 LEU B C 1
ATOM 5524 O O . LEU B 1 346 ? 11.891 -20.125 -26.734 1 81.38 346 LEU B O 1
ATOM 5528 N N . LEU B 1 347 ? 12.344 -19.797 -28.875 1 84.62 347 LEU B N 1
ATOM 5529 C CA . LEU B 1 347 ? 11.156 -20.516 -29.328 1 84.62 347 LEU B CA 1
ATOM 5530 C C . LEU B 1 347 ? 11.227 -21.984 -28.938 1 84.62 347 LEU B C 1
ATOM 5532 O O . LEU B 1 347 ? 10.219 -22.578 -28.516 1 84.62 347 LEU B O 1
ATOM 5536 N N . LEU B 1 348 ? 12.375 -22.531 -29.141 1 81.81 348 LEU B N 1
ATOM 5537 C CA . LEU B 1 348 ? 12.562 -23.938 -28.812 1 81.81 348 LEU B CA 1
ATOM 5538 C C . LEU B 1 348 ? 12.359 -24.188 -27.328 1 81.81 348 LEU B C 1
ATOM 5540 O O . LEU B 1 348 ? 11.641 -25.109 -26.938 1 81.81 348 LEU B O 1
ATOM 5544 N N . VAL B 1 349 ? 12.93 -23.328 -26.531 1 80.88 349 VAL B N 1
ATOM 5545 C CA . VAL B 1 349 ? 12.867 -23.5 -25.078 1 80.88 349 VAL B CA 1
ATOM 5546 C C . VAL B 1 349 ? 11.438 -23.25 -24.594 1 80.88 349 VAL B C 1
ATOM 5548 O O . VAL B 1 349 ? 10.922 -24.016 -23.766 1 80.88 349 VAL B O 1
ATOM 5551 N N . THR B 1 350 ? 10.805 -22.234 -25.109 1 82.56 350 THR B N 1
ATOM 5552 C CA . THR B 1 350 ? 9.453 -21.906 -24.672 1 82.56 350 THR B CA 1
ATOM 5553 C C . THR B 1 350 ? 8.453 -22.969 -25.125 1 82.56 350 THR B C 1
ATOM 5555 O O . THR B 1 350 ? 7.539 -23.328 -24.391 1 82.56 350 THR B O 1
ATOM 5558 N N . SER B 1 351 ? 8.648 -23.422 -26.344 1 85.88 351 SER B N 1
ATOM 5559 C CA . SER B 1 351 ? 7.754 -24.453 -26.859 1 85.88 351 SER B CA 1
ATOM 5560 C C . SER B 1 351 ? 7.926 -25.766 -26.109 1 85.88 351 SER B C 1
ATOM 5562 O O . SER B 1 351 ? 6.945 -26.438 -25.797 1 85.88 351 SER B O 1
ATOM 5564 N N . THR B 1 352 ? 9.148 -26.094 -25.859 1 81.94 352 THR B N 1
ATOM 5565 C CA . THR B 1 352 ? 9.422 -27.312 -25.109 1 81.94 352 THR B CA 1
ATOM 5566 C C . THR B 1 352 ? 8.836 -27.234 -23.703 1 81.94 352 THR B C 1
ATOM 5568 O O . THR B 1 352 ? 8.266 -28.219 -23.203 1 81.94 352 THR B O 1
ATOM 5571 N N . ALA B 1 353 ? 9.008 -26.094 -23.078 1 81.69 353 ALA B N 1
ATOM 5572 C CA . ALA B 1 353 ? 8.461 -25.906 -21.734 1 81.69 353 ALA B CA 1
ATOM 5573 C C . ALA B 1 353 ? 6.938 -25.984 -21.75 1 81.69 353 ALA B C 1
ATOM 5575 O O . ALA B 1 353 ? 6.34 -26.641 -20.891 1 81.69 353 ALA B O 1
ATOM 5576 N N . SER B 1 354 ? 6.328 -25.406 -22.734 1 85.19 354 SER B N 1
ATOM 5577 C CA . SER B 1 354 ? 4.871 -25.359 -22.812 1 85.19 354 SER B CA 1
ATOM 5578 C C . SER B 1 354 ? 4.301 -26.75 -23.141 1 85.19 354 SER B C 1
ATOM 5580 O O . SER B 1 354 ? 3.352 -27.188 -22.484 1 85.19 354 SER B O 1
ATOM 5582 N N . VAL B 1 355 ? 4.914 -27.344 -24.094 1 84.88 355 VAL B N 1
ATOM 5583 C CA . VAL B 1 355 ? 4.441 -28.656 -24.5 1 84.88 355 VAL B CA 1
ATOM 5584 C C . VAL B 1 355 ? 4.688 -29.672 -23.391 1 84.88 355 VAL B C 1
ATOM 5586 O O . VAL B 1 355 ? 3.832 -30.516 -23.109 1 84.88 355 VAL B O 1
ATOM 5589 N N . GLY B 1 356 ? 5.879 -29.609 -22.828 1 81 356 GLY B N 1
ATOM 5590 C CA . GLY B 1 356 ? 6.176 -30.484 -21.719 1 81 356 GLY B CA 1
ATOM 5591 C C . GLY B 1 356 ? 5.188 -30.359 -20.578 1 81 356 GLY B C 1
ATOM 5592 O O . GLY B 1 356 ? 4.742 -31.359 -20 1 81 356 GLY B O 1
ATOM 5593 N N . LYS B 1 357 ? 4.832 -29.156 -20.266 1 83.62 357 LYS B N 1
ATOM 5594 C CA . LYS B 1 357 ? 3.906 -28.906 -19.172 1 83.62 357 LYS B CA 1
ATOM 5595 C C . LYS B 1 357 ? 2.494 -29.359 -19.531 1 83.62 357 LYS B C 1
ATOM 5597 O O . LYS B 1 357 ? 1.809 -29.984 -18.703 1 83.62 357 LYS B O 1
ATOM 5602 N N . ILE B 1 358 ? 2.051 -29.047 -20.672 1 83.81 358 ILE B N 1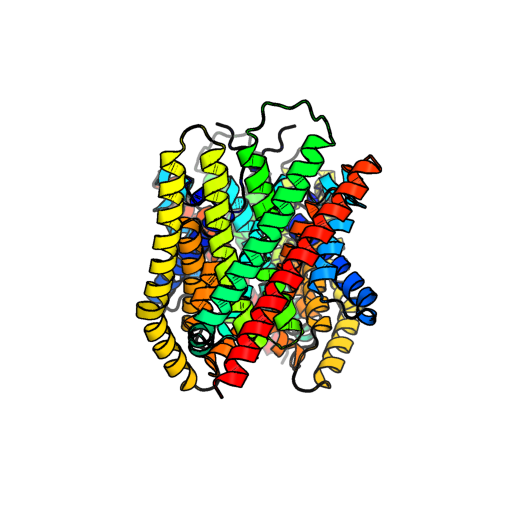
ATOM 5603 C CA . ILE B 1 358 ? 0.701 -29.391 -21.109 1 83.81 358 ILE B CA 1
ATOM 5604 C C . ILE B 1 358 ? 0.553 -30.922 -21.188 1 83.81 358 ILE B C 1
ATOM 5606 O O . ILE B 1 358 ? -0.391 -31.484 -20.625 1 83.81 358 ILE B O 1
ATOM 5610 N N . LEU B 1 359 ? 1.509 -31.5 -21.781 1 82.5 359 LEU B N 1
ATOM 5611 C CA . LEU B 1 359 ? 1.443 -32.938 -21.953 1 82.5 359 LEU B CA 1
ATOM 5612 C C . LEU B 1 359 ? 1.605 -33.656 -20.609 1 82.5 359 LEU B C 1
ATOM 5614 O O . LEU B 1 359 ? 0.915 -34.625 -20.344 1 82.5 359 LEU B O 1
ATOM 5618 N N . GLY B 1 360 ? 2.561 -33.156 -19.875 1 78.19 360 GLY B N 1
ATOM 5619 C CA . GLY B 1 360 ? 2.766 -33.781 -18.562 1 78.19 360 GLY B CA 1
ATOM 5620 C C . GLY B 1 360 ? 1.542 -33.688 -17.672 1 78.19 360 GLY B C 1
ATOM 5621 O O . GLY B 1 360 ? 1.14 -34.688 -17.062 1 78.19 360 GLY B O 1
ATOM 5622 N N . THR B 1 361 ? 0.937 -32.562 -17.594 1 80.5 361 THR B N 1
ATOM 5623 C CA . THR B 1 361 ? -0.213 -32.344 -16.719 1 80.5 361 THR B CA 1
ATOM 5624 C C . THR B 1 361 ? -1.454 -33.031 -17.281 1 80.5 361 THR B C 1
ATOM 5626 O O . THR B 1 361 ? -2.234 -33.625 -16.547 1 80.5 361 THR B O 1
ATOM 5629 N N . PHE B 1 362 ? -1.621 -32.938 -18.594 1 80.38 362 PHE B N 1
ATOM 5630 C CA . PHE B 1 362 ? -2.799 -33.5 -19.234 1 80.38 362 PHE B CA 1
ATOM 5631 C C . PHE B 1 362 ? -2.785 -35.031 -19.125 1 80.38 362 PHE B C 1
ATOM 5633 O O . PHE B 1 362 ? -3.818 -35.656 -18.859 1 80.38 362 PHE B O 1
ATOM 5640 N N . ALA B 1 363 ? -1.703 -35.562 -19.359 1 80.88 363 ALA B N 1
ATOM 5641 C CA . ALA B 1 363 ? -1.596 -37.031 -19.312 1 80.88 363 ALA B CA 1
ATOM 5642 C C . ALA B 1 363 ? -1.94 -37.562 -17.922 1 80.88 363 ALA B C 1
ATOM 5644 O O . ALA B 1 363 ? -2.719 -38.5 -17.781 1 80.88 363 ALA B O 1
ATOM 5645 N N . VAL B 1 364 ? -1.39 -36.969 -16.953 1 79.88 364 VAL B N 1
ATOM 5646 C CA . VAL B 1 364 ? -1.61 -37.406 -15.586 1 79.88 364 VAL B CA 1
ATOM 5647 C C . VAL B 1 364 ? -3.043 -37.094 -15.164 1 79.88 364 VAL B C 1
ATOM 5649 O O . VAL B 1 364 ? -3.684 -37.875 -14.469 1 79.88 364 VAL B O 1
ATOM 5652 N N . ALA B 1 365 ? -3.557 -35.906 -15.523 1 77.19 365 ALA B N 1
ATOM 5653 C CA . ALA B 1 365 ? -4.93 -35.531 -15.195 1 77.19 365 ALA B CA 1
ATOM 5654 C C . ALA B 1 365 ? -5.922 -36.531 -15.805 1 77.19 365 ALA B C 1
ATOM 5656 O O . ALA B 1 365 ? -6.887 -36.938 -15.148 1 77.19 365 ALA B O 1
ATOM 5657 N N . MET B 1 366 ? -5.703 -36.906 -17.031 1 76.75 366 MET B N 1
ATOM 5658 C CA . MET B 1 366 ? -6.574 -37.875 -17.703 1 76.75 366 MET B CA 1
ATOM 5659 C C . MET B 1 366 ? -6.488 -39.25 -17.031 1 76.75 366 MET B C 1
ATOM 5661 O O . MET B 1 366 ? -7.5 -39.938 -16.891 1 76.75 366 MET B O 1
ATOM 5665 N N . MET B 1 367 ? -5.336 -39.562 -16.688 1 76.94 367 MET B N 1
ATOM 5666 C CA . MET B 1 367 ? -5.152 -40.844 -16.016 1 76.94 367 MET B CA 1
ATOM 5667 C C . MET B 1 367 ? -5.883 -40.875 -14.68 1 76.94 367 MET B C 1
ATOM 5669 O O . MET B 1 367 ? -6.492 -41.875 -14.32 1 76.94 367 MET B O 1
ATOM 5673 N N . CYS B 1 368 ? -5.75 -39.75 -13.969 1 71.44 368 CYS B N 1
ATOM 5674 C CA . CYS B 1 368 ? -6.418 -39.688 -12.672 1 71.44 368 CYS B CA 1
ATOM 5675 C C . CYS B 1 368 ? -7.934 -39.656 -12.844 1 71.44 368 CYS B C 1
ATOM 5677 O O . CYS B 1 368 ? -8.656 -40.25 -12.031 1 71.44 368 CYS B O 1
ATOM 5679 N N . MET B 1 369 ? -8.391 -38.906 -13.82 1 64.62 369 MET B N 1
ATOM 5680 C CA . MET B 1 369 ? -9.828 -38.875 -14.094 1 64.62 369 MET B CA 1
ATOM 5681 C C . MET B 1 369 ? -10.336 -40.25 -14.508 1 64.62 369 MET B C 1
ATOM 5683 O O . MET B 1 369 ? -11.422 -40.656 -14.086 1 64.62 369 MET B O 1
ATOM 5687 N N . VAL B 1 370 ? -9.648 -40.844 -15.312 1 54.88 370 VAL B N 1
ATOM 5688 C CA . VAL B 1 370 ? -10.016 -42.188 -15.766 1 54.88 370 VAL B CA 1
ATOM 5689 C C . VAL B 1 370 ? -10.039 -43.156 -14.586 1 54.88 370 VAL B C 1
ATOM 5691 O O . VAL B 1 370 ? -10.961 -43.969 -14.461 1 54.88 370 VAL B O 1
ATOM 5694 N N . LEU B 1 371 ? -9.07 -42.938 -13.836 1 55.19 371 LEU B N 1
ATOM 5695 C CA . LEU B 1 371 ? -9.008 -43.812 -12.672 1 55.19 371 LEU B CA 1
ATOM 5696 C C . LEU B 1 371 ? -10.172 -43.531 -11.727 1 55.19 371 LEU B C 1
ATOM 5698 O O . LEU B 1 371 ? -10.727 -44.469 -11.141 1 55.19 371 LEU B O 1
ATOM 5702 N N . GLU B 1 372 ? -10.438 -42.312 -11.578 1 60 372 GLU B N 1
ATOM 5703 C CA . GLU B 1 372 ? -11.578 -41.969 -10.734 1 60 372 GLU B CA 1
ATOM 5704 C C . GLU B 1 372 ? -12.883 -42.5 -11.336 1 60 372 GLU B C 1
ATOM 5706 O O . GLU B 1 372 ? -13.766 -42.969 -10.609 1 60 372 GLU B O 1
ATOM 5711 N N . ASN B 1 373 ? -13.023 -42.344 -12.656 1 55.38 373 ASN B N 1
ATOM 5712 C CA . ASN B 1 373 ? -14.211 -42.875 -13.312 1 55.38 373 ASN B CA 1
ATOM 5713 C C . ASN B 1 373 ? -14.25 -44.406 -13.242 1 55.38 373 ASN B C 1
ATOM 5715 O O . ASN B 1 373 ? -15.32 -45 -13.141 1 55.38 373 ASN B O 1
ATOM 5719 N N . LYS B 1 374 ? -13.195 -45.062 -13.195 1 49.09 374 LYS B N 1
ATOM 5720 C CA . LYS B 1 374 ? -13.156 -46.5 -13.062 1 49.09 374 LYS B CA 1
ATOM 5721 C C . LYS B 1 374 ? -13.492 -46.938 -11.633 1 49.09 374 LYS B C 1
ATOM 5723 O O . LYS B 1 374 ? -14.094 -47.969 -11.422 1 49.09 374 LYS B O 1
ATOM 5728 N N . ILE B 1 375 ? -13.023 -46.156 -10.75 1 43.19 375 ILE B N 1
ATOM 5729 C CA . ILE B 1 375 ? -13.312 -46.5 -9.359 1 43.19 375 ILE B CA 1
ATOM 5730 C C . ILE B 1 375 ? -14.781 -46.219 -9.055 1 43.19 375 ILE B C 1
ATOM 5732 O O . ILE B 1 375 ? -15.391 -46.906 -8.219 1 43.19 375 ILE B O 1
ATOM 5736 N N . LYS B 1 376 ? -15.438 -45.375 -9.781 1 44.44 376 LYS B N 1
ATOM 5737 C CA . LYS B 1 376 ? -16.875 -45.281 -9.602 1 44.44 376 LYS B CA 1
ATOM 5738 C C . LYS B 1 376 ? -17.609 -46.344 -10.398 1 44.44 376 LYS B C 1
ATOM 5740 O O . LYS B 1 376 ? -18.609 -46.906 -9.93 1 44.44 376 LYS B O 1
#

Sequence (752 aa):
MTFNASTITTASEGAWQGDNPLNHALPLLIVQTILVVFVSRTLAFLLKPFRQPKVVAEIIGGILLGPSAIGRNKKFMHIVFPAWSTTMLESVASFGLLFYLFLVGLELDFRTIRRSGKQAFNIAVAGITLPFICAVGVTFLLQRAIRSENHNIGYVQHFVFLGVSLSITAFPVLARILAELKLLTTRVGETAMAAAAFNDVAAWVLLALAVALAGQGHKSSLLTSIWVLFSGMAFVAAMMILVRPVMNRVARKCSHEQDVLPEIYICLTLAGVMLSGLVTDMIGLHSIFGGFVFGLTIPKGGEFANRMTRRIEDFVSTLFLPLYFAASGLKTDVTKLRSVVDWGLLLLVTSTASVGKILGTFAVAMMCMVLENKIKMTFNASTITTASEGAWQGDNPLNHALPLLIVQTILVVFVSRTLAFLLKPFRQPKVVAEIIGGILLGPSAIGRNKKFMHIVFPAWSTTMLESVASFGLLFYLFLVGLELDFRTIRRSGKQAFNIAVAGITLPFICAVGVTFLLQRAIRSENHNIGYVQHFVFLGVSLSITAFPVLARILAELKLLTTRVGETAMAAAAFNDVAAWVLLALAVALAGQGHKSSLLTSIWVLFSGMAFVAAMMILVRPVMNRVARKCSHEQDVLPEIYICLTLAGVMLSGLVTDMIGLHSIFGGFVFGLTIPKGGEFANRMTRRIEDFVSTLFLPLYFAASGLKTDVTKLRSVVDWGLLLLVTSTASVGKILGTFAVAMMCMVLENKIK

pLDDT: mean 81.26, std 12.59, range [24.56, 95.75]

InterPro domains:
  IPR006153 Cation/H+ exchanger, transmembrane domain [PF00999] (36-366)
  IPR038770 Sodium/solute symporter superfamily [G3DSA:1.20.1530.20] (28-375)
  IPR050794 Monovalent cation:proton antiporter 2 [PTHR32468] (11-369)

Foldseek 3Di:
DPPDLVPAAQAWPDVVVVTDRLSHQPVLLVLLLVQLLVQLVVQCVVCVVVVDFSLVSLLVSLLCQACAHVVVPVVSCCRRPNPSNLVVLQVLLLLLLLQVLLLLLLAEAPVLLVVLLVLLQQLLCLLLVLLLVLQLVLVVVVCVVVVPPPVPQPNVLVSLVRSLVLRADDLSVLSRVCVVVVNCHPSVNSSPNSSNLNRQLVSQLSNLQSVLVRDPNNVVSNVLSVQLSVLVVVLLVCCQPPVLVVLAVLLVVVLPVPDDNDPVSLVVLSVQSQVQLVSNVVSVGHSSVRSNSNSNSHDHDGPVSVVSCVVSVPVSVSRSNSSNSSSNSNPDHCVVQPDPVSVVSVCSSNVSSVCSNCCSSVVSSVVVVVVVVVVD/DPPDLVPAAQAWPDVVVVTDRLSHQPVLLVLLLVQLLVQLVVQCVVCVVVVDFSLVSLLVSLLCQACAHVVVPVVSCCRRPNPSNLVVLQVLLLLLLLQVLLLLLLAEAPVLLVVLLVLLQQLLCLLLVLLLVLQLVLVVVVCVVVVPPPVPQPNVLVSLVRSLVLRADDLSVLSRVCVVVVNCHPSVNSSPNSSNLNRQLVSQLSNLQSVLVRDPNNVVSNVLSVQLSVQVVVLLVCCQPPVLVVLAVLLVVQLPVPDDNDPVSLVVLSVQSQVQLVSNVVSVGHSSVRSSSNSNSHDHDGPVSVVNCVVSVPVSVSRSNSSNSSSNSNPDHCVVQPDPVSVVSVCSSNVSSVCSNCCSSVVSSVVVVVVVVVVD

Organism: Glycine max (NCBI:txid3847)

Radius of gyration: 28.47 Å; Cα contacts (8 Å, |Δi|>4): 1126; chains: 2; bounding box: 64×85×67 Å

Nearest PDB structures (foldseek):
  4bwz-assembly1_A  TM=8.825E-01  e=1.847E-11  Thermus thermophilus
  7dsw-assembly1_A  TM=6.615E-01  e=1.605E-03  Homo sapiens
  4q25-assembly1_B  TM=2.335E-01  e=3.913E+00  Pseudomonas aeruginosa PAO1
  5kpj-assembly1_A  TM=1.312E-01  e=3.603E+00  Mus musculus
  4bwz-assembly1_A  TM=8.828E-01  e=2.360E-11  Thermus thermophilus

Solvent-accessible surface area (backbone atoms only — not comparable to full-atom values): 36268 Å² total; per-residue (Å²): 129,82,78,55,63,80,72,49,40,42,66,45,73,2,43,71,74,70,34,61,33,57,68,11,52,34,46,27,52,43,51,44,49,49,50,48,43,49,45,16,51,53,39,32,61,70,37,42,88,73,69,54,56,60,64,58,21,15,25,51,33,13,25,41,59,9,46,48,46,58,19,56,39,59,67,52,28,55,57,64,57,28,72,71,53,44,44,49,51,48,24,52,9,48,54,27,40,22,54,48,33,17,48,54,19,31,66,30,53,53,71,56,37,58,71,32,37,65,63,13,47,53,26,24,50,31,22,30,49,42,5,20,52,51,37,35,50,50,50,52,53,43,50,66,66,47,73,65,74,73,76,72,64,57,70,64,31,57,40,44,47,49,12,48,67,42,22,51,55,59,52,68,58,52,51,48,49,30,52,74,69,67,31,41,77,38,72,66,29,34,31,50,51,44,13,30,52,51,31,42,54,49,42,52,37,50,48,37,38,28,51,11,66,59,42,90,60,46,71,63,21,49,54,36,26,51,49,33,53,52,50,49,52,48,47,53,49,45,40,56,66,58,46,17,57,54,39,42,53,53,39,53,56,49,56,67,42,70,96,68,82,57,64,65,60,53,50,51,49,54,46,47,30,45,51,33,16,43,51,27,20,37,49,37,40,62,32,43,55,19,7,22,54,50,16,34,32,34,60,59,92,41,65,47,48,54,52,51,42,54,24,42,43,56,51,30,58,60,55,21,39,40,44,37,38,16,52,61,15,39,71,39,55,60,66,76,52,78,46,73,63,46,51,51,48,51,49,50,52,52,48,46,26,50,49,23,29,50,51,24,30,48,52,42,48,50,50,52,49,50,47,51,59,65,73,100,130,82,80,56,63,80,73,48,42,43,68,44,73,2,41,71,74,70,36,61,33,56,69,11,52,33,47,27,51,44,50,45,50,49,52,48,44,50,45,16,50,54,39,31,60,70,36,43,88,72,70,54,56,60,64,58,21,15,26,51,33,12,25,43,59,9,45,48,45,60,20,55,38,59,67,52,28,55,56,63,56,26,73,71,51,46,45,49,52,49,26,52,8,49,53,26,41,22,53,49,34,18,49,54,18,30,65,30,54,51,70,58,36,59,70,34,36,64,61,14,47,52,27,22,50,31,22,30,48,42,4,21,52,50,37,34,50,50,50,53,53,44,50,65,65,44,72,64,74,75,75,74,64,59,68,64,33,55,39,42,47,48,12,48,67,42,22,52,56,60,51,69,58,53,51,50,48,30,51,75,68,68,30,41,75,38,72,66,30,33,31,50,51,45,12,28,52,51,31,43,54,48,44,52,37,52,48,36,38,29,51,11,66,59,42,91,59,44,72,63,21,48,53,35,26,53,50,34,52,52,49,49,51,50,48,52,51,47,39,57,66,58,46,16,58,53,39,43,54,51,40,53,54,50,57,66,42,69,94,69,81,57,64,66,59,53,50,50,47,54,45,48,30,44,50,32,15,42,52,28,20,36,49,38,40,61,33,42,56,20,6,23,53,50,16,33,32,34,61,60,91,41,64,47,46,53,51,53,43,54,25,42,44,58,52,30,58,61,54,20,41,41,45,37,39,16,52,60,15,40,70,40,52,61,67,75,52,76,46,72,65,46,51,51,47,50,50,49,51,52,48,45,25,49,49,24,31,50,51,25,30,47,53,42,47,50,50,51,48,48,47,52,60,66,73,99